Protein AF-A0A4E0QTY8-F1 (afdb_monomer_lite)

Radius of gyration: 31.75 Å; chains: 1; bounding box: 83×58×85 Å

Structure (mmCIF, N/CA/C/O backbone):
data_AF-A0A4E0QTY8-F1
#
_entry.id   AF-A0A4E0QTY8-F1
#
loop_
_atom_site.group_PDB
_atom_site.id
_atom_site.type_symbol
_atom_site.label_atom_id
_atom_site.label_alt_id
_atom_site.label_comp_id
_atom_site.label_asym_id
_atom_site.label_entity_id
_atom_site.label_seq_id
_atom_site.pdbx_PDB_ins_code
_atom_site.Cartn_x
_atom_site.Cartn_y
_atom_site.Cartn_z
_atom_site.occupancy
_atom_site.B_iso_or_equiv
_atom_site.auth_seq_id
_atom_site.auth_comp_id
_atom_site.auth_asym_id
_atom_site.auth_atom_id
_atom_site.pdbx_PDB_model_num
ATOM 1 N N . MET A 1 1 ? -21.280 -13.653 15.655 1.00 61.84 1 MET A N 1
ATOM 2 C CA . MET A 1 1 ? -20.005 -13.564 14.907 1.00 61.84 1 MET A CA 1
ATOM 3 C C . MET A 1 1 ? -19.959 -14.510 13.714 1.00 61.84 1 MET A C 1
ATOM 5 O O . MET A 1 1 ? -19.791 -14.003 12.621 1.00 61.84 1 MET A O 1
ATOM 9 N N . ILE A 1 2 ? -20.163 -15.832 13.862 1.00 71.19 2 ILE A N 1
ATOM 10 C CA . ILE A 1 2 ? -20.168 -16.768 12.707 1.00 71.19 2 ILE A CA 1
ATOM 11 C C . ILE A 1 2 ? -21.165 -16.334 11.623 1.00 71.19 2 ILE A C 1
ATOM 13 O O . ILE A 1 2 ? -20.805 -16.280 10.455 1.00 71.19 2 ILE A O 1
ATOM 17 N N . SER A 1 3 ? -22.373 -15.927 12.020 1.00 70.12 3 SER A N 1
ATOM 18 C CA . SER A 1 3 ? -23.431 -15.429 11.128 1.00 70.12 3 SER A CA 1
ATOM 19 C C . SER A 1 3 ? -23.087 -14.164 10.326 1.00 70.12 3 SER A C 1
ATOM 21 O O . SER A 1 3 ? -23.852 -13.801 9.442 1.00 70.12 3 SER A O 1
ATOM 23 N N . LEU A 1 4 ? -21.968 -13.494 10.622 1.00 67.81 4 LEU A N 1
ATOM 24 C CA . LEU A 1 4 ? -21.496 -12.301 9.908 1.00 67.81 4 LEU A CA 1
ATOM 25 C C . LEU A 1 4 ? -20.501 -12.644 8.785 1.00 67.81 4 LEU A C 1
ATOM 27 O O . LEU A 1 4 ? -20.047 -11.764 8.061 1.00 67.81 4 LEU A O 1
ATOM 31 N N . LEU A 1 5 ? -20.114 -13.916 8.645 1.00 70.25 5 LEU A N 1
ATOM 32 C CA . LEU A 1 5 ? -19.170 -14.340 7.617 1.00 70.25 5 LEU A CA 1
ATOM 33 C C . LEU A 1 5 ? -19.831 -14.368 6.226 1.00 70.25 5 LEU A C 1
ATOM 35 O O . LEU A 1 5 ? -21.034 -14.616 6.113 1.00 70.25 5 LEU A O 1
ATOM 39 N N . PRO A 1 6 ? -19.059 -14.192 5.135 1.00 72.06 6 PRO A N 1
ATOM 40 C CA . PRO A 1 6 ? -19.591 -14.297 3.781 1.00 72.06 6 PRO A CA 1
ATOM 41 C C . PRO A 1 6 ? -20.316 -15.629 3.548 1.00 72.06 6 PRO A C 1
ATOM 43 O O . PRO A 1 6 ? -19.847 -16.684 3.978 1.00 72.06 6 PRO A O 1
ATOM 46 N N . LYS A 1 7 ? -21.408 -15.611 2.769 1.00 74.19 7 LYS A N 1
ATOM 47 C CA . LYS A 1 7 ? -22.265 -16.791 2.501 1.00 74.19 7 LYS A CA 1
ATOM 48 C C . LYS A 1 7 ? -21.494 -18.049 2.073 1.00 74.19 7 LYS A C 1
ATOM 50 O O . LYS A 1 7 ? -21.915 -19.161 2.369 1.00 74.19 7 LYS A O 1
ATOM 55 N N . ARG A 1 8 ? -20.369 -17.890 1.365 1.00 74.50 8 ARG A N 1
ATOM 56 C CA . ARG A 1 8 ? -19.503 -19.008 0.945 1.00 74.50 8 ARG A CA 1
ATOM 57 C C . ARG A 1 8 ? -18.805 -19.688 2.127 1.00 74.50 8 ARG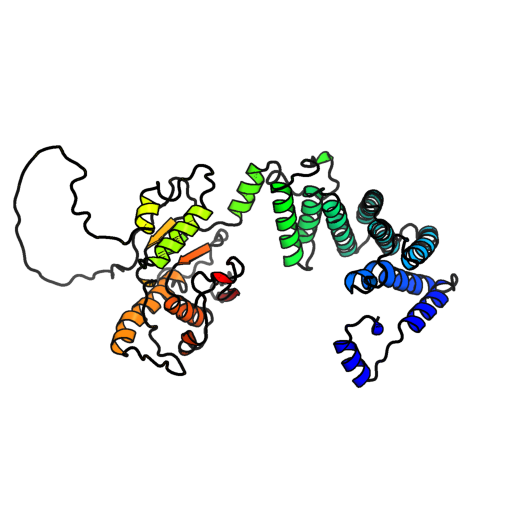 A C 1
ATOM 59 O O . ARG A 1 8 ? -18.703 -20.907 2.135 1.00 74.50 8 ARG A O 1
ATOM 66 N N . VAL A 1 9 ? -18.362 -18.908 3.110 1.00 77.00 9 VAL A N 1
ATOM 67 C CA . VAL A 1 9 ? -17.725 -19.408 4.336 1.00 77.00 9 VAL A CA 1
ATOM 68 C C . VAL A 1 9 ? -18.772 -20.041 5.250 1.00 77.00 9 VAL A C 1
ATOM 70 O O . VAL A 1 9 ? -18.542 -21.126 5.772 1.00 77.00 9 VAL A O 1
ATOM 73 N N . LEU A 1 10 ? -19.952 -19.422 5.367 1.00 74.81 10 LEU A N 1
ATOM 74 C CA . LEU A 1 10 ? -21.077 -19.977 6.126 1.00 74.81 10 LEU A CA 1
ATOM 75 C C . LEU A 1 10 ? -21.480 -21.371 5.640 1.00 74.81 10 LEU A C 1
ATOM 77 O O . LEU A 1 10 ? -21.551 -22.282 6.451 1.00 74.81 10 LEU A O 1
ATOM 81 N N . LYS A 1 11 ? -21.636 -21.576 4.325 1.00 77.44 11 LYS A N 1
ATOM 82 C CA . LYS A 1 11 ? -21.960 -22.901 3.763 1.00 77.44 11 LYS A CA 1
ATOM 83 C C . LYS A 1 11 ? -20.937 -23.983 4.120 1.00 77.44 11 LYS A C 1
ATOM 85 O O . LYS A 1 11 ? -21.305 -25.138 4.310 1.00 77.44 11 LYS A O 1
ATOM 90 N N . LEU A 1 12 ? -19.655 -23.622 4.190 1.00 79.81 12 LEU A N 1
ATOM 91 C CA . LEU A 1 12 ? -18.590 -24.548 4.575 1.00 79.81 12 LEU A CA 1
ATOM 92 C C . LEU A 1 12 ? -18.649 -24.872 6.075 1.00 79.81 12 LEU A C 1
ATOM 94 O O . LEU A 1 12 ? -18.467 -26.020 6.461 1.00 79.81 12 LEU A O 1
ATOM 98 N N . LEU A 1 13 ? -18.942 -23.878 6.913 1.00 80.19 13 LEU A N 1
ATOM 99 C CA . LEU A 1 13 ? -19.101 -24.061 8.356 1.00 80.19 13 LEU A CA 1
ATOM 100 C C . LEU A 1 13 ? -20.363 -24.862 8.704 1.00 80.19 13 LEU A C 1
ATOM 102 O O . LEU A 1 13 ? -20.290 -25.760 9.540 1.00 80.19 13 LEU A O 1
ATOM 106 N N . GLU A 1 14 ? -21.473 -24.615 8.008 1.00 84.81 14 GLU A N 1
ATOM 107 C CA . GLU A 1 14 ? -22.722 -25.379 8.130 1.00 84.81 14 GLU A CA 1
ATOM 108 C C . GLU A 1 14 ? -22.514 -26.851 7.771 1.00 84.81 14 GLU A C 1
ATOM 110 O O . GLU A 1 14 ? -23.008 -27.727 8.478 1.00 84.81 14 GLU A O 1
ATOM 115 N N . PHE A 1 15 ? -21.714 -27.137 6.737 1.00 82.69 15 PHE A N 1
ATOM 116 C CA . PHE A 1 15 ? -21.336 -28.506 6.377 1.00 82.69 15 PHE A CA 1
ATOM 117 C C . PHE A 1 15 ? -20.568 -29.230 7.500 1.00 82.69 15 PHE A C 1
ATOM 119 O O . PHE A 1 15 ? -20.757 -30.427 7.695 1.00 82.69 15 PHE A O 1
ATOM 126 N N . VAL A 1 16 ? -19.743 -28.511 8.269 1.00 83.88 16 VAL A N 1
ATOM 127 C CA . VAL A 1 16 ? -18.990 -29.049 9.423 1.00 83.88 16 VAL A CA 1
ATOM 128 C C . VAL A 1 16 ? -19.818 -28.988 10.726 1.00 83.88 16 VAL A C 1
ATOM 130 O O . VAL A 1 16 ? -19.339 -29.362 11.794 1.00 83.88 16 VAL A O 1
ATOM 133 N N . GLY A 1 17 ? -21.088 -28.570 10.651 1.00 79.31 17 GLY A N 1
ATOM 134 C CA . GLY A 1 17 ? -22.043 -28.585 11.764 1.00 79.31 17 GLY A CA 1
ATOM 135 C C . GLY A 1 17 ? -22.180 -27.268 12.536 1.00 79.31 17 GLY A C 1
ATOM 136 O O . GLY A 1 17 ? -22.895 -27.224 13.536 1.00 79.31 17 GLY A O 1
ATOM 137 N N . PHE A 1 18 ? -21.541 -26.183 12.092 1.00 78.25 18 PHE A N 1
ATOM 138 C CA . PHE A 1 18 ? -21.703 -24.855 12.686 1.00 78.25 18 PHE A CA 1
ATOM 139 C C . PHE A 1 18 ? -22.788 -24.064 11.953 1.00 78.25 18 PHE A C 1
ATOM 141 O O . PHE A 1 18 ? -22.609 -23.676 10.804 1.00 78.25 18 PHE A O 1
ATOM 148 N N . SER A 1 19 ? -23.890 -23.758 12.635 1.00 74.12 19 SER A N 1
ATOM 149 C CA . SER A 1 19 ? -24.905 -22.809 12.157 1.00 74.12 19 SER A CA 1
ATOM 150 C C . SER A 1 19 ? -24.914 -21.555 13.032 1.00 74.12 19 SER A C 1
ATOM 152 O O . SER A 1 19 ? -24.479 -21.582 14.186 1.00 74.12 19 SER A O 1
ATOM 154 N N . GLY A 1 20 ? -25.361 -20.427 12.480 1.00 74.75 20 GLY A N 1
ATOM 155 C CA . GLY A 1 20 ? -25.408 -19.160 13.205 1.00 74.75 20 GLY A CA 1
ATOM 156 C C . GLY A 1 20 ? -26.726 -18.431 12.992 1.00 74.75 20 GLY A C 1
ATOM 157 O O . GLY A 1 20 ? -27.017 -18.011 11.878 1.00 74.75 20 GLY A O 1
ATOM 158 N N . ASP A 1 21 ? -27.471 -18.204 14.073 1.00 81.25 21 ASP A N 1
ATOM 159 C CA . ASP A 1 21 ? -28.625 -17.304 14.090 1.00 81.25 21 ASP A CA 1
ATOM 160 C C . ASP A 1 21 ? -28.198 -15.940 14.653 1.00 81.25 21 ASP A C 1
ATOM 162 O O . ASP A 1 21 ? -27.873 -15.793 15.836 1.00 81.25 21 ASP A O 1
ATOM 166 N N . ARG A 1 22 ? -28.158 -14.929 13.778 1.00 81.81 22 ARG A N 1
ATOM 167 C CA . ARG A 1 22 ? -27.772 -13.565 14.157 1.00 81.81 22 ARG A CA 1
ATOM 168 C C . ARG A 1 22 ? -28.790 -12.927 15.097 1.00 81.81 22 ARG A C 1
ATOM 170 O O . ARG A 1 22 ? -28.376 -12.293 16.063 1.00 81.81 22 ARG A O 1
ATOM 177 N N . GLN A 1 23 ? -30.082 -13.065 14.813 1.00 83.88 23 GLN A N 1
ATOM 178 C CA . GLN A 1 23 ? -31.128 -12.378 15.565 1.00 83.88 23 GLN A CA 1
ATOM 179 C C . GLN A 1 23 ? -31.211 -12.938 16.983 1.00 83.88 23 GLN A C 1
ATOM 181 O O . GLN A 1 23 ? -31.205 -12.171 17.947 1.00 83.88 23 GLN A O 1
ATOM 186 N N . PHE A 1 24 ? -31.174 -14.266 17.112 1.00 87.75 24 PHE A N 1
ATOM 187 C CA . PHE A 1 24 ? -31.098 -14.924 18.410 1.00 87.75 24 PHE A CA 1
ATOM 188 C C . PHE A 1 24 ? -29.825 -14.528 19.170 1.00 87.75 24 PHE A C 1
ATOM 190 O O . PHE A 1 24 ? -29.896 -14.157 20.340 1.00 87.75 24 PHE A O 1
ATOM 197 N N . GLY A 1 25 ? -28.661 -14.533 18.505 1.00 88.00 25 GLY A N 1
ATOM 198 C CA . GLY A 1 25 ? -27.392 -14.136 19.119 1.00 88.00 25 GLY A CA 1
ATOM 199 C C . GLY A 1 25 ? -27.406 -12.704 19.667 1.00 88.00 25 GLY A C 1
ATOM 200 O O . GLY A 1 25 ? -27.012 -12.486 20.812 1.00 88.00 25 GLY A O 1
ATOM 201 N N . LEU A 1 26 ? -27.909 -11.740 18.888 1.00 88.94 26 LEU A N 1
ATOM 202 C CA . LEU A 1 26 ? -28.057 -10.349 19.332 1.00 88.94 26 LEU A CA 1
ATOM 203 C C . LEU A 1 26 ? -29.048 -10.231 20.496 1.00 88.94 26 LEU A C 1
ATOM 205 O O . LEU A 1 26 ? -28.767 -9.535 21.467 1.00 88.94 26 LEU A O 1
ATOM 209 N N . GLN A 1 27 ? -30.169 -10.957 20.459 1.00 92.12 27 GLN A N 1
ATOM 210 C CA . GLN A 1 27 ? -31.135 -10.963 21.559 1.00 92.12 27 GLN A CA 1
ATOM 211 C C . GLN A 1 27 ? -30.523 -11.495 22.865 1.00 92.12 27 GLN A C 1
ATOM 213 O O . GLN A 1 27 ? -30.725 -10.897 23.921 1.00 92.12 27 GLN A O 1
ATOM 218 N N . GLN A 1 28 ? -29.742 -12.578 22.808 1.00 93.94 28 GLN A N 1
ATOM 219 C CA . GLN A 1 28 ? -29.049 -13.113 23.986 1.00 93.94 28 GLN A CA 1
ATOM 220 C C . GLN A 1 28 ? -28.021 -12.124 24.545 1.00 93.94 28 GLN A C 1
ATOM 222 O O . GLN A 1 28 ? -27.919 -11.967 25.762 1.00 93.94 28 GLN A O 1
ATOM 227 N N . LEU A 1 29 ? -27.295 -11.414 23.674 1.00 93.38 29 LEU A N 1
ATOM 228 C CA . LEU A 1 29 ? -26.375 -10.362 24.102 1.00 93.38 29 LEU A CA 1
ATOM 229 C C . LEU A 1 29 ? -27.115 -9.203 24.783 1.00 93.38 29 LEU A C 1
ATOM 231 O O . LEU A 1 29 ? -26.673 -8.758 25.836 1.00 93.38 29 LEU A O 1
ATOM 235 N N . ARG A 1 30 ? -28.262 -8.759 24.253 1.00 94.19 30 ARG A N 1
ATOM 236 C CA . ARG A 1 30 ? -29.086 -7.704 24.875 1.00 94.19 30 ARG A CA 1
ATOM 237 C C . ARG A 1 30 ? -29.591 -8.102 26.256 1.00 94.19 30 ARG A C 1
ATOM 239 O O . ARG A 1 30 ? -29.458 -7.334 27.206 1.00 94.19 30 ARG A O 1
ATOM 246 N N . ILE A 1 31 ? -30.105 -9.326 26.389 1.00 94.38 31 ILE A N 1
ATOM 247 C CA . ILE A 1 31 ? -30.529 -9.882 27.681 1.00 94.38 31 ILE A CA 1
ATOM 248 C C . ILE A 1 31 ? -29.348 -9.894 28.661 1.00 94.38 31 ILE A C 1
ATOM 250 O O . ILE A 1 31 ? -29.484 -9.431 29.791 1.00 94.38 31 ILE A O 1
ATOM 254 N N . GLY A 1 32 ? -28.179 -10.367 28.220 1.00 94.81 32 GLY A N 1
ATOM 255 C CA . GLY A 1 32 ? -26.966 -10.389 29.036 1.00 94.81 32 GLY A CA 1
ATOM 256 C C . GLY A 1 32 ? -26.489 -8.994 29.451 1.00 94.81 32 GLY A C 1
ATOM 257 O O . GLY A 1 32 ? -26.151 -8.795 30.614 1.00 94.81 32 GLY A O 1
ATOM 258 N N . ALA A 1 33 ? -26.517 -8.018 28.540 1.00 93.88 33 ALA A N 1
ATOM 259 C CA . ALA A 1 33 ? -26.156 -6.626 28.813 1.00 93.88 33 ALA A CA 1
ATOM 260 C C . ALA A 1 33 ? -27.133 -5.949 29.794 1.00 93.88 33 ALA A C 1
ATOM 262 O O . ALA A 1 33 ? -26.717 -5.121 30.605 1.00 93.88 33 ALA A O 1
ATOM 263 N N . GLY A 1 34 ? -28.414 -6.335 29.768 1.00 92.50 34 GLY A N 1
ATOM 264 C CA . GLY A 1 34 ? -29.440 -5.863 30.702 1.00 92.50 34 GLY A CA 1
ATOM 265 C C . GLY A 1 34 ? -29.296 -6.403 32.130 1.00 92.50 34 GLY A C 1
ATOM 266 O O . GLY A 1 34 ? -29.802 -5.791 33.071 1.00 92.50 34 GLY A O 1
ATOM 267 N N . MET A 1 35 ? -28.570 -7.509 32.332 1.00 93.38 35 MET A N 1
ATOM 268 C CA . MET A 1 35 ? -28.292 -8.083 33.655 1.00 93.38 35 MET A CA 1
ATOM 269 C C . MET A 1 35 ? -27.177 -7.312 34.378 1.00 93.38 35 MET A C 1
ATOM 271 O O . MET A 1 35 ? -26.134 -7.879 34.678 1.00 93.38 35 MET A O 1
ATOM 275 N N . ARG A 1 36 ? -27.391 -6.022 34.660 1.00 85.31 36 ARG A N 1
ATOM 276 C CA . ARG A 1 36 ? -26.382 -5.055 35.149 1.00 85.31 36 ARG A CA 1
ATOM 277 C C . ARG A 1 36 ? -25.533 -5.519 36.344 1.00 85.31 36 ARG A C 1
ATOM 279 O O . ARG A 1 36 ? -24.359 -5.183 36.410 1.00 85.31 36 ARG A O 1
ATOM 286 N N . GLU A 1 37 ? -26.092 -6.342 37.228 1.00 88.12 37 GLU A N 1
ATOM 287 C CA . GLU A 1 37 ? -25.401 -6.928 38.394 1.00 88.12 37 GLU A CA 1
ATOM 288 C C . GLU A 1 37 ? -24.528 -8.158 38.052 1.00 88.12 37 GLU A C 1
ATOM 290 O O . GLU A 1 37 ? -23.958 -8.810 38.925 1.00 88.12 37 GLU A O 1
ATOM 295 N N . SER A 1 38 ? -24.442 -8.538 36.776 1.00 92.31 38 SER A N 1
ATOM 296 C CA . SER A 1 38 ? -23.699 -9.704 36.306 1.00 92.31 38 SER A CA 1
ATOM 297 C C . SER A 1 38 ? -22.339 -9.322 35.735 1.00 92.31 38 SER A C 1
ATOM 299 O O . SER A 1 38 ? -22.223 -8.408 34.923 1.00 92.31 38 SER A O 1
ATOM 301 N N . LEU A 1 39 ? -21.324 -10.147 36.010 1.00 89.69 39 LEU A N 1
ATOM 302 C CA . LEU A 1 39 ? -20.016 -10.073 35.344 1.00 89.69 39 LEU A CA 1
ATOM 303 C C . LEU A 1 39 ? -20.102 -10.230 33.814 1.00 89.69 39 LEU A C 1
ATOM 305 O O . LEU A 1 39 ? -19.188 -9.825 33.100 1.00 89.69 39 LEU A O 1
ATOM 309 N N . ARG A 1 40 ? -21.190 -10.819 33.292 1.00 92.69 40 ARG A N 1
ATOM 310 C CA . ARG A 1 40 ? -21.405 -10.969 31.844 1.00 92.69 40 ARG A CA 1
ATOM 311 C C . ARG A 1 40 ? -21.880 -9.684 31.177 1.00 92.69 40 ARG A C 1
ATOM 313 O O . ARG A 1 40 ? -21.616 -9.506 29.992 1.00 92.69 40 ARG A O 1
ATOM 320 N N . ALA A 1 41 ? -22.546 -8.798 31.914 1.00 94.81 41 ALA A N 1
ATOM 321 C CA . ALA A 1 41 ? -23.152 -7.597 31.357 1.00 94.81 41 ALA A CA 1
ATOM 322 C C . ALA A 1 41 ? -22.167 -6.689 30.604 1.00 94.81 41 ALA A C 1
ATOM 324 O O . ALA A 1 41 ? -22.463 -6.367 29.450 1.00 94.81 41 ALA A O 1
ATOM 325 N N . PRO A 1 42 ? -20.981 -6.339 31.150 1.00 93.69 42 PRO A N 1
ATOM 326 C CA . PRO A 1 42 ? -20.032 -5.514 30.407 1.00 93.69 42 PRO A CA 1
ATOM 327 C C . PRO A 1 42 ? -19.496 -6.222 29.156 1.00 93.69 42 PRO A C 1
ATOM 329 O O . PRO A 1 42 ? -19.334 -5.580 28.125 1.00 93.69 42 PRO A O 1
ATOM 332 N N . LEU A 1 43 ? -19.282 -7.543 29.188 1.00 93.94 43 LEU A N 1
ATOM 333 C CA . LEU A 1 43 ? -18.813 -8.294 28.014 1.00 93.94 43 LEU A CA 1
ATOM 334 C C . LEU A 1 43 ? -19.879 -8.355 26.915 1.00 93.94 43 LEU A C 1
ATOM 336 O O . LEU A 1 43 ? -19.568 -8.164 25.741 1.00 93.94 43 LEU A O 1
ATOM 340 N N . CYS A 1 44 ? -21.139 -8.585 27.287 1.00 94.94 44 CYS A N 1
ATOM 341 C CA . CYS A 1 44 ? -22.257 -8.556 26.351 1.00 94.94 44 CYS A CA 1
ATOM 342 C C . CYS A 1 44 ? -22.431 -7.167 25.725 1.00 94.94 44 CYS A C 1
ATOM 344 O O . CYS A 1 44 ? -22.603 -7.072 24.512 1.00 94.94 44 CYS A O 1
ATOM 346 N N . ALA A 1 45 ? -22.317 -6.103 26.526 1.00 95.12 45 ALA A N 1
ATOM 347 C CA . ALA A 1 45 ? -22.370 -4.731 26.035 1.00 95.12 45 ALA A CA 1
ATOM 348 C C . ALA A 1 45 ? -21.213 -4.414 25.078 1.00 95.12 45 ALA A C 1
ATOM 350 O O . ALA A 1 45 ? -21.447 -3.863 24.009 1.00 95.12 45 ALA A O 1
ATOM 351 N N . LEU A 1 46 ? -19.981 -4.812 25.407 1.00 95.00 46 LEU A N 1
ATOM 352 C CA . LEU A 1 46 ? -18.828 -4.636 24.519 1.00 95.00 46 LEU A CA 1
ATOM 353 C C . LEU A 1 46 ? -19.016 -5.357 23.179 1.00 95.00 46 LEU A C 1
ATOM 355 O O . LEU A 1 46 ? -18.707 -4.790 22.135 1.00 95.00 46 LEU A O 1
ATOM 359 N N . LEU A 1 47 ? -19.551 -6.581 23.185 1.00 92.94 47 LEU A N 1
ATOM 360 C CA . LEU A 1 47 ? -19.821 -7.325 21.951 1.00 92.94 47 LEU A CA 1
ATOM 361 C C . LEU A 1 47 ? -20.908 -6.668 21.092 1.00 92.94 47 LEU A C 1
ATOM 363 O O . LEU A 1 47 ? -20.758 -6.644 19.871 1.00 92.94 47 LEU A O 1
ATOM 367 N N . LEU A 1 48 ? -21.969 -6.131 21.707 1.00 92.00 48 LEU A N 1
ATOM 368 C CA . LEU A 1 48 ? -22.990 -5.345 21.002 1.00 92.00 48 LEU A CA 1
ATOM 369 C C . LEU A 1 48 ? -22.375 -4.087 20.383 1.00 92.00 48 LEU A C 1
ATOM 371 O O . LEU A 1 48 ? -22.500 -3.874 19.183 1.00 92.00 48 LEU A O 1
ATOM 375 N N . LEU A 1 49 ? -21.609 -3.322 21.163 1.00 93.62 49 LEU A N 1
ATOM 376 C CA . LEU A 1 49 ? -20.954 -2.102 20.689 1.00 93.62 49 LEU A CA 1
ATOM 377 C C . LEU A 1 49 ? -19.985 -2.370 19.532 1.00 93.62 49 LEU A C 1
ATOM 379 O O . LEU A 1 49 ? -20.007 -1.656 18.537 1.00 93.62 49 LEU A O 1
ATOM 383 N N . VAL A 1 50 ? -19.154 -3.412 19.615 1.00 90.75 50 VAL A N 1
ATOM 384 C CA . VAL A 1 50 ? -18.248 -3.787 18.514 1.00 90.75 50 VAL A CA 1
ATOM 385 C C . VAL A 1 50 ? -19.033 -4.241 17.282 1.00 90.75 50 VAL A C 1
ATOM 387 O O . VAL A 1 50 ? -18.659 -3.909 16.155 1.00 90.75 50 VAL A O 1
ATOM 390 N N . HIS A 1 51 ? -20.125 -4.986 17.470 1.00 86.81 51 HIS A N 1
ATOM 391 C CA . HIS A 1 51 ? -20.996 -5.369 16.364 1.00 86.81 51 HIS A CA 1
ATOM 392 C C . HIS A 1 51 ? -21.563 -4.131 15.655 1.00 86.81 51 HIS A C 1
ATOM 394 O O . HIS A 1 51 ? -21.412 -4.015 14.439 1.00 86.81 51 HIS A O 1
ATOM 400 N N . ASP A 1 52 ? -22.152 -3.204 16.410 1.00 86.56 52 ASP A N 1
ATOM 401 C CA . ASP A 1 52 ? -22.889 -2.060 15.871 1.00 86.56 52 ASP A CA 1
ATOM 402 C C . ASP A 1 52 ? -21.974 -0.962 15.312 1.00 86.56 52 ASP A C 1
ATOM 404 O O . ASP A 1 52 ? -22.305 -0.350 14.298 1.00 86.56 52 ASP A O 1
ATOM 408 N N . LEU A 1 53 ? -20.808 -0.731 15.926 1.00 88.38 53 LEU A N 1
ATOM 409 C CA . LEU A 1 53 ? -19.909 0.381 15.583 1.00 88.38 53 LEU A CA 1
ATOM 410 C C . LEU A 1 53 ? -18.775 0.008 14.614 1.00 88.38 53 LEU A C 1
ATOM 412 O O . LEU A 1 53 ? -18.199 0.892 13.970 1.00 88.38 53 LEU A O 1
ATOM 416 N N . TYR A 1 54 ? -18.455 -1.285 14.490 1.00 86.44 54 TYR A N 1
ATOM 417 C CA . TYR A 1 54 ? -17.398 -1.785 13.603 1.00 86.44 54 TYR A CA 1
ATOM 418 C C . TYR A 1 54 ? -17.903 -2.836 12.615 1.00 86.44 54 TYR A C 1
ATOM 420 O O . TYR A 1 54 ? -17.805 -2.637 11.403 1.00 86.44 54 TYR A O 1
ATOM 428 N N . ALA A 1 55 ? -18.435 -3.960 13.105 1.00 81.44 55 ALA A N 1
ATOM 429 C CA . ALA A 1 55 ? -18.662 -5.133 12.259 1.00 81.44 55 ALA A CA 1
ATOM 430 C C . ALA A 1 55 ? -19.692 -4.883 11.143 1.00 81.44 55 ALA A C 1
ATOM 432 O O . ALA A 1 55 ? -19.464 -5.277 10.000 1.00 81.44 55 ALA A O 1
ATOM 433 N N . THR A 1 56 ? -20.795 -4.196 11.450 1.00 75.31 56 THR A N 1
ATOM 434 C CA . THR A 1 56 ? -21.834 -3.804 10.476 1.00 75.31 56 THR A CA 1
ATOM 435 C C . THR A 1 56 ? -21.277 -2.960 9.327 1.00 75.31 56 THR A C 1
ATOM 437 O O . THR A 1 56 ? -21.623 -3.188 8.167 1.00 75.31 56 THR A O 1
ATOM 440 N N . HIS A 1 57 ? -20.376 -2.029 9.641 1.00 72.19 57 HIS A N 1
ATOM 441 C CA . HIS A 1 57 ? -19.790 -1.086 8.692 1.00 72.19 57 HIS A CA 1
ATOM 442 C C . HIS A 1 57 ? -18.720 -1.746 7.817 1.00 72.19 57 HIS A C 1
ATOM 444 O O . HIS A 1 57 ? -18.688 -1.531 6.610 1.00 72.19 57 HIS A O 1
ATOM 450 N N . MET A 1 58 ? -17.872 -2.597 8.404 1.00 69.69 58 MET A N 1
ATOM 451 C CA . MET A 1 58 ? -16.816 -3.300 7.665 1.00 69.69 58 MET A CA 1
ATOM 452 C C . MET A 1 58 ? -17.362 -4.335 6.674 1.00 69.69 58 MET A C 1
ATOM 454 O O . MET A 1 58 ? -16.721 -4.618 5.664 1.00 69.69 58 MET A O 1
ATOM 458 N N . LEU A 1 59 ? -18.526 -4.922 6.962 1.00 65.19 59 LEU A N 1
ATOM 459 C CA . LEU A 1 59 ? -19.106 -6.005 6.162 1.00 65.19 59 LEU A CA 1
ATOM 460 C C . LEU A 1 59 ? -20.140 -5.525 5.132 1.00 65.19 59 LEU A C 1
ATOM 462 O O . LEU A 1 59 ? -20.672 -6.348 4.389 1.00 65.19 59 LEU A O 1
ATOM 466 N N . GLY A 1 60 ? -20.415 -4.217 5.064 1.00 59.03 60 GLY A N 1
ATOM 467 C CA . GLY A 1 60 ? -21.379 -3.642 4.118 1.00 59.03 60 GLY A CA 1
ATOM 468 C C . GLY A 1 60 ? -22.830 -4.062 4.380 1.00 59.03 60 GLY A C 1
ATOM 469 O O . GLY A 1 60 ? -23.670 -3.988 3.487 1.00 59.03 60 GLY A O 1
ATOM 470 N N . ASP A 1 61 ? -23.139 -4.503 5.600 1.00 56.72 61 ASP A N 1
ATOM 471 C CA . ASP A 1 61 ? -24.472 -4.985 5.987 1.00 56.72 61 ASP A CA 1
ATOM 472 C C . ASP A 1 61 ? -25.486 -3.835 6.168 1.00 56.72 61 ASP A C 1
ATOM 474 O O . ASP A 1 61 ? -26.677 -4.064 6.354 1.00 56.72 61 ASP A O 1
ATOM 478 N N . THR A 1 62 ? -25.023 -2.583 6.096 1.00 51.53 62 THR A N 1
ATOM 479 C CA . THR A 1 62 ? -25.834 -1.359 6.202 1.00 51.53 62 THR A CA 1
ATOM 480 C C . THR A 1 62 ? -26.505 -0.945 4.884 1.00 51.53 62 THR A C 1
ATOM 482 O O . THR A 1 62 ? -27.289 0.002 4.864 1.00 51.53 62 THR A O 1
ATOM 485 N N . VAL A 1 63 ? -26.268 -1.666 3.779 1.00 42.41 63 VAL A N 1
ATOM 486 C CA . VAL A 1 63 ? -26.797 -1.317 2.442 1.00 42.41 63 VAL A CA 1
ATOM 487 C C . VAL A 1 63 ? -28.321 -1.536 2.311 1.00 42.41 63 VAL A C 1
ATOM 489 O O . VAL A 1 63 ? -28.911 -1.155 1.304 1.00 42.41 63 VAL A O 1
ATOM 492 N N . SER A 1 64 ? -29.014 -2.070 3.325 1.00 39.91 64 SER A N 1
ATOM 493 C CA . SER A 1 64 ? -30.479 -2.230 3.287 1.00 39.91 64 SER A CA 1
ATOM 494 C C . SER A 1 64 ? -31.303 -1.101 3.924 1.00 39.91 64 SER A C 1
ATOM 496 O O . SER A 1 64 ? -32.526 -1.211 3.930 1.00 39.91 64 SER A O 1
ATOM 498 N N . SER A 1 65 ? -30.710 -0.009 4.415 1.00 37.22 65 SER A N 1
ATOM 499 C CA . SER A 1 65 ? -31.500 1.156 4.854 1.00 37.22 65 SER A CA 1
ATOM 500 C C . SER A 1 65 ? -30.756 2.472 4.642 1.00 37.22 65 SER A C 1
ATOM 502 O O . SER A 1 65 ? -30.220 3.074 5.570 1.00 37.22 65 SER A O 1
ATOM 504 N N . VAL A 1 66 ? -30.743 2.927 3.390 1.00 37.34 66 VAL A N 1
ATOM 505 C CA . VAL A 1 66 ? -30.536 4.341 3.067 1.00 37.34 66 VAL A CA 1
ATOM 506 C C . VAL A 1 66 ? -31.809 5.083 3.470 1.00 37.34 66 VAL A C 1
ATOM 508 O O . VAL A 1 66 ? -32.750 5.198 2.690 1.00 37.34 66 VAL A O 1
ATOM 511 N N . SER A 1 67 ? -31.859 5.564 4.705 1.00 33.72 67 SER A N 1
ATOM 512 C CA . SER A 1 67 ? -32.860 6.534 5.138 1.00 33.72 67 SER A CA 1
ATOM 513 C C . SER A 1 67 ? -32.268 7.398 6.243 1.00 33.72 67 SER A C 1
ATOM 515 O O . SER A 1 67 ? -31.548 6.909 7.103 1.00 33.72 67 SER A O 1
ATOM 517 N N . PHE A 1 68 ? -32.557 8.693 6.152 1.00 39.53 68 PHE A N 1
ATOM 518 C CA . PHE A 1 68 ? -32.076 9.851 6.918 1.00 39.53 68 PHE A CA 1
ATOM 519 C C . PHE A 1 68 ? -32.260 9.801 8.458 1.00 39.53 68 PHE A C 1
ATOM 521 O O . PHE A 1 68 ? -32.185 10.831 9.124 1.00 39.53 68 PHE A O 1
ATOM 528 N N . GLU A 1 69 ? -32.494 8.631 9.042 1.00 45.78 69 GLU A N 1
ATOM 529 C CA . GLU A 1 69 ? -32.689 8.422 10.475 1.00 45.78 69 GLU A CA 1
ATOM 530 C C . GLU A 1 69 ? -31.415 7.818 11.076 1.00 45.78 69 GLU A C 1
ATOM 532 O O . GLU A 1 69 ? -30.801 6.940 10.471 1.00 45.78 69 GLU A O 1
ATOM 537 N N . GLN A 1 70 ? -30.995 8.286 12.261 1.00 54.19 70 GLN A N 1
ATOM 538 C CA . GLN A 1 70 ? -29.930 7.625 13.028 1.00 54.19 70 GLN A CA 1
ATOM 539 C C . GLN A 1 70 ? -30.342 6.156 13.180 1.00 54.19 70 GLN A C 1
ATOM 541 O O . GLN A 1 70 ? -31.365 5.899 13.819 1.00 54.19 70 GLN A O 1
ATOM 546 N N . PRO A 1 71 ? -29.629 5.197 12.570 1.00 63.00 71 PRO A N 1
ATOM 547 C CA . PRO A 1 71 ? -30.142 3.844 12.513 1.00 63.00 71 PRO A CA 1
ATOM 548 C C . PRO A 1 71 ? -30.222 3.291 13.940 1.00 63.00 71 PRO A C 1
ATOM 550 O O . PRO A 1 71 ? -29.336 3.555 14.749 1.00 63.00 71 PRO A O 1
ATOM 553 N N . GLU A 1 72 ? -31.299 2.572 14.270 1.00 64.69 72 GLU A N 1
ATOM 554 C CA . GLU A 1 72 ? -31.681 2.206 15.652 1.00 64.69 72 GLU A CA 1
ATOM 555 C C . GLU A 1 72 ? -30.525 1.625 16.494 1.00 64.69 72 GLU A C 1
ATOM 557 O O . GLU A 1 72 ? -30.439 1.861 17.698 1.00 64.69 72 GLU A O 1
ATOM 562 N N . HIS A 1 73 ? -29.580 0.928 15.855 1.00 67.06 73 HIS A N 1
ATOM 563 C CA . HIS A 1 73 ? -28.381 0.383 16.499 1.00 67.06 73 HIS A CA 1
ATOM 564 C C . HIS A 1 73 ? -27.427 1.455 17.065 1.00 67.06 73 HIS A C 1
ATOM 566 O O . HIS A 1 73 ? -26.778 1.229 18.081 1.00 67.06 73 HIS A O 1
ATOM 572 N N . VAL A 1 74 ? -27.361 2.650 16.469 1.00 74.50 74 VAL A N 1
ATOM 573 C CA . VAL A 1 74 ? -26.572 3.782 16.991 1.00 74.50 74 VAL A CA 1
ATOM 574 C C . VAL A 1 74 ? -27.205 4.348 18.265 1.00 74.50 74 VAL A C 1
ATOM 576 O O . VAL A 1 74 ? -26.487 4.795 19.159 1.00 74.50 74 VAL A O 1
ATOM 579 N N . VAL A 1 75 ? -28.536 4.301 18.384 1.00 83.12 75 VAL A N 1
ATOM 580 C CA . VAL A 1 75 ? -29.249 4.728 19.600 1.00 83.12 75 VAL A CA 1
ATOM 581 C C . VAL A 1 75 ? -28.957 3.763 20.748 1.00 83.12 75 VAL A C 1
ATOM 583 O O . VAL A 1 75 ? -28.523 4.198 21.814 1.00 83.12 75 VAL A O 1
ATOM 586 N N . GLU A 1 76 ? -29.092 2.456 20.507 1.00 87.31 76 GLU A N 1
ATOM 587 C CA . GLU A 1 76 ? -28.775 1.415 21.495 1.00 87.31 76 GLU A CA 1
ATOM 588 C C . GLU A 1 76 ? -27.305 1.491 21.950 1.00 87.31 76 GLU A C 1
ATOM 590 O O . GLU A 1 76 ? -27.011 1.434 23.148 1.00 87.31 76 GLU A O 1
ATOM 595 N N . ALA A 1 77 ? -26.375 1.704 21.013 1.00 90.50 77 ALA A N 1
ATOM 596 C CA . ALA A 1 77 ? -24.962 1.885 21.331 1.00 90.50 77 ALA A CA 1
ATOM 597 C C . ALA A 1 77 ? -24.721 3.098 22.247 1.00 90.50 77 ALA A C 1
ATOM 599 O O . ALA A 1 77 ? -23.984 2.990 23.231 1.00 90.50 77 ALA A O 1
ATOM 600 N N . LYS A 1 78 ? -25.369 4.239 21.975 1.00 90.75 78 LYS A N 1
ATOM 601 C CA . LYS A 1 78 ? -25.268 5.447 22.812 1.00 90.75 78 LYS A CA 1
ATOM 602 C C . LYS A 1 78 ? -25.814 5.217 24.222 1.00 90.75 78 LYS A C 1
ATOM 604 O O . LYS A 1 78 ? -25.175 5.631 25.190 1.00 90.75 78 LYS A O 1
ATOM 609 N N . GLU A 1 79 ? -26.949 4.533 24.359 1.00 91.88 79 GLU A N 1
ATOM 610 C CA . GLU A 1 79 ? -27.515 4.177 25.667 1.00 91.88 79 GLU A CA 1
ATOM 611 C C . GLU A 1 79 ? -26.561 3.286 26.472 1.00 91.88 79 GLU A C 1
ATOM 613 O O . GLU A 1 79 ? -26.253 3.593 27.628 1.00 91.88 79 GLU A O 1
ATOM 618 N N . LEU A 1 80 ? -26.021 2.230 25.852 1.00 94.12 80 LEU A N 1
ATOM 619 C CA . LEU A 1 80 ? -25.027 1.360 26.484 1.00 94.12 80 LEU A CA 1
ATOM 620 C C . LEU A 1 80 ? -23.785 2.147 26.917 1.00 94.12 80 LEU A C 1
ATOM 622 O O . LEU A 1 80 ? -23.342 2.011 28.059 1.00 94.12 80 LEU A O 1
ATOM 626 N N . LEU A 1 81 ? -23.239 2.991 26.039 1.00 95.19 81 LEU A N 1
ATOM 627 C CA . LEU A 1 81 ? -22.061 3.804 26.339 1.00 95.19 81 LEU A CA 1
ATOM 628 C C . LEU A 1 81 ? -22.317 4.767 27.499 1.00 95.19 81 LEU A C 1
ATOM 630 O O . LEU A 1 81 ? -21.523 4.792 28.436 1.00 95.19 81 LEU A O 1
ATOM 634 N N . SER A 1 82 ? -23.442 5.488 27.492 1.00 93.44 82 SER A N 1
ATOM 635 C CA . SER A 1 82 ? -23.791 6.432 28.563 1.00 93.44 82 SER A CA 1
ATOM 636 C C . SER A 1 82 ? -23.840 5.769 29.942 1.00 93.44 82 SER A C 1
ATOM 638 O O . SER A 1 82 ? -23.353 6.332 30.921 1.00 93.44 82 SER A O 1
ATOM 640 N N . TYR A 1 83 ? -24.356 4.540 30.024 1.00 94.00 83 TYR A N 1
ATOM 641 C CA . TYR A 1 83 ? -24.391 3.781 31.268 1.00 94.00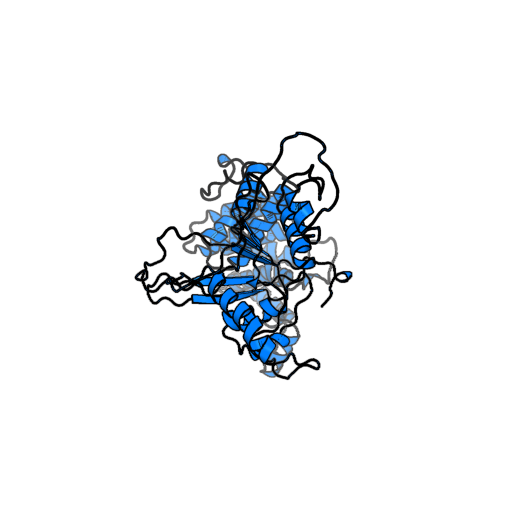 83 TYR A CA 1
ATOM 642 C C . TYR A 1 83 ? -22.995 3.295 31.682 1.00 94.00 83 TYR A C 1
ATOM 644 O O . TYR A 1 83 ? -22.559 3.523 32.813 1.00 94.00 83 TYR A O 1
ATOM 652 N N . TRP A 1 84 ? -22.262 2.647 30.772 1.00 94.56 84 TRP A N 1
ATOM 653 C CA . TRP A 1 84 ? -20.980 2.022 31.105 1.00 94.56 84 TRP A CA 1
ATOM 654 C C . TRP A 1 84 ? -19.838 3.019 31.305 1.00 94.56 84 TRP A C 1
ATOM 656 O O . TRP A 1 84 ? -18.916 2.721 32.060 1.00 94.56 84 TRP A O 1
ATOM 666 N N . GLN A 1 85 ? -19.905 4.213 30.716 1.00 93.38 85 GLN A N 1
ATOM 667 C CA . GLN A 1 85 ? -18.955 5.293 30.993 1.00 93.38 85 GLN A CA 1
ATOM 668 C C . GLN A 1 85 ? -19.104 5.861 32.408 1.00 93.38 85 GLN A C 1
ATOM 670 O O . GLN A 1 85 ? -18.111 6.286 32.989 1.00 93.38 85 GLN A O 1
ATOM 675 N N . ILE A 1 86 ? -20.307 5.836 32.995 1.00 94.06 86 ILE A N 1
ATOM 676 C CA . ILE A 1 86 ? -20.505 6.234 34.399 1.00 94.06 86 ILE A CA 1
ATOM 677 C C . ILE A 1 86 ? -19.861 5.204 35.335 1.00 94.06 86 ILE A C 1
ATOM 679 O O . ILE A 1 86 ? -19.225 5.572 36.320 1.00 94.06 86 ILE A O 1
ATOM 683 N N . ILE A 1 87 ? -20.002 3.914 35.019 1.00 94.00 87 ILE A N 1
ATOM 684 C CA . ILE A 1 87 ? -19.470 2.820 35.846 1.00 94.00 87 ILE A CA 1
ATOM 685 C C . ILE A 1 87 ? -17.956 2.668 35.681 1.00 94.00 87 ILE A C 1
ATOM 687 O O . ILE A 1 87 ? -17.238 2.473 36.662 1.00 94.00 87 ILE A O 1
ATOM 691 N N . TYR A 1 88 ? -17.459 2.778 34.450 1.00 93.31 88 TYR A N 1
ATOM 692 C CA . TYR A 1 88 ? -16.051 2.610 34.102 1.00 93.31 88 TYR A CA 1
ATOM 693 C C . TYR A 1 88 ? -15.490 3.858 33.399 1.00 93.31 88 TYR A C 1
ATOM 695 O O . TYR A 1 88 ? -15.058 3.778 32.246 1.00 93.31 88 TYR A O 1
ATOM 703 N N . PRO A 1 89 ? -15.415 5.012 34.088 1.00 90.69 89 PRO A N 1
ATOM 704 C CA . PRO A 1 89 ? -15.043 6.295 33.477 1.00 90.69 89 PRO A CA 1
ATOM 705 C C . PRO A 1 89 ? -13.608 6.345 32.941 1.00 90.69 89 PRO A C 1
ATOM 707 O O . PRO A 1 89 ? -13.277 7.204 32.130 1.00 90.69 89 PRO A O 1
ATOM 710 N N . LYS A 1 90 ? -12.749 5.421 33.385 1.00 89.00 90 LYS A N 1
ATOM 711 C CA . LYS A 1 90 ? -11.354 5.286 32.940 1.00 89.00 90 LYS A CA 1
ATOM 712 C C . LYS A 1 90 ? -11.130 4.086 32.012 1.00 89.00 90 LYS A C 1
ATOM 714 O O . LYS A 1 90 ? -9.990 3.695 31.789 1.00 89.00 90 LYS A O 1
ATOM 719 N N . SER A 1 91 ? -12.196 3.454 31.517 1.00 93.25 91 SER A N 1
ATOM 720 C CA . SER A 1 91 ? -12.059 2.320 30.602 1.00 93.25 91 SER A CA 1
ATOM 721 C C . SER A 1 91 ? -11.586 2.788 29.232 1.00 93.25 91 SER A C 1
ATOM 723 O O . SER A 1 91 ? -12.302 3.497 28.526 1.00 93.25 91 SER A O 1
ATOM 725 N N . ALA A 1 92 ? -10.403 2.317 28.845 1.00 94.50 92 ALA A N 1
ATOM 726 C CA . ALA A 1 92 ? -9.829 2.517 27.521 1.00 94.50 92 ALA A CA 1
ATOM 727 C C . ALA A 1 92 ? -10.788 2.051 26.409 1.00 94.50 92 ALA A C 1
ATOM 729 O O . ALA A 1 92 ? -11.094 2.786 25.477 1.00 94.50 92 ALA A O 1
ATOM 730 N N . ILE A 1 93 ? -11.357 0.851 26.551 1.00 94.25 93 ILE A N 1
ATOM 731 C CA . ILE A 1 93 ? -12.226 0.260 25.524 1.00 94.25 93 ILE A CA 1
ATOM 732 C C . ILE A 1 93 ? -13.541 1.041 25.390 1.00 94.25 93 ILE A C 1
ATOM 734 O O . ILE A 1 93 ? -13.964 1.327 24.273 1.00 94.25 93 ILE A O 1
ATOM 738 N N . PHE A 1 94 ? -14.183 1.429 26.500 1.00 95.38 94 PHE A N 1
ATOM 739 C CA . PHE A 1 94 ? -15.412 2.232 26.422 1.00 95.38 94 PHE A CA 1
ATOM 740 C C . PHE A 1 94 ? -15.144 3.658 25.924 1.00 95.38 94 PHE A C 1
ATOM 742 O O . PHE A 1 94 ? -16.015 4.236 25.280 1.00 95.38 94 PHE A O 1
ATOM 749 N N . MET A 1 95 ? -13.955 4.221 26.171 1.00 95.25 95 MET A N 1
ATOM 750 C CA . MET A 1 95 ? -13.570 5.521 25.615 1.00 95.25 95 MET A CA 1
ATOM 751 C C . MET A 1 95 ? -13.354 5.450 24.098 1.00 95.25 95 MET A C 1
ATOM 753 O O . MET A 1 95 ? -13.905 6.277 23.376 1.00 95.25 95 MET A O 1
ATOM 757 N N . LEU A 1 96 ? -12.652 4.423 23.607 1.00 96.06 96 LEU A N 1
ATOM 758 C CA . LEU A 1 96 ? -12.499 4.165 22.172 1.00 96.06 96 LEU A CA 1
ATOM 759 C C . LEU A 1 96 ? -13.858 3.985 21.480 1.00 96.06 96 LEU A C 1
ATOM 761 O O . LEU A 1 96 ? -14.133 4.621 20.465 1.00 96.06 96 LEU A O 1
ATOM 765 N N . LEU A 1 97 ? -14.731 3.142 22.041 1.00 96.00 97 LEU A N 1
ATOM 766 C CA . LEU A 1 97 ? -16.059 2.888 21.474 1.00 96.00 97 LEU A CA 1
ATOM 767 C C . LEU A 1 97 ? -16.951 4.137 21.499 1.00 96.00 97 LEU A C 1
ATOM 769 O O . LEU A 1 97 ? -17.773 4.310 20.604 1.00 96.00 97 LEU A O 1
ATOM 773 N N . ALA A 1 98 ? -16.773 5.030 22.473 1.00 95.00 98 ALA A N 1
ATOM 774 C CA . ALA A 1 98 ? -17.473 6.308 22.491 1.00 95.00 98 ALA A CA 1
ATOM 775 C C . ALA A 1 98 ? -17.040 7.231 21.350 1.00 95.00 98 ALA A C 1
ATOM 777 O O . ALA A 1 98 ? -17.905 7.718 20.626 1.00 95.00 98 ALA A O 1
ATOM 778 N N . GLY A 1 99 ? -15.730 7.384 21.127 1.00 95.25 99 GLY A N 1
ATOM 779 C CA . GLY A 1 99 ? -15.223 8.149 19.984 1.00 95.25 99 GLY A CA 1
ATOM 780 C C . GLY A 1 99 ? -15.708 7.558 18.659 1.00 95.25 99 GLY A C 1
ATOM 781 O O . GLY A 1 99 ? -16.161 8.278 17.771 1.00 95.25 99 GLY A O 1
ATOM 782 N N . ARG A 1 100 ? -15.738 6.222 18.551 1.00 94.44 100 ARG A N 1
ATOM 783 C CA . ARG A 1 100 ? -16.270 5.541 17.364 1.00 94.44 100 ARG A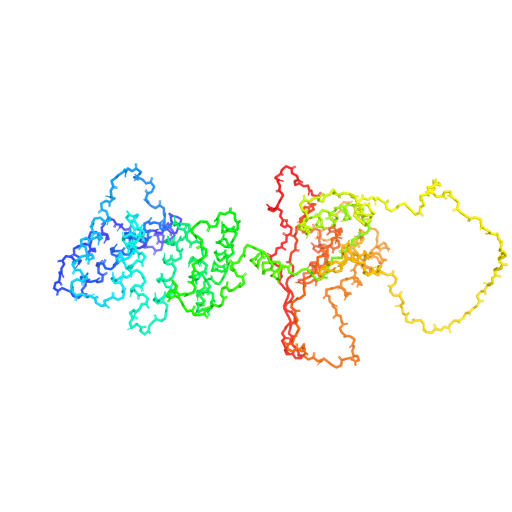 CA 1
ATOM 784 C C . ARG A 1 100 ? -17.764 5.803 17.165 1.00 94.44 100 ARG A C 1
ATOM 786 O O . ARG A 1 100 ? -18.195 6.006 16.033 1.00 94.44 100 ARG A O 1
ATOM 793 N N . SER A 1 101 ? -18.553 5.817 18.239 1.00 92.88 101 SER A N 1
ATOM 794 C CA . SER A 1 101 ? -19.979 6.154 18.166 1.00 92.88 101 SER A CA 1
ATOM 795 C C . SER A 1 101 ? -20.217 7.585 17.685 1.00 92.88 101 SER A C 1
ATOM 797 O O . SER A 1 101 ? -21.213 7.821 17.002 1.00 92.88 101 SER A O 1
ATOM 799 N N . GLU A 1 102 ? -19.345 8.527 18.042 1.00 92.62 102 GLU A N 1
ATOM 800 C CA . GLU A 1 102 ? -19.406 9.922 17.588 1.00 92.62 102 GLU A CA 1
ATOM 801 C C . GLU A 1 102 ? -19.036 10.023 16.104 1.00 92.62 102 GLU A C 1
ATOM 803 O O . GLU A 1 102 ? -19.797 10.596 15.324 1.00 92.62 102 GLU A O 1
ATOM 808 N N . ALA A 1 103 ? -17.966 9.337 15.686 1.00 91.62 103 ALA A N 1
ATOM 809 C CA . ALA A 1 103 ? -17.541 9.279 14.288 1.00 91.62 103 ALA A CA 1
ATOM 810 C C . ALA A 1 103 ? -18.619 8.670 13.373 1.00 91.62 103 ALA A C 1
ATOM 812 O O . ALA A 1 103 ? -18.935 9.231 12.327 1.00 91.62 103 ALA A O 1
ATOM 813 N N . VAL A 1 104 ? -19.233 7.551 13.782 1.00 88.31 104 VAL A N 1
ATOM 814 C CA . VAL A 1 104 ? -20.340 6.909 13.043 1.00 88.31 104 VAL A CA 1
ATOM 815 C C . VAL A 1 104 ? -21.582 7.804 12.991 1.00 88.31 104 VAL A C 1
ATOM 817 O O . VAL A 1 104 ? -22.306 7.794 11.999 1.00 88.31 104 VAL A O 1
ATOM 820 N N . ALA A 1 105 ? -21.826 8.608 14.029 1.00 86.44 105 ALA A N 1
ATOM 821 C CA . ALA A 1 105 ? -22.917 9.580 14.040 1.00 86.44 105 ALA A CA 1
ATOM 822 C C . ALA A 1 105 ? -22.642 10.827 13.174 1.00 86.44 105 ALA A C 1
ATOM 824 O O . ALA A 1 105 ? -23.547 11.649 13.027 1.00 86.44 105 ALA A O 1
ATOM 825 N N . GLY A 1 106 ? -21.435 10.959 12.610 1.00 87.75 106 GLY A N 1
ATOM 826 C CA . GLY A 1 106 ? -21.007 12.088 11.784 1.00 87.75 106 GLY A CA 1
ATOM 827 C C . GLY A 1 106 ? -20.472 13.291 12.567 1.00 87.75 106 GLY A C 1
ATOM 828 O O . GLY A 1 106 ? -20.155 14.306 11.955 1.00 87.75 106 GLY A O 1
ATOM 829 N N . ASP A 1 107 ? -20.353 13.195 13.894 1.00 91.38 107 ASP A N 1
ATOM 830 C CA . ASP A 1 107 ? -19.803 14.255 14.748 1.00 91.38 107 ASP A CA 1
ATOM 831 C C . ASP A 1 107 ? -18.284 14.069 14.881 1.00 91.38 107 ASP A C 1
ATOM 833 O O . ASP A 1 107 ? -17.774 13.477 15.838 1.00 91.38 107 ASP A O 1
ATOM 837 N N . LEU A 1 108 ? -17.563 14.494 13.839 1.00 93.50 108 LEU A N 1
ATOM 838 C CA . LEU A 1 108 ? -16.121 14.275 13.722 1.00 93.50 108 LEU A CA 1
ATOM 839 C C . LEU A 1 108 ? -15.326 15.101 14.740 1.00 93.50 108 LEU A C 1
ATOM 841 O O . LEU A 1 108 ? -14.323 14.608 15.247 1.00 93.50 108 LEU A O 1
ATOM 845 N N . GLU A 1 109 ? -15.754 16.325 15.059 1.00 94.00 109 GLU A N 1
ATOM 846 C CA . GLU A 1 109 ? -15.130 17.169 16.085 1.00 94.00 109 GLU A CA 1
ATOM 847 C C . GLU A 1 109 ? -15.082 16.452 17.430 1.00 94.00 109 GLU A C 1
ATOM 849 O O . GLU A 1 109 ? -14.023 16.339 18.053 1.00 94.00 109 GLU A O 1
ATOM 854 N N . LYS A 1 110 ? -16.236 15.941 17.863 1.00 95.00 110 LYS A N 1
ATOM 855 C CA . LYS A 1 110 ? -16.355 15.290 19.159 1.00 95.00 110 LYS A CA 1
ATOM 856 C C . LYS A 1 110 ? -15.624 13.953 19.186 1.00 95.00 110 LYS A C 1
ATOM 858 O O . LYS A 1 110 ? -14.936 13.649 20.160 1.00 95.00 110 LYS A O 1
ATOM 863 N N . ALA A 1 111 ? -15.678 13.209 18.079 1.00 96.12 111 ALA A N 1
ATOM 864 C CA . ALA A 1 111 ? -14.893 11.993 17.916 1.00 96.12 111 ALA A CA 1
ATOM 865 C C . ALA A 1 111 ? -13.389 12.264 18.073 1.00 96.12 111 ALA A C 1
ATOM 867 O O . ALA A 1 111 ? -12.720 11.547 18.817 1.00 96.12 111 ALA A O 1
ATOM 868 N N . ILE A 1 112 ? -12.866 13.316 17.428 1.00 95.69 112 ILE A N 1
ATOM 869 C CA . ILE A 1 112 ? -11.460 13.731 17.547 1.00 95.69 112 ILE A CA 1
ATOM 870 C C . ILE A 1 112 ? -11.122 14.069 18.999 1.00 95.69 112 ILE A C 1
ATOM 872 O O . ILE A 1 112 ? -10.160 13.517 19.526 1.00 95.69 112 ILE A O 1
ATOM 876 N N . GLU A 1 113 ? -11.922 14.901 19.674 1.00 95.50 113 GLU A N 1
ATOM 877 C CA . GLU A 1 113 ? -11.705 15.241 21.089 1.00 95.50 113 GLU A CA 1
ATOM 878 C C . GLU A 1 113 ? -11.650 13.979 21.969 1.00 95.50 113 GLU A C 1
ATOM 880 O O . GLU A 1 113 ? -10.761 13.815 22.814 1.00 95.50 113 GLU A O 1
ATOM 885 N N . THR A 1 114 ? -12.584 13.050 21.749 1.00 95.50 114 THR A N 1
ATOM 886 C CA . THR A 1 114 ? -12.650 11.794 22.493 1.00 95.50 114 THR A CA 1
ATOM 887 C C . THR A 1 114 ? -11.443 10.902 22.213 1.00 95.50 114 THR A C 1
ATOM 889 O O . THR A 1 114 ? -10.876 10.360 23.164 1.00 95.50 114 THR A O 1
ATOM 892 N N . PHE A 1 115 ? -11.016 10.753 20.956 1.00 96.31 115 PHE A N 1
ATOM 893 C CA . PHE A 1 115 ? -9.856 9.932 20.611 1.00 96.31 115 PHE A CA 1
ATOM 894 C C . PHE A 1 115 ? -8.529 10.561 21.048 1.00 96.31 115 PHE A C 1
ATOM 896 O O . PHE A 1 115 ? -7.658 9.836 21.520 1.00 96.31 115 PHE A O 1
ATOM 903 N N . GLU A 1 116 ? -8.365 11.884 20.975 1.00 93.56 116 GLU A N 1
ATOM 904 C CA . GLU A 1 116 ? -7.183 12.563 21.519 1.00 93.56 116 GLU A CA 1
ATOM 905 C C . GLU A 1 116 ? -7.054 12.276 23.020 1.00 93.56 116 GLU A C 1
ATOM 907 O O . GLU A 1 116 ? -6.038 11.748 23.470 1.00 93.56 116 GLU A O 1
ATOM 912 N N . ARG A 1 117 ? -8.128 12.480 23.790 1.00 92.81 117 ARG A N 1
ATOM 913 C CA . ARG A 1 117 ? -8.163 12.126 25.217 1.00 92.81 117 ARG A CA 1
ATOM 914 C C . ARG A 1 117 ? -7.932 10.630 25.456 1.00 92.81 117 ARG A C 1
ATOM 916 O O . ARG A 1 117 ? -7.312 10.248 26.448 1.00 92.81 117 ARG A O 1
ATOM 923 N N . ALA A 1 118 ? -8.406 9.772 24.553 1.00 93.00 118 ALA A N 1
ATOM 924 C CA . ALA A 1 118 ? -8.169 8.335 24.614 1.00 93.00 118 ALA A CA 1
ATOM 925 C C . ALA A 1 118 ? -6.673 8.002 24.506 1.00 93.00 118 ALA A C 1
ATOM 927 O O . ALA A 1 118 ? -6.203 7.146 25.254 1.00 93.00 118 ALA A O 1
ATOM 928 N N . THR A 1 119 ? -5.911 8.693 23.651 1.00 91.81 119 THR A N 1
ATOM 929 C CA . THR A 1 119 ? -4.460 8.458 23.486 1.00 91.81 119 THR A CA 1
ATOM 930 C C . THR A 1 119 ? -3.627 8.810 24.726 1.00 91.81 119 THR A C 1
ATOM 932 O O . THR A 1 119 ? -2.548 8.236 24.916 1.00 91.81 119 THR A O 1
ATOM 935 N N . GLU A 1 120 ? -4.147 9.696 25.581 1.00 90.88 120 GLU A N 1
ATOM 936 C CA . GLU A 1 120 ? -3.520 10.177 26.820 1.00 90.88 120 GLU A CA 1
ATOM 937 C C . GLU A 1 120 ? -3.758 9.248 28.024 1.00 90.88 120 GLU A C 1
ATOM 939 O O . GLU A 1 120 ? -3.141 9.421 29.078 1.00 90.88 120 GLU A O 1
ATOM 944 N N . LEU A 1 121 ? -4.637 8.245 27.900 1.00 91.06 121 LEU A N 1
ATOM 945 C CA . LEU A 1 121 ? -4.884 7.310 28.995 1.00 91.06 121 LEU A CA 1
ATOM 946 C C . LEU A 1 121 ? -3.614 6.500 29.332 1.00 91.06 121 LEU A C 1
ATOM 948 O O . LEU A 1 121 ? -2.959 5.974 28.426 1.00 91.06 121 LEU A O 1
ATOM 952 N N . PRO A 1 122 ? -3.286 6.321 30.628 1.00 90.06 122 PRO A N 1
ATOM 953 C CA . PRO A 1 122 ? -2.148 5.516 31.061 1.00 90.06 122 PRO A CA 1
ATOM 954 C C . PRO A 1 122 ? -2.487 4.023 30.946 1.00 90.06 122 PRO A C 1
ATOM 956 O O . PRO A 1 122 ? -2.869 3.377 31.921 1.00 90.06 122 PRO A O 1
ATOM 959 N N . VAL A 1 123 ? -2.414 3.492 29.725 1.00 90.94 123 VAL A N 1
ATOM 960 C CA . VAL A 1 123 ? -2.686 2.086 29.409 1.00 90.94 123 VAL A CA 1
ATOM 961 C C . VAL A 1 123 ? -1.372 1.386 29.067 1.00 90.94 123 VAL A C 1
ATOM 963 O O . VAL A 1 123 ? -0.695 1.782 28.120 1.00 90.94 123 VAL A O 1
ATOM 966 N N . ASP A 1 124 ? -1.060 0.288 29.760 1.00 89.88 124 ASP A N 1
ATOM 967 C CA . ASP A 1 124 ? 0.127 -0.558 29.519 1.00 89.88 124 ASP A CA 1
ATOM 968 C C . ASP A 1 124 ? 0.000 -1.432 28.248 1.00 89.88 124 ASP A C 1
ATOM 970 O O . ASP A 1 124 ? 0.504 -2.552 28.171 1.00 89.88 124 ASP A O 1
ATOM 974 N N . TRP A 1 125 ? -0.719 -0.943 27.236 1.00 89.56 125 TRP A N 1
ATOM 975 C CA . TRP A 1 125 ? -0.980 -1.633 25.977 1.00 89.56 125 TRP A CA 1
ATOM 976 C C . TRP A 1 125 ? -0.782 -0.659 24.807 1.00 89.56 125 TRP A C 1
ATOM 978 O O . TRP A 1 125 ? -1.716 0.054 24.439 1.00 89.56 125 TRP A O 1
ATOM 988 N N . PRO A 1 126 ? 0.420 -0.600 24.203 1.00 88.06 126 PRO A N 1
ATOM 989 C CA . PRO A 1 126 ? 0.735 0.379 23.157 1.00 88.06 126 PRO A CA 1
ATOM 990 C C . PRO A 1 126 ? -0.222 0.339 21.959 1.00 88.06 126 PRO A C 1
ATOM 992 O O . PRO A 1 126 ? -0.583 1.376 21.406 1.00 88.06 126 PRO A O 1
ATOM 995 N N . GLN A 1 127 ? -0.701 -0.854 21.596 1.00 92.19 127 GLN A N 1
ATOM 996 C CA . GLN A 1 127 ? -1.591 -1.047 20.452 1.00 92.19 127 GLN A CA 1
ATOM 997 C C . GLN A 1 127 ? -2.955 -0.374 20.651 1.00 92.19 127 GLN A C 1
ATOM 999 O O . GLN A 1 127 ? -3.598 -0.020 19.669 1.00 92.19 127 GLN A O 1
ATOM 1004 N N . TYR A 1 128 ? -3.385 -0.128 21.892 1.00 93.94 128 TYR A N 1
ATOM 1005 C CA . TYR A 1 128 ? -4.575 0.683 22.150 1.00 93.94 128 TYR A CA 1
ATOM 1006 C C . TYR A 1 128 ? -4.436 2.090 21.558 1.00 93.94 128 TYR A C 1
ATOM 1008 O O . TYR A 1 128 ? -5.339 2.575 20.872 1.00 93.94 128 TYR A O 1
ATOM 1016 N N . ARG A 1 129 ? -3.276 2.723 21.771 1.00 92.31 129 ARG A N 1
ATOM 1017 C CA . ARG A 1 129 ? -2.987 4.046 21.215 1.00 92.31 129 ARG A CA 1
ATOM 1018 C C . ARG A 1 129 ? -2.929 3.997 19.690 1.00 92.31 129 ARG A C 1
ATOM 1020 O O . ARG A 1 129 ? -3.447 4.897 19.043 1.00 92.31 129 ARG A O 1
ATOM 1027 N N . HIS A 1 130 ? -2.389 2.920 19.115 1.00 93.31 130 HIS A N 1
ATOM 1028 C CA . HIS A 1 130 ? -2.382 2.714 17.660 1.00 93.31 130 HIS A CA 1
ATOM 1029 C C . HIS A 1 130 ? -3.799 2.636 17.081 1.00 93.31 130 HIS A C 1
ATOM 1031 O O . HIS A 1 130 ? -4.065 3.249 16.053 1.00 93.31 130 HIS A O 1
ATOM 1037 N N . ILE A 1 131 ? -4.736 1.962 17.753 1.00 94.69 131 ILE A N 1
ATOM 1038 C CA . ILE A 1 131 ? -6.141 1.938 17.313 1.00 94.69 131 ILE A CA 1
ATOM 1039 C C . ILE A 1 131 ? -6.753 3.347 17.374 1.00 94.69 131 ILE A C 1
ATOM 1041 O O . ILE A 1 131 ? -7.451 3.751 16.449 1.00 94.69 131 ILE A O 1
ATOM 1045 N N . CYS A 1 132 ? -6.450 4.131 18.413 1.00 95.38 132 CYS A N 1
ATOM 1046 C CA . CYS A 1 132 ? -6.917 5.518 18.502 1.00 95.38 132 CYS A CA 1
ATOM 1047 C C . CYS A 1 132 ? -6.335 6.392 17.376 1.00 95.38 132 CYS A C 1
ATOM 1049 O O . CYS A 1 132 ? -7.072 7.155 16.759 1.00 95.38 132 CYS A O 1
ATOM 1051 N N . TYR A 1 133 ? -5.042 6.251 17.060 1.00 94.81 133 TYR A N 1
ATOM 1052 C CA . TYR A 1 133 ? -4.420 6.955 15.934 1.00 94.81 133 TYR A CA 1
ATOM 1053 C C . TYR A 1 133 ? -5.001 6.539 14.586 1.00 94.81 133 TYR A C 1
ATOM 1055 O O . TYR A 1 133 ? -5.166 7.385 13.713 1.00 94.81 133 TYR A O 1
ATOM 1063 N N . TRP A 1 134 ? -5.363 5.267 14.418 1.00 95.56 134 TRP A N 1
ATOM 1064 C CA . TRP A 1 134 ? -6.072 4.810 13.227 1.00 95.56 134 TRP A CA 1
ATOM 1065 C C . TRP A 1 134 ? -7.424 5.515 13.061 1.00 95.56 134 TRP A C 1
ATOM 1067 O O . TRP A 1 134 ? -7.732 5.987 11.971 1.00 95.56 134 TRP A O 1
ATOM 1077 N N . GLU A 1 135 ? -8.221 5.635 14.125 1.00 96.56 135 GLU A N 1
ATOM 1078 C CA . GLU A 1 135 ? -9.505 6.348 14.054 1.00 96.56 135 GLU A CA 1
ATOM 1079 C C . GLU A 1 135 ? -9.326 7.860 13.845 1.00 96.56 135 GLU A C 1
ATOM 1081 O O . GLU A 1 135 ? -10.024 8.450 13.016 1.00 96.56 135 GLU A O 1
ATOM 1086 N N . LEU A 1 136 ? -8.362 8.485 14.533 1.00 96.19 136 LEU A N 1
ATOM 1087 C CA . LEU A 1 136 ? -8.018 9.902 14.351 1.00 96.19 136 LEU A CA 1
ATOM 1088 C C . LEU A 1 136 ? -7.605 10.204 12.912 1.00 96.19 136 LEU A C 1
ATOM 1090 O O . LEU A 1 136 ? -8.091 11.170 12.331 1.00 96.19 136 LEU A O 1
ATOM 1094 N N . MET A 1 137 ? -6.764 9.350 12.320 1.00 96.00 137 MET A N 1
ATOM 1095 C CA . MET A 1 137 ? -6.317 9.467 10.933 1.00 96.00 137 MET A CA 1
ATOM 1096 C C . MET A 1 137 ? -7.502 9.636 9.978 1.00 96.00 137 MET A C 1
ATOM 1098 O O . MET A 1 137 ? -7.507 10.550 9.155 1.00 96.00 137 MET A O 1
ATOM 1102 N N . TRP A 1 138 ? -8.528 8.792 10.117 1.00 95.69 138 TRP A N 1
ATOM 1103 C CA . TRP A 1 138 ? -9.728 8.864 9.286 1.00 95.69 138 TRP A CA 1
ATOM 1104 C C . TRP A 1 138 ? -10.605 10.070 9.611 1.00 95.69 138 TRP A C 1
ATOM 1106 O O . TRP A 1 138 ? -11.120 10.693 8.686 1.00 95.69 138 TRP A O 1
ATOM 1116 N N . CYS A 1 139 ? -10.753 10.437 10.887 1.00 95.50 139 CYS A N 1
ATOM 1117 C CA . CYS A 1 139 ? -11.512 11.630 11.261 1.00 95.50 139 CYS A CA 1
ATOM 1118 C C . CYS A 1 139 ? -10.886 12.901 10.668 1.00 95.50 139 CYS A C 1
ATOM 1120 O O . CYS A 1 139 ? -11.602 13.711 10.088 1.00 95.50 139 CYS A O 1
ATOM 1122 N N . TYR A 1 140 ? -9.560 13.054 10.742 1.00 94.25 140 TYR A N 1
ATOM 1123 C CA . TYR A 1 140 ? -8.860 14.179 10.119 1.00 94.25 140 TYR A CA 1
ATOM 1124 C C . TYR A 1 140 ? -8.948 14.138 8.592 1.00 94.25 140 TYR A C 1
ATOM 1126 O O . TYR A 1 140 ? -9.242 15.161 7.978 1.00 94.25 140 TYR A O 1
ATOM 1134 N N . ALA A 1 141 ? -8.763 12.969 7.970 1.00 93.88 141 ALA A N 1
ATOM 1135 C CA . ALA A 1 141 ? -8.868 12.829 6.518 1.00 93.88 141 ALA A CA 1
ATOM 1136 C C . ALA A 1 141 ? -10.270 13.198 5.999 1.00 93.88 141 ALA A C 1
ATOM 1138 O O . ALA A 1 141 ? -10.393 13.918 5.014 1.00 93.88 141 ALA A O 1
ATOM 1139 N N . LEU A 1 142 ? -11.337 12.778 6.689 1.00 92.81 142 LEU A N 1
ATOM 1140 C CA . LEU A 1 142 ? -12.718 13.135 6.335 1.00 92.81 142 LEU A CA 1
ATOM 1141 C C . LEU A 1 142 ? -13.007 14.639 6.465 1.00 92.81 142 LEU A C 1
ATOM 1143 O O . LEU A 1 142 ? -13.922 15.140 5.817 1.00 92.81 142 LEU A O 1
ATOM 1147 N N . ARG A 1 143 ? -12.228 15.359 7.278 1.00 91.75 143 ARG A N 1
ATOM 1148 C CA . ARG A 1 143 ? -12.288 16.822 7.425 1.00 91.75 143 ARG A CA 1
ATOM 1149 C C . ARG A 1 143 ? -11.335 17.574 6.494 1.00 91.75 143 ARG A C 1
ATOM 1151 O O . ARG A 1 143 ? -11.233 18.790 6.615 1.00 91.75 143 ARG A O 1
ATOM 1158 N N . ALA A 1 144 ? -10.614 16.873 5.619 1.00 91.38 144 ALA A N 1
ATOM 1159 C CA . ALA A 1 144 ? -9.523 17.434 4.823 1.00 91.38 144 ALA A CA 1
ATOM 1160 C C . ALA A 1 144 ? -8.395 18.079 5.664 1.00 91.38 144 ALA A C 1
ATOM 1162 O O . ALA A 1 144 ? -7.686 18.977 5.213 1.00 91.38 144 ALA A O 1
ATOM 1163 N N . GLU A 1 145 ? -8.189 17.607 6.898 1.00 90.19 145 GLU A N 1
ATOM 1164 C CA . GLU A 1 145 ? -7.052 17.981 7.750 1.00 90.19 145 GLU A CA 1
ATOM 1165 C C . GLU A 1 145 ? -5.854 17.058 7.452 1.00 90.19 145 GLU A C 1
ATOM 1167 O O . GLU A 1 145 ? -5.369 16.311 8.308 1.00 90.19 145 GLU A O 1
ATOM 1172 N N . TRP A 1 146 ? -5.392 17.079 6.197 1.00 89.50 146 TRP A N 1
ATOM 1173 C CA . TRP A 1 146 ? -4.484 16.075 5.627 1.00 89.50 146 TRP A CA 1
ATOM 1174 C C . TRP A 1 146 ? -3.196 15.882 6.420 1.00 89.50 146 TRP A C 1
ATOM 1176 O O . TRP A 1 146 ? -2.799 14.751 6.685 1.00 89.50 146 TRP A O 1
ATOM 1186 N N . MET A 1 147 ? -2.566 16.966 6.873 1.00 86.25 147 MET A N 1
ATOM 1187 C CA . MET A 1 147 ? -1.296 16.876 7.596 1.00 86.25 147 MET A CA 1
ATOM 1188 C C . MET A 1 147 ? -1.432 16.240 8.984 1.00 86.25 147 MET A C 1
ATOM 1190 O O . MET A 1 147 ? -0.516 15.548 9.430 1.00 86.25 147 MET A O 1
ATOM 1194 N N . LYS A 1 148 ? -2.587 16.377 9.646 1.00 88.31 148 LYS A N 1
ATOM 1195 C CA . LYS A 1 148 ? -2.864 15.643 10.892 1.00 88.31 148 LYS A CA 1
ATOM 1196 C C . LYS A 1 148 ? -3.126 14.159 10.621 1.00 88.31 148 LYS A C 1
ATOM 1198 O O . LYS A 1 148 ? -2.714 13.302 11.403 1.00 88.31 148 LYS A O 1
ATOM 1203 N N . ALA A 1 149 ? -3.743 13.831 9.484 1.00 92.06 149 ALA A N 1
ATOM 1204 C CA . ALA A 1 149 ? -3.870 12.444 9.040 1.00 92.06 149 ALA A CA 1
ATOM 1205 C C . ALA A 1 149 ? -2.495 11.825 8.710 1.00 92.06 149 ALA A C 1
ATOM 1207 O O . ALA A 1 149 ? -2.210 10.708 9.144 1.00 92.06 149 ALA A O 1
ATOM 1208 N N . VAL A 1 150 ? -1.607 12.569 8.035 1.00 89.06 150 VAL A N 1
ATOM 1209 C CA . VAL A 1 150 ? -0.203 12.186 7.782 1.00 89.06 150 VAL A CA 1
ATOM 1210 C C . VAL A 1 150 ? 0.542 11.928 9.093 1.00 89.06 150 VAL A C 1
ATOM 1212 O O . VAL A 1 150 ? 1.239 10.924 9.197 1.00 89.06 150 VAL A O 1
ATOM 1215 N N . GLN A 1 151 ? 0.360 12.771 10.113 1.00 87.06 151 GLN A N 1
ATOM 1216 C CA . GLN A 1 151 ? 0.949 12.575 11.446 1.00 87.06 151 GLN A CA 1
ATOM 1217 C C . GLN A 1 151 ? 0.513 11.262 12.099 1.00 87.06 151 GLN A C 1
ATOM 1219 O O . GLN A 1 151 ? 1.345 10.515 12.623 1.00 87.06 151 GLN A O 1
ATOM 1224 N N . CYS A 1 152 ? -0.784 10.956 12.041 1.00 91.88 152 CYS A N 1
ATOM 1225 C CA . CYS A 1 152 ? -1.308 9.694 12.551 1.00 91.88 152 CYS A CA 1
ATOM 1226 C C . CYS A 1 152 ? -0.721 8.503 11.778 1.00 91.88 152 CYS A C 1
ATOM 1228 O O . CYS A 1 152 ? -0.246 7.547 12.391 1.00 91.88 152 CYS A O 1
ATOM 1230 N N . ALA A 1 153 ? -0.699 8.578 10.442 1.00 92.19 153 ALA A N 1
ATOM 1231 C CA . ALA A 1 153 ? -0.138 7.534 9.588 1.00 92.19 153 ALA A CA 1
ATOM 1232 C C . ALA A 1 153 ? 1.355 7.306 9.868 1.00 92.19 153 ALA A C 1
ATOM 1234 O O . ALA A 1 153 ? 1.778 6.163 10.005 1.00 92.19 153 ALA A O 1
ATOM 1235 N N . GLU A 1 154 ? 2.140 8.372 10.018 1.00 87.81 154 GLU A N 1
ATOM 1236 C CA . GLU A 1 154 ? 3.571 8.295 10.317 1.00 87.81 154 GLU A CA 1
ATOM 1237 C C . GLU A 1 154 ? 3.838 7.677 11.688 1.00 87.81 154 GLU A C 1
ATOM 1239 O O . GLU A 1 154 ? 4.680 6.792 11.823 1.00 87.81 154 GLU A O 1
ATOM 1244 N N . THR A 1 155 ? 3.060 8.067 12.698 1.00 88.50 155 THR A N 1
ATOM 1245 C CA . THR A 1 155 ? 3.159 7.468 14.034 1.00 88.50 155 THR A CA 1
ATOM 1246 C C . THR A 1 155 ? 2.893 5.960 13.970 1.00 88.50 155 THR A C 1
ATOM 1248 O O . THR A 1 155 ? 3.615 5.166 14.573 1.00 88.50 155 THR A O 1
ATOM 1251 N N . LEU A 1 156 ? 1.904 5.539 13.175 1.00 91.44 156 LEU A N 1
ATOM 1252 C CA . LEU A 1 156 ? 1.619 4.124 12.937 1.00 91.44 156 LEU A CA 1
ATOM 1253 C C . LEU A 1 156 ? 2.746 3.418 12.167 1.00 91.44 156 LEU A C 1
ATOM 1255 O O . LEU A 1 156 ? 3.079 2.288 12.517 1.00 91.44 156 LEU A O 1
ATOM 1259 N N . VAL A 1 157 ? 3.365 4.061 11.170 1.00 86.69 157 VAL A N 1
ATOM 1260 C CA . VAL A 1 157 ? 4.543 3.521 10.462 1.00 86.69 157 VAL A CA 1
ATOM 1261 C C . VAL A 1 157 ? 5.704 3.289 11.430 1.00 86.69 157 VAL A C 1
ATOM 1263 O O . VAL A 1 157 ? 6.323 2.227 11.386 1.00 86.69 157 VAL A O 1
ATOM 1266 N N . CYS A 1 158 ? 5.989 4.253 12.303 1.00 84.50 158 CYS A N 1
ATOM 1267 C CA . CYS A 1 158 ? 7.132 4.199 13.211 1.00 84.50 158 CYS A CA 1
ATOM 1268 C C . CYS A 1 158 ? 6.935 3.208 14.365 1.00 84.50 158 CYS A C 1
ATOM 1270 O O . CYS A 1 158 ? 7.877 2.522 14.757 1.00 84.50 158 CYS A O 1
ATOM 1272 N N . GLU A 1 159 ? 5.726 3.122 14.924 1.00 87.94 159 GLU A N 1
ATOM 1273 C CA . GLU A 1 159 ? 5.493 2.377 16.165 1.00 87.94 159 GLU A CA 1
ATOM 1274 C C . GLU A 1 159 ? 4.793 1.022 15.973 1.00 87.94 159 GLU A C 1
ATOM 1276 O O . GLU A 1 159 ? 4.921 0.135 16.822 1.00 87.94 159 GLU A O 1
ATOM 1281 N N . SER A 1 160 ? 4.007 0.843 14.906 1.00 88.00 160 SER A N 1
ATOM 1282 C CA . SER A 1 160 ? 3.116 -0.312 14.761 1.00 88.00 160 SER A CA 1
ATOM 1283 C C . SER A 1 160 ? 3.674 -1.375 13.814 1.00 88.00 160 SER A C 1
ATOM 1285 O O . SER A 1 160 ? 3.971 -1.117 12.653 1.00 88.00 160 SER A O 1
ATOM 1287 N N . GLN A 1 161 ? 3.715 -2.629 14.271 1.00 84.56 161 GLN A N 1
ATOM 1288 C CA . GLN A 1 161 ? 4.098 -3.796 13.452 1.00 84.56 161 GLN A CA 1
ATOM 1289 C C . GLN A 1 161 ? 2.937 -4.370 12.619 1.00 84.56 161 GLN A C 1
ATOM 1291 O O . GLN A 1 161 ? 3.032 -5.471 12.082 1.00 84.56 161 GLN A O 1
ATOM 1296 N N . TRP A 1 162 ? 1.804 -3.666 12.564 1.00 85.88 162 TRP A N 1
ATOM 1297 C CA . TRP A 1 162 ? 0.646 -4.061 11.758 1.00 85.88 162 TRP A CA 1
ATOM 1298 C C . TRP A 1 162 ? 0.905 -3.735 10.274 1.00 85.88 162 TRP A C 1
ATOM 1300 O O . TRP A 1 162 ? 2.036 -3.830 9.806 1.00 85.88 162 TRP A O 1
ATOM 1310 N N . SER A 1 163 ? -0.122 -3.401 9.488 1.00 84.00 163 SER A N 1
ATOM 1311 C CA . SER A 1 163 ? 0.011 -3.235 8.036 1.00 84.00 163 SER A CA 1
ATOM 1312 C C . SER A 1 163 ? 0.849 -2.005 7.648 1.00 84.00 163 SER A C 1
ATOM 1314 O O . SER A 1 163 ? 0.314 -0.959 7.283 1.00 84.00 163 SER A O 1
ATOM 1316 N N . GLN A 1 164 ? 2.176 -2.159 7.659 1.00 80.50 164 GLN A N 1
ATOM 1317 C CA . GLN A 1 164 ? 3.154 -1.175 7.182 1.00 80.50 164 GLN A CA 1
ATOM 1318 C C . GLN A 1 164 ? 2.820 -0.680 5.773 1.00 80.50 164 GLN A C 1
ATOM 1320 O O . GLN A 1 164 ? 2.898 0.514 5.493 1.00 80.50 164 GLN A O 1
ATOM 1325 N N . ALA A 1 165 ? 2.369 -1.592 4.907 1.00 76.62 165 ALA A N 1
ATOM 1326 C CA . ALA A 1 165 ? 1.900 -1.259 3.570 1.00 76.62 165 ALA A CA 1
ATOM 1327 C C . ALA A 1 165 ? 0.710 -0.288 3.604 1.00 76.62 165 ALA A C 1
ATOM 1329 O O . ALA A 1 165 ? 0.722 0.714 2.894 1.00 76.62 165 ALA A O 1
ATOM 1330 N N . SER A 1 166 ? -0.293 -0.544 4.450 1.00 85.56 166 SER A N 1
ATOM 1331 C CA . SER A 1 166 ? -1.458 0.338 4.571 1.00 85.56 166 SER A CA 1
ATOM 1332 C C . SER A 1 166 ? -1.076 1.706 5.126 1.00 85.56 166 SER A C 1
ATOM 1334 O O . SER A 1 166 ? -1.503 2.707 4.568 1.00 85.56 166 SER A O 1
ATOM 1336 N N . TYR A 1 167 ? -0.259 1.775 6.178 1.00 89.25 167 TYR A N 1
ATOM 1337 C CA . TYR A 1 167 ? 0.108 3.058 6.787 1.00 89.25 167 TYR A CA 1
ATOM 1338 C C . TYR A 1 167 ? 0.926 3.933 5.835 1.00 89.25 167 TYR A C 1
ATOM 1340 O O . TYR A 1 167 ? 0.613 5.108 5.661 1.00 89.25 167 TYR A O 1
ATOM 1348 N N . ARG A 1 168 ? 1.912 3.348 5.144 1.00 84.94 168 ARG A N 1
ATOM 1349 C CA . ARG A 1 168 ? 2.720 4.060 4.142 1.00 84.94 168 ARG A CA 1
ATOM 1350 C C . ARG A 1 168 ? 1.888 4.489 2.936 1.00 84.94 168 ARG A C 1
ATOM 1352 O O . ARG A 1 168 ? 2.042 5.614 2.473 1.00 84.94 168 ARG A O 1
ATOM 1359 N N . TYR A 1 169 ? 0.981 3.631 2.465 1.00 86.06 169 TYR A N 1
ATOM 1360 C CA . TYR A 1 169 ? 0.052 3.981 1.390 1.00 86.06 169 TYR A CA 1
ATOM 1361 C C . TYR A 1 169 ? -0.850 5.152 1.785 1.00 86.06 169 TYR A C 1
ATOM 1363 O O . TYR A 1 169 ? -0.967 6.107 1.027 1.00 86.06 169 TYR A O 1
ATOM 1371 N N . MET A 1 170 ? -1.454 5.108 2.976 1.00 93.25 170 MET A N 1
ATOM 1372 C CA . MET A 1 170 ? -2.324 6.185 3.456 1.00 93.25 170 MET A CA 1
ATOM 1373 C C . MET A 1 170 ? -1.543 7.485 3.646 1.00 93.25 170 MET A C 1
ATOM 1375 O O . MET A 1 170 ? -1.999 8.524 3.186 1.00 93.25 170 MET A O 1
ATOM 1379 N N . LYS A 1 171 ? -0.333 7.429 4.223 1.00 89.44 171 LYS A N 1
ATOM 1380 C CA . LYS A 1 171 ? 0.574 8.585 4.299 1.00 89.44 171 LYS A CA 1
ATOM 1381 C C . LYS A 1 171 ? 0.787 9.209 2.917 1.00 89.44 171 LYS A C 1
ATOM 1383 O O . LYS A 1 171 ? 0.587 10.409 2.763 1.00 89.44 171 LYS A O 1
ATOM 1388 N N . ALA A 1 172 ? 1.155 8.402 1.920 1.00 85.44 172 ALA A N 1
ATOM 1389 C CA . ALA A 1 172 ? 1.366 8.876 0.555 1.00 85.44 172 ALA A CA 1
ATOM 1390 C C . ALA A 1 172 ? 0.083 9.461 -0.060 1.00 85.44 172 ALA A C 1
ATOM 1392 O O . ALA A 1 172 ? 0.123 10.540 -0.641 1.00 85.44 172 ALA A O 1
ATOM 1393 N N . ALA A 1 173 ? -1.060 8.795 0.117 1.00 89.81 173 ALA A N 1
ATOM 1394 C CA . ALA A 1 173 ? -2.348 9.267 -0.382 1.00 89.81 173 ALA A CA 1
ATOM 1395 C C . ALA A 1 173 ? -2.752 10.617 0.233 1.00 89.81 173 ALA A C 1
ATOM 1397 O O . ALA A 1 173 ? -3.211 11.498 -0.487 1.00 89.81 173 ALA A O 1
ATOM 1398 N N . PHE A 1 174 ? -2.544 10.813 1.537 1.00 90.75 174 PHE A N 1
ATOM 1399 C CA . PHE A 1 174 ? -2.831 12.088 2.196 1.00 90.75 174 PHE A CA 1
ATOM 1400 C C . PHE A 1 174 ? -1.860 13.196 1.779 1.00 90.75 174 PHE A C 1
ATOM 1402 O O . PHE A 1 174 ? -2.292 14.333 1.628 1.00 90.75 174 PHE A O 1
ATOM 1409 N N . LEU A 1 175 ? -0.578 12.880 1.555 1.00 86.12 175 LEU A N 1
ATOM 1410 C CA . LEU A 1 175 ? 0.386 13.841 1.007 1.00 86.12 175 LEU A CA 1
ATOM 1411 C C . LEU A 1 175 ? -0.011 14.284 -0.407 1.00 86.12 175 LEU A C 1
ATOM 1413 O O . LEU A 1 175 ? -0.009 15.477 -0.683 1.00 86.12 175 LEU A O 1
ATOM 1417 N N . LEU A 1 176 ? -0.406 13.348 -1.277 1.00 85.44 176 LEU A N 1
ATOM 1418 C CA . LEU A 1 176 ? -0.915 13.673 -2.615 1.00 85.44 176 LEU A CA 1
ATOM 1419 C C . LEU A 1 176 ? -2.175 14.537 -2.539 1.00 85.44 176 LEU A C 1
ATOM 1421 O O . LEU A 1 176 ? -2.253 15.572 -3.190 1.00 85.44 176 LEU A O 1
ATOM 1425 N N . GLN A 1 177 ? -3.128 14.162 -1.685 1.00 88.06 177 GLN A N 1
ATOM 1426 C CA . GLN A 1 177 ? -4.355 14.930 -1.517 1.00 88.06 177 GLN A CA 1
ATOM 1427 C C . GLN A 1 177 ? -4.086 16.348 -0.999 1.00 88.06 177 GLN A C 1
ATOM 1429 O O . GLN A 1 177 ? -4.755 17.277 -1.435 1.00 88.06 177 GLN A O 1
ATOM 1434 N N . TRP A 1 178 ? -3.095 16.525 -0.121 1.00 86.19 178 TRP A N 1
ATOM 1435 C CA . TRP A 1 178 ? -2.652 17.839 0.344 1.00 86.19 178 TRP A CA 1
ATOM 1436 C C . TRP A 1 178 ? -1.956 18.664 -0.751 1.00 86.19 178 TRP A C 1
ATOM 1438 O O . TRP A 1 178 ? -2.111 19.882 -0.789 1.00 86.19 178 TRP A O 1
ATOM 1448 N N . LEU A 1 179 ? -1.204 18.025 -1.656 1.00 82.31 179 LEU A N 1
ATOM 1449 C CA . LEU A 1 179 ? -0.595 18.703 -2.808 1.00 82.31 179 LEU A CA 1
ATOM 1450 C C . LEU A 1 179 ? -1.641 19.225 -3.804 1.00 82.31 179 LEU A C 1
ATOM 1452 O O . LEU A 1 179 ? -1.405 20.268 -4.422 1.00 82.31 179 LEU A O 1
ATOM 1456 N N . ASP A 1 180 ? -2.754 18.500 -3.952 1.00 82.06 180 ASP A N 1
ATOM 1457 C CA . ASP A 1 180 ? -3.875 18.850 -4.831 1.00 82.06 180 ASP A CA 1
ATOM 1458 C C . ASP A 1 180 ? -4.822 19.872 -4.184 1.00 82.06 180 ASP A C 1
ATOM 1460 O O . ASP A 1 180 ? -5.195 20.870 -4.802 1.00 82.06 180 ASP A O 1
ATOM 1464 N N . ASP A 1 181 ? -5.202 19.629 -2.930 1.00 81.31 181 ASP A N 1
ATOM 1465 C CA . ASP A 1 181 ? -6.032 20.500 -2.104 1.00 81.31 181 ASP A CA 1
ATOM 1466 C C . ASP A 1 181 ? -5.419 20.589 -0.700 1.00 81.31 181 ASP A C 1
ATOM 1468 O O . ASP A 1 181 ? -5.632 19.694 0.127 1.00 81.31 181 ASP A O 1
ATOM 1472 N N . PRO A 1 182 ? -4.682 21.668 -0.384 1.00 69.62 182 PRO A N 1
ATOM 1473 C CA . PRO A 1 182 ? -4.015 21.798 0.905 1.00 69.62 182 PRO A CA 1
ATOM 1474 C C . PRO A 1 182 ? -4.987 21.853 2.093 1.00 69.62 182 PRO A C 1
ATOM 1476 O O . PRO A 1 182 ? -4.533 21.734 3.233 1.00 69.62 182 PRO A O 1
ATOM 1479 N N . GLY A 1 183 ? -6.299 21.990 1.858 1.00 68.44 183 GLY A N 1
ATOM 1480 C CA . GLY A 1 183 ? -7.326 21.956 2.892 1.00 68.44 183 GLY A CA 1
ATOM 1481 C C . GLY A 1 183 ? -7.159 23.080 3.917 1.00 68.44 183 GLY A C 1
ATOM 1482 O O . GLY A 1 183 ? -6.952 24.247 3.572 1.00 68.44 183 GLY A O 1
ATOM 1483 N N . VAL A 1 184 ? -7.250 22.727 5.205 1.00 61.78 184 VAL A N 1
ATOM 1484 C CA . VAL A 1 184 ? -6.852 23.612 6.312 1.00 61.78 184 VAL A CA 1
ATOM 1485 C C . VAL A 1 184 ? -5.320 23.605 6.362 1.00 61.78 184 VAL A C 1
ATOM 1487 O O . VAL A 1 184 ? -4.735 22.536 6.511 1.00 61.78 184 VAL A O 1
ATOM 1490 N N . GLY A 1 185 ? -4.680 24.771 6.192 1.00 60.56 185 GLY A N 1
ATOM 1491 C CA . GLY A 1 185 ? -3.223 24.909 6.021 1.00 60.56 185 GLY A CA 1
ATOM 1492 C C . GLY A 1 185 ? -2.356 24.154 7.044 1.00 60.56 185 GLY A C 1
ATOM 1493 O O . GLY A 1 185 ? -2.833 23.726 8.093 1.00 60.56 185 GLY A O 1
ATOM 1494 N N . THR A 1 186 ? -1.062 23.997 6.741 1.00 59.69 186 THR A N 1
ATOM 1495 C CA . THR A 1 186 ? -0.100 23.214 7.538 1.00 59.69 186 THR A CA 1
ATOM 1496 C C . THR A 1 186 ? -0.173 23.563 9.034 1.00 59.69 186 THR A C 1
ATOM 1498 O O . THR A 1 186 ? 0.146 24.695 9.412 1.00 59.69 186 THR A O 1
ATOM 1501 N N . PRO A 1 187 ? -0.584 22.617 9.906 1.00 59.03 187 PRO A N 1
ATOM 1502 C CA . PRO A 1 187 ? -0.630 22.849 11.343 1.00 59.03 187 PRO A CA 1
ATOM 1503 C C . PRO A 1 187 ? 0.768 23.169 11.855 1.00 59.03 187 PRO A C 1
ATOM 1505 O O . PRO A 1 187 ? 1.735 22.484 11.505 1.00 59.03 187 PRO A O 1
ATOM 1508 N N . LYS A 1 188 ? 0.894 24.183 12.713 1.00 62.44 188 LYS A N 1
ATOM 1509 C CA . LYS A 1 188 ? 2.191 24.453 13.342 1.00 62.44 188 LYS A CA 1
ATOM 1510 C C . LYS A 1 188 ? 2.541 23.308 14.298 1.00 62.44 188 LYS A C 1
ATOM 1512 O O . LYS A 1 188 ? 1.640 22.782 14.948 1.00 62.44 188 LYS A O 1
ATOM 1517 N N . PRO A 1 189 ? 3.830 22.986 14.507 1.00 55.12 189 PRO A N 1
ATOM 1518 C CA . PRO A 1 189 ? 4.239 21.990 15.504 1.00 55.12 189 PRO A CA 1
ATOM 1519 C C . PRO A 1 189 ? 3.699 22.270 16.920 1.00 55.12 189 PRO A C 1
ATOM 1521 O O . PRO A 1 189 ? 3.456 21.355 17.697 1.00 55.12 189 PRO A O 1
ATOM 1524 N N . SER A 1 190 ? 3.462 23.543 17.258 1.00 56.88 190 SER A N 1
ATOM 1525 C CA . SER A 1 190 ? 2.848 23.962 18.526 1.00 56.88 190 SER A CA 1
ATOM 1526 C C . SER A 1 190 ? 1.352 23.644 18.645 1.00 56.88 190 SER A C 1
ATOM 1528 O O . SER A 1 190 ? 0.801 23.709 19.738 1.00 56.88 190 SER A O 1
ATOM 1530 N N . GLU A 1 191 ? 0.684 23.364 17.528 1.00 59.34 191 GLU A N 1
ATOM 1531 C CA . GLU A 1 191 ? -0.757 23.092 17.426 1.00 59.34 191 GLU A CA 1
ATOM 1532 C C . GLU A 1 191 ? -1.048 21.585 17.331 1.00 59.34 191 GLU A C 1
ATOM 1534 O O . GLU A 1 191 ? -2.205 21.173 17.248 1.00 59.34 191 GLU A O 1
ATOM 1539 N N . THR A 1 192 ? -0.006 20.751 17.352 1.00 56.47 192 THR A N 1
ATOM 1540 C CA . THR A 1 192 ? -0.095 19.301 17.168 1.00 56.47 192 THR A CA 1
ATOM 1541 C C . THR A 1 192 ? 0.280 18.585 18.460 1.00 56.47 192 THR A C 1
ATOM 1543 O O . THR A 1 192 ? 1.346 18.828 19.017 1.00 56.47 192 THR A O 1
ATOM 1546 N N . LYS A 1 193 ? -0.585 17.684 18.940 1.00 60.84 193 LYS A N 1
ATOM 1547 C CA . LYS A 1 193 ? -0.356 16.887 20.163 1.00 60.84 193 LYS A CA 1
ATOM 1548 C C . LYS A 1 193 ? 0.426 15.583 19.920 1.00 60.84 193 LYS A C 1
ATOM 1550 O O . LYS A 1 193 ? 0.610 14.795 20.843 1.00 60.84 193 LYS A O 1
ATOM 1555 N N . PHE A 1 194 ? 0.839 15.329 18.681 1.00 60.56 194 PHE A N 1
ATOM 1556 C CA . PHE A 1 194 ? 1.473 14.081 18.252 1.00 60.56 194 PHE A CA 1
ATOM 1557 C C . PHE A 1 194 ? 2.982 14.073 18.560 1.00 60.56 194 PHE A C 1
ATOM 1559 O O . PHE A 1 194 ? 3.575 15.143 18.712 1.00 60.56 194 PHE A O 1
ATOM 1566 N N . PRO A 1 195 ? 3.623 12.892 18.684 1.00 56.03 195 PRO A N 1
ATOM 1567 C CA . PRO A 1 195 ? 5.059 12.798 18.949 1.00 56.03 195 PRO A CA 1
ATOM 1568 C C . PRO A 1 195 ? 5.897 13.580 17.924 1.00 56.03 195 PRO A C 1
ATOM 1570 O O . PRO A 1 195 ? 5.527 13.675 16.754 1.00 56.03 195 PRO A O 1
ATOM 1573 N N . ASN A 1 196 ? 7.037 14.116 18.386 1.00 55.25 196 ASN A N 1
ATOM 1574 C CA . ASN A 1 196 ? 7.979 14.968 17.644 1.00 55.25 196 ASN A CA 1
ATOM 1575 C C . ASN A 1 196 ? 8.585 14.252 16.423 1.00 55.25 196 ASN A C 1
ATOM 1577 O O . ASN A 1 196 ? 9.746 13.847 16.444 1.00 55.25 196 ASN A O 1
ATOM 1581 N N . THR A 1 197 ? 7.813 14.094 15.356 1.00 59.44 197 THR A N 1
ATOM 1582 C CA . THR A 1 197 ? 8.363 13.814 14.032 1.00 59.44 197 THR A CA 1
ATOM 1583 C C . THR A 1 197 ? 8.628 15.149 13.352 1.00 59.44 197 THR A C 1
ATOM 1585 O O . THR A 1 197 ? 7.819 16.071 13.456 1.00 59.44 197 THR A O 1
ATOM 1588 N N . ASP A 1 198 ? 9.781 15.286 12.703 1.00 66.94 198 ASP A N 1
ATOM 1589 C CA . ASP A 1 198 ? 10.093 16.498 11.957 1.00 66.94 198 ASP A CA 1
ATOM 1590 C C . ASP A 1 198 ? 9.248 16.552 10.674 1.00 66.94 198 ASP A C 1
ATOM 1592 O O . ASP A 1 198 ? 9.439 15.770 9.741 1.00 66.94 198 ASP A O 1
ATOM 1596 N N . PHE A 1 199 ? 8.289 17.478 10.638 1.00 68.12 199 PHE A N 1
ATOM 1597 C CA . PHE A 1 199 ? 7.452 17.742 9.465 1.00 68.12 199 PHE A CA 1
ATOM 1598 C C . PHE A 1 199 ? 8.010 18.876 8.595 1.00 68.12 199 PHE A C 1
ATOM 1600 O O . PHE A 1 199 ? 7.323 19.320 7.679 1.00 68.12 199 PHE A O 1
ATOM 1607 N N . SER A 1 200 ? 9.244 19.342 8.831 1.00 69.38 200 SER A N 1
ATOM 1608 C CA . SER A 1 200 ? 9.879 20.408 8.041 1.00 69.38 200 SER A CA 1
ATOM 1609 C C . SER A 1 200 ? 9.947 20.084 6.544 1.00 69.38 200 SER A C 1
ATOM 1611 O O . SER A 1 200 ? 9.779 20.972 5.706 1.00 69.38 200 SER A O 1
ATOM 1613 N N . GLN A 1 201 ? 10.113 18.803 6.205 1.00 70.31 201 GLN A N 1
ATOM 1614 C CA . GLN A 1 201 ? 10.083 18.282 4.834 1.00 70.31 201 GLN A CA 1
ATOM 1615 C C . GLN A 1 201 ? 8.707 18.400 4.156 1.00 70.31 201 GLN A C 1
ATOM 1617 O O . GLN A 1 201 ? 8.619 18.290 2.940 1.00 70.31 201 GLN A O 1
ATOM 1622 N N . TYR A 1 202 ? 7.648 18.657 4.926 1.00 73.94 202 TYR A N 1
ATOM 1623 C CA . TYR A 1 202 ? 6.279 18.818 4.441 1.00 73.94 202 TYR A CA 1
ATOM 1624 C C . TYR A 1 202 ? 5.715 20.227 4.694 1.00 73.94 202 TYR A C 1
ATOM 1626 O O . TYR A 1 202 ? 4.510 20.448 4.625 1.00 73.94 202 TYR A O 1
ATOM 1634 N N . GLU A 1 203 ? 6.575 21.190 5.043 1.00 70.75 203 GLU A N 1
ATOM 1635 C CA . GLU A 1 203 ? 6.161 22.550 5.409 1.00 70.75 203 GLU A CA 1
ATOM 1636 C C . GLU A 1 203 ? 5.597 23.329 4.214 1.00 70.75 203 GLU A C 1
ATOM 1638 O O . GLU A 1 203 ? 4.621 24.070 4.355 1.00 70.75 203 GLU A O 1
ATOM 1643 N N . THR A 1 204 ? 6.208 23.153 3.040 1.00 75.94 204 THR A N 1
ATOM 1644 C CA . THR A 1 204 ? 5.773 23.781 1.790 1.00 75.94 204 THR A CA 1
ATOM 1645 C C . THR A 1 204 ? 5.519 22.732 0.720 1.00 75.94 204 THR A C 1
ATOM 1647 O O . THR A 1 204 ? 6.009 21.597 0.794 1.00 75.94 204 THR A O 1
ATOM 1650 N N . ARG A 1 205 ? 4.732 23.117 -0.287 1.00 74.75 205 ARG A N 1
ATOM 1651 C CA . ARG A 1 205 ? 4.425 22.265 -1.437 1.00 74.75 205 ARG A CA 1
ATOM 1652 C C . ARG A 1 205 ? 5.711 21.821 -2.133 1.00 74.75 205 ARG A C 1
ATOM 1654 O O . ARG A 1 205 ? 5.868 20.648 -2.447 1.00 74.75 205 ARG A O 1
ATOM 1661 N N . GLU A 1 206 ? 6.654 22.743 -2.291 1.00 80.19 206 GLU A N 1
ATOM 1662 C CA . GLU A 1 206 ? 7.943 22.524 -2.949 1.00 80.19 206 GLU A CA 1
ATOM 1663 C C . GLU A 1 206 ? 8.803 21.531 -2.168 1.00 80.19 206 GLU A C 1
ATOM 1665 O O . GLU A 1 206 ? 9.292 20.574 -2.755 1.00 80.19 206 GLU A O 1
ATOM 1670 N N . LYS A 1 207 ? 8.925 21.694 -0.842 1.00 80.38 207 LYS A N 1
ATOM 1671 C CA . LYS A 1 207 ? 9.676 20.750 0.006 1.00 80.38 207 LYS A CA 1
ATOM 1672 C C . LYS A 1 207 ? 9.057 19.353 0.006 1.00 80.38 207 LYS A C 1
ATOM 1674 O O . LYS A 1 207 ? 9.778 18.361 0.027 1.00 80.38 207 LYS A O 1
ATOM 1679 N N . THR A 1 208 ? 7.728 19.279 -0.039 1.00 74.69 208 THR A N 1
ATOM 1680 C CA . THR A 1 208 ? 7.001 18.005 -0.094 1.00 74.69 208 THR A CA 1
ATOM 1681 C C . THR A 1 208 ? 7.263 17.283 -1.407 1.00 74.69 208 THR A C 1
ATOM 1683 O O . THR A 1 208 ? 7.553 16.091 -1.389 1.00 74.69 208 THR A O 1
ATOM 1686 N N . ILE A 1 209 ? 7.202 18.003 -2.532 1.00 75.81 209 ILE A N 1
ATOM 1687 C CA . ILE A 1 209 ? 7.557 17.465 -3.850 1.00 75.81 209 ILE A CA 1
ATOM 1688 C C . ILE A 1 209 ? 9.022 17.032 -3.852 1.00 75.81 209 ILE A C 1
ATOM 1690 O O . ILE A 1 209 ? 9.302 15.891 -4.185 1.00 75.81 209 ILE A O 1
ATOM 1694 N N . GLU A 1 210 ? 9.938 17.870 -3.361 1.00 76.06 210 GLU A N 1
ATOM 1695 C CA . GLU A 1 210 ? 11.361 17.533 -3.252 1.00 76.06 210 GLU A CA 1
ATOM 1696 C C . GLU A 1 210 ? 11.588 16.263 -2.413 1.00 76.06 210 GLU A C 1
ATOM 1698 O O . GLU A 1 210 ? 12.411 15.415 -2.753 1.00 76.06 210 GLU A O 1
ATOM 1703 N N . HIS A 1 211 ? 10.856 16.099 -1.310 1.00 73.19 211 HIS A N 1
ATOM 1704 C CA . HIS A 1 211 ? 10.923 14.895 -0.489 1.00 73.19 211 HIS A CA 1
ATOM 1705 C C . HIS A 1 211 ? 10.353 13.665 -1.209 1.00 73.19 211 HIS A C 1
ATOM 1707 O O . HIS A 1 211 ? 10.949 12.595 -1.123 1.00 73.19 211 HIS A O 1
ATOM 1713 N N . ILE A 1 212 ? 9.226 13.791 -1.917 1.00 69.69 212 ILE A N 1
ATOM 1714 C CA . ILE A 1 212 ? 8.649 12.696 -2.715 1.00 69.69 212 ILE A CA 1
ATOM 1715 C C . ILE A 1 212 ? 9.604 12.297 -3.847 1.00 69.69 212 ILE A C 1
ATOM 1717 O O . ILE A 1 212 ? 9.842 11.106 -4.040 1.00 69.69 212 ILE A O 1
ATOM 1721 N N . ASP A 1 213 ? 10.213 13.266 -4.526 1.00 67.12 213 ASP A N 1
ATOM 1722 C CA . ASP A 1 213 ? 11.196 13.036 -5.586 1.00 67.12 213 ASP A CA 1
ATOM 1723 C C . ASP A 1 213 ? 12.444 12.323 -5.037 1.00 67.12 213 ASP A C 1
ATOM 1725 O O . ASP A 1 213 ? 12.946 11.384 -5.655 1.00 67.12 213 ASP A O 1
ATOM 1729 N N . LYS A 1 214 ? 12.889 12.659 -3.815 1.00 66.00 214 LYS A N 1
ATOM 1730 C CA . LYS A 1 214 ? 13.948 11.918 -3.096 1.00 66.00 214 LYS A CA 1
ATOM 1731 C C . LYS A 1 214 ? 13.567 10.480 -2.732 1.00 66.00 214 LYS A C 1
ATOM 1733 O O . LYS A 1 214 ? 14.456 9.677 -2.470 1.00 66.00 214 LYS A O 1
ATOM 1738 N N . LEU A 1 215 ? 12.281 10.137 -2.676 1.00 62.31 215 LEU A N 1
ATOM 1739 C CA . LEU A 1 215 ? 11.830 8.755 -2.466 1.00 62.31 215 LEU A CA 1
ATOM 1740 C C . LEU A 1 215 ? 11.719 7.969 -3.782 1.00 62.31 215 LEU A C 1
ATOM 1742 O O . LEU A 1 215 ? 11.632 6.742 -3.752 1.00 62.31 215 LEU A O 1
ATOM 1746 N N . LEU A 1 216 ? 11.721 8.659 -4.924 1.00 63.44 216 LEU A N 1
ATOM 1747 C CA . LEU A 1 216 ? 11.624 8.097 -6.271 1.00 63.44 216 LEU A CA 1
ATOM 1748 C C . LEU A 1 216 ? 12.935 8.310 -7.039 1.00 63.44 216 LEU A C 1
ATOM 1750 O O . LEU A 1 216 ? 12.933 8.697 -8.207 1.00 63.44 216 LEU A O 1
ATOM 1754 N N . ILE A 1 217 ? 14.068 8.053 -6.382 1.00 72.56 217 ILE A N 1
ATOM 1755 C CA . ILE A 1 217 ? 15.377 8.166 -7.025 1.00 72.56 217 ILE A CA 1
ATOM 1756 C C . ILE A 1 217 ? 15.499 7.051 -8.057 1.00 72.56 217 ILE A C 1
ATOM 1758 O O . ILE A 1 217 ? 15.457 5.867 -7.730 1.00 72.56 217 ILE A O 1
ATOM 1762 N N . ILE A 1 218 ? 15.640 7.452 -9.314 1.00 81.88 218 ILE A N 1
ATOM 1763 C CA . ILE A 1 218 ? 16.169 6.615 -10.383 1.00 81.88 218 ILE A CA 1
ATOM 1764 C C . ILE A 1 218 ? 17.647 6.966 -10.466 1.00 81.88 218 ILE A C 1
ATOM 1766 O O . ILE A 1 218 ? 17.967 8.134 -10.617 1.00 81.88 218 ILE A O 1
ATOM 1770 N N . ASP A 1 219 ? 18.544 5.991 -10.392 1.00 84.81 219 ASP A N 1
ATOM 1771 C CA . ASP A 1 219 ? 19.980 6.249 -10.547 1.00 84.81 219 ASP A CA 1
ATOM 1772 C C . ASP A 1 219 ? 20.380 6.169 -12.017 1.00 84.81 219 ASP A C 1
ATOM 1774 O O . ASP A 1 219 ? 21.194 6.949 -12.517 1.00 84.81 219 ASP A O 1
ATOM 1778 N N . ARG A 1 220 ? 19.803 5.193 -12.734 1.00 88.62 220 ARG A N 1
ATOM 1779 C CA . ARG A 1 220 ? 20.167 4.899 -14.122 1.00 88.62 220 ARG A CA 1
ATOM 1780 C C . ARG A 1 220 ? 18.981 4.494 -14.979 1.00 88.62 220 ARG A C 1
ATOM 1782 O O . ARG A 1 220 ? 18.159 3.665 -14.590 1.00 88.62 220 ARG A O 1
ATOM 1789 N N . ILE A 1 221 ? 18.970 4.993 -16.210 1.00 90.69 221 ILE A N 1
ATOM 1790 C CA . ILE A 1 221 ? 18.082 4.539 -17.280 1.00 90.69 221 ILE A CA 1
ATOM 1791 C C . ILE A 1 221 ? 18.932 3.903 -18.379 1.00 90.69 221 ILE A C 1
ATOM 1793 O O . ILE A 1 221 ? 19.739 4.566 -19.025 1.00 90.69 221 ILE A O 1
ATOM 1797 N N . ILE A 1 222 ? 18.737 2.610 -18.621 1.00 92.12 222 ILE A N 1
ATOM 1798 C CA . ILE A 1 222 ? 19.474 1.849 -19.631 1.00 92.12 222 ILE A CA 1
ATOM 1799 C C . ILE A 1 222 ? 18.495 1.422 -20.713 1.00 92.12 222 ILE A C 1
ATOM 1801 O O . ILE A 1 222 ? 17.560 0.667 -20.441 1.00 92.12 222 ILE A O 1
ATOM 1805 N N . HIS A 1 223 ? 18.698 1.876 -21.947 1.00 92.00 223 HIS A N 1
ATOM 1806 C CA . HIS A 1 223 ? 17.764 1.601 -23.034 1.00 92.00 223 HIS A CA 1
ATOM 1807 C C . HIS A 1 223 ? 18.412 0.918 -24.240 1.00 92.00 223 HIS A C 1
ATOM 1809 O O . HIS A 1 223 ? 19.609 1.019 -24.497 1.00 92.00 223 HIS A O 1
ATOM 1815 N N . SER A 1 224 ? 17.599 0.186 -24.995 1.00 90.62 224 SER A N 1
ATOM 1816 C CA . SER A 1 224 ? 17.980 -0.374 -26.287 1.00 90.62 224 SER A CA 1
ATOM 1817 C C . SER A 1 224 ? 18.012 0.707 -27.372 1.00 90.62 224 SER A C 1
ATOM 1819 O O . SER A 1 224 ? 17.330 1.729 -27.281 1.00 90.62 224 SER A O 1
ATOM 1821 N N . ASN A 1 225 ? 18.739 0.439 -28.454 1.00 84.25 225 ASN A N 1
ATOM 1822 C CA . ASN A 1 225 ? 18.739 1.255 -29.667 1.00 84.25 225 ASN A CA 1
ATOM 1823 C C . ASN A 1 225 ? 17.480 1.075 -30.544 1.00 84.25 225 ASN A C 1
ATOM 1825 O O . ASN A 1 225 ? 17.346 1.732 -31.576 1.00 84.25 225 ASN A O 1
ATOM 1829 N N . LEU A 1 226 ? 16.553 0.188 -30.161 1.00 84.06 226 LEU A N 1
ATOM 1830 C CA . LEU A 1 226 ? 15.276 0.008 -30.852 1.00 84.06 226 LEU A CA 1
ATOM 1831 C C . LEU A 1 226 ? 14.463 1.307 -30.841 1.00 84.06 226 LEU A C 1
ATOM 1833 O O . LEU A 1 226 ? 14.280 1.911 -29.788 1.00 84.06 226 LEU A O 1
ATOM 1837 N N . ILE A 1 227 ? 13.881 1.672 -31.988 1.00 81.31 227 ILE A N 1
ATOM 1838 C CA . ILE A 1 227 ? 13.067 2.895 -32.141 1.00 81.31 227 ILE A CA 1
ATOM 1839 C C . ILE A 1 227 ? 11.999 2.991 -31.044 1.00 81.31 227 ILE A C 1
ATOM 1841 O O . ILE A 1 227 ? 11.900 4.009 -30.369 1.00 81.31 227 ILE A O 1
ATOM 1845 N N . ARG A 1 228 ? 11.247 1.906 -30.808 1.00 82.25 228 ARG A N 1
ATOM 1846 C CA . ARG A 1 228 ? 10.218 1.878 -29.757 1.00 82.25 228 ARG A CA 1
ATOM 1847 C C . ARG A 1 228 ? 10.802 2.048 -28.356 1.00 82.25 228 ARG A C 1
ATOM 1849 O O . ARG A 1 228 ? 10.206 2.741 -27.548 1.00 82.25 228 ARG A O 1
ATOM 1856 N N . ALA A 1 229 ? 11.958 1.442 -28.075 1.00 85.00 229 ALA A N 1
ATOM 1857 C CA . ALA A 1 229 ? 12.607 1.589 -26.775 1.00 85.00 229 ALA A CA 1
ATOM 1858 C C . ALA A 1 229 ? 13.028 3.042 -26.543 1.00 85.00 229 ALA A C 1
ATOM 1860 O O . ALA A 1 229 ? 12.744 3.587 -25.486 1.00 85.00 229 ALA A O 1
ATOM 1861 N N . ARG A 1 230 ? 13.603 3.702 -27.552 1.00 83.94 230 ARG A N 1
ATOM 1862 C CA . ARG A 1 230 ? 13.976 5.113 -27.441 1.00 83.94 230 ARG A CA 1
ATOM 1863 C C . ARG A 1 230 ? 12.772 6.047 -27.317 1.00 83.94 230 ARG A C 1
ATOM 1865 O O . ARG A 1 230 ? 12.830 6.995 -26.546 1.00 83.94 230 ARG A O 1
ATOM 1872 N N . GLN A 1 231 ? 11.671 5.761 -28.015 1.00 82.12 231 GLN A N 1
ATOM 1873 C CA . GLN A 1 231 ? 10.406 6.486 -27.843 1.00 82.12 231 GLN A CA 1
ATOM 1874 C C . GLN A 1 231 ? 9.856 6.337 -26.419 1.00 82.12 231 GLN A C 1
ATOM 1876 O O . GLN A 1 231 ? 9.463 7.329 -25.812 1.00 82.12 231 GLN A O 1
ATOM 1881 N N . THR A 1 232 ? 9.873 5.121 -25.861 1.00 84.75 232 THR A N 1
ATOM 1882 C CA . THR A 1 232 ? 9.497 4.891 -24.459 1.00 84.75 232 THR A CA 1
ATOM 1883 C C . THR A 1 232 ? 10.432 5.630 -23.504 1.00 84.75 232 THR A C 1
ATOM 1885 O O . THR A 1 232 ? 9.957 6.263 -22.570 1.00 84.75 232 THR A O 1
ATOM 1888 N N . THR A 1 233 ? 11.744 5.602 -23.745 1.00 86.88 233 THR A N 1
ATOM 1889 C CA . THR A 1 233 ? 12.716 6.352 -22.941 1.00 86.88 233 THR A CA 1
ATOM 1890 C C . THR A 1 233 ? 12.454 7.852 -23.005 1.00 86.88 233 THR A C 1
ATOM 1892 O O . THR A 1 233 ? 12.420 8.483 -21.960 1.00 86.88 233 THR A O 1
ATOM 1895 N N . ALA A 1 234 ? 12.200 8.423 -24.184 1.00 80.94 234 ALA A N 1
ATOM 1896 C CA . ALA A 1 234 ? 11.856 9.836 -24.310 1.00 80.94 234 ALA A CA 1
ATOM 1897 C C . ALA A 1 234 ? 10.596 10.181 -23.500 1.00 80.94 234 ALA A C 1
ATOM 1899 O O . ALA A 1 234 ? 10.623 11.126 -22.721 1.00 80.94 234 ALA A O 1
ATOM 1900 N N . ALA A 1 235 ? 9.532 9.376 -23.606 1.00 78.50 235 ALA A N 1
ATOM 1901 C CA . ALA A 1 235 ? 8.307 9.577 -22.831 1.00 78.50 235 ALA A CA 1
ATOM 1902 C C . ALA A 1 235 ? 8.541 9.509 -21.310 1.00 78.50 235 ALA A C 1
ATOM 1904 O O . ALA A 1 235 ? 7.961 10.298 -20.569 1.00 78.50 235 ALA A O 1
ATOM 1905 N N . LEU A 1 236 ? 9.405 8.599 -20.845 1.00 81.06 236 LEU A N 1
ATOM 1906 C CA . LEU A 1 236 ? 9.812 8.538 -19.438 1.00 81.06 236 LEU A CA 1
ATOM 1907 C C . LEU A 1 236 ? 10.566 9.801 -19.016 1.00 81.06 236 LEU A C 1
ATOM 1909 O O . LEU A 1 236 ? 10.264 10.351 -17.967 1.00 81.06 236 LEU A O 1
ATOM 1913 N N . LEU A 1 237 ? 11.517 10.268 -19.829 1.00 81.38 237 LEU A N 1
ATOM 1914 C CA . LEU A 1 237 ? 12.296 11.473 -19.538 1.00 81.38 237 LEU A CA 1
ATOM 1915 C C . LEU A 1 237 ? 11.412 12.722 -19.449 1.00 81.38 237 LEU A C 1
ATOM 1917 O O . LEU A 1 237 ? 11.604 13.514 -18.539 1.00 81.38 237 LEU A O 1
ATOM 1921 N N . ILE A 1 238 ? 10.412 12.841 -20.326 1.00 74.50 238 ILE A N 1
ATOM 1922 C CA . ILE A 1 238 ? 9.392 13.900 -20.274 1.00 74.50 238 ILE A CA 1
ATOM 1923 C C . ILE A 1 238 ? 8.574 13.809 -18.984 1.00 74.50 238 ILE A C 1
ATOM 1925 O O . ILE A 1 238 ? 8.329 14.809 -18.331 1.00 74.50 238 ILE A O 1
ATOM 1929 N N . GLY A 1 239 ? 8.152 12.606 -18.585 1.00 72.00 239 GLY A N 1
ATOM 1930 C CA . GLY A 1 239 ? 7.431 12.431 -17.321 1.00 72.00 239 GLY A CA 1
ATOM 1931 C C . GLY A 1 239 ? 8.277 12.755 -16.083 1.00 72.00 239 GLY A C 1
ATOM 1932 O O . GLY A 1 239 ? 7.716 13.035 -15.030 1.00 72.00 239 GLY A O 1
ATOM 1933 N N . LEU A 1 240 ? 9.606 12.697 -16.208 1.00 72.69 240 LEU A N 1
ATOM 1934 C CA . LEU A 1 240 ? 10.561 13.060 -15.161 1.00 72.69 240 LEU A CA 1
ATOM 1935 C C . LEU A 1 240 ? 10.974 14.539 -15.213 1.00 72.69 240 LEU A C 1
ATOM 1937 O O . LEU A 1 240 ? 11.608 15.003 -14.265 1.00 72.69 240 LEU A O 1
ATOM 1941 N N . SER A 1 241 ? 10.667 15.281 -16.286 1.00 68.25 241 SER A N 1
ATOM 1942 C CA . SER A 1 241 ? 10.913 16.720 -16.310 1.00 68.25 241 SER A CA 1
ATOM 1943 C C . SER A 1 241 ? 9.800 17.437 -15.543 1.00 68.25 241 SER A C 1
ATOM 1945 O O . SER A 1 241 ? 8.620 17.361 -15.870 1.00 68.25 241 SER A O 1
ATOM 1947 N N . ASN A 1 242 ? 10.184 18.153 -14.486 1.00 56.56 242 ASN A N 1
ATOM 1948 C CA . ASN A 1 242 ? 9.289 19.016 -13.710 1.00 56.56 242 ASN A CA 1
ATOM 1949 C C . ASN A 1 242 ? 9.065 20.384 -14.399 1.00 56.56 242 ASN A C 1
ATOM 1951 O O . ASN A 1 242 ? 8.704 21.351 -13.728 1.00 56.56 242 ASN A O 1
ATOM 1955 N N . ASP A 1 243 ? 9.326 20.495 -15.707 1.00 58.47 243 ASP A N 1
ATOM 1956 C CA . ASP A 1 243 ? 9.277 21.759 -16.446 1.00 58.47 243 ASP A CA 1
ATOM 1957 C C . ASP A 1 243 ? 7.884 21.966 -17.083 1.00 58.47 243 ASP A C 1
ATOM 1959 O O . ASP A 1 243 ? 7.494 21.225 -17.988 1.00 58.47 243 ASP A O 1
ATOM 1963 N N . PRO A 1 244 ? 7.090 22.945 -16.610 1.00 50.56 244 PRO A N 1
ATOM 1964 C CA . PRO A 1 244 ? 5.765 23.225 -17.157 1.00 50.56 244 PRO A CA 1
ATOM 1965 C C . PRO A 1 244 ? 5.796 23.891 -18.544 1.00 50.56 244 PRO A C 1
ATOM 1967 O O . PRO A 1 244 ? 4.755 23.916 -19.204 1.00 50.56 244 PRO A O 1
ATOM 1970 N N . ASP A 1 245 ? 6.946 24.414 -18.986 1.00 54.47 245 ASP A N 1
ATOM 1971 C CA . ASP A 1 245 ? 7.122 25.088 -20.280 1.00 54.47 245 ASP A CA 1
ATOM 1972 C C . ASP A 1 245 ? 7.711 24.154 -21.364 1.00 54.47 245 ASP A C 1
ATOM 1974 O O . ASP A 1 245 ? 7.970 24.587 -22.492 1.00 54.47 245 ASP A O 1
ATOM 1978 N N . ASP A 1 246 ? 7.911 22.867 -21.048 1.00 53.72 246 ASP A N 1
ATOM 1979 C CA . ASP A 1 246 ? 8.692 21.932 -21.863 1.00 53.72 246 ASP A CA 1
ATOM 1980 C C . ASP A 1 246 ? 8.003 21.605 -23.202 1.00 53.72 246 ASP A C 1
ATOM 1982 O O . ASP A 1 246 ? 6.993 20.893 -23.302 1.00 53.72 246 ASP A O 1
ATOM 1986 N N . ILE A 1 247 ? 8.579 22.124 -24.284 1.00 52.56 247 ILE A N 1
ATOM 1987 C CA . ILE A 1 247 ? 8.199 21.776 -25.648 1.00 52.56 247 ILE A CA 1
ATOM 1988 C C . ILE A 1 247 ? 8.819 20.402 -25.906 1.00 52.56 247 ILE A C 1
ATOM 1990 O O . ILE A 1 247 ? 9.999 20.308 -26.225 1.00 52.56 247 ILE A O 1
ATOM 1994 N N . LEU A 1 248 ? 8.001 19.355 -25.749 1.00 50.56 248 LEU A N 1
ATOM 1995 C CA . LEU A 1 248 ? 8.212 17.895 -25.873 1.00 50.56 248 LEU A CA 1
ATOM 1996 C C . LEU A 1 248 ? 9.389 17.369 -26.740 1.00 50.56 248 LEU A C 1
ATOM 1998 O O . LEU A 1 248 ? 9.818 16.228 -26.567 1.00 50.56 248 LEU A O 1
ATOM 2002 N N . PHE A 1 249 ? 9.892 18.149 -27.699 1.00 54.34 249 PHE A N 1
ATOM 2003 C CA . PHE A 1 249 ? 10.911 17.767 -28.677 1.00 54.34 249 PHE A CA 1
ATOM 2004 C C . PHE A 1 249 ? 12.056 18.780 -28.877 1.00 54.34 249 PHE A C 1
ATOM 2006 O O . PHE A 1 249 ? 12.913 18.527 -29.724 1.00 54.34 249 PHE A O 1
ATOM 2013 N N . ASP A 1 250 ? 12.121 19.883 -28.128 1.00 54.16 250 ASP A N 1
ATOM 2014 C CA . ASP A 1 250 ? 13.100 20.953 -28.389 1.00 54.16 250 ASP A CA 1
ATOM 2015 C C . ASP A 1 250 ? 14.480 20.696 -27.763 1.00 54.16 250 ASP A C 1
ATOM 2017 O O . ASP A 1 250 ? 15.471 21.315 -28.158 1.00 54.16 250 ASP A O 1
ATOM 2021 N N . VAL A 1 251 ? 14.594 19.721 -26.854 1.00 57.84 251 VAL A N 1
ATOM 2022 C CA . VAL A 1 251 ? 15.892 19.262 -26.342 1.00 57.84 251 VAL A CA 1
ATOM 2023 C C . VAL A 1 251 ? 16.551 18.346 -27.386 1.00 57.84 251 VAL A C 1
ATOM 2025 O O . VAL A 1 251 ? 16.019 17.263 -27.663 1.00 57.84 251 VAL A O 1
ATOM 2028 N N . PRO A 1 252 ? 17.741 18.688 -27.929 1.00 61.12 252 PRO A N 1
ATOM 2029 C CA . PRO A 1 252 ? 18.405 17.895 -28.970 1.00 61.12 252 PRO A CA 1
ATOM 2030 C C . PRO A 1 252 ? 18.589 16.419 -28.595 1.00 61.12 252 PRO A C 1
ATOM 2032 O O . PRO A 1 252 ? 18.479 15.535 -29.442 1.00 61.12 252 PRO A O 1
ATOM 2035 N N . THR A 1 253 ? 18.817 16.130 -27.312 1.00 59.78 253 THR A N 1
ATOM 2036 C CA . THR A 1 253 ? 18.949 14.766 -26.783 1.00 59.78 253 THR A CA 1
ATOM 2037 C C . THR A 1 253 ? 17.641 13.968 -26.890 1.00 59.78 253 THR A C 1
ATOM 2039 O O . THR A 1 253 ? 17.670 12.809 -27.302 1.00 59.78 253 THR A O 1
ATOM 2042 N N . LEU A 1 254 ? 16.484 14.577 -26.602 1.00 61.22 254 LEU A N 1
ATOM 2043 C CA . LEU A 1 254 ? 15.166 13.934 -26.726 1.00 61.22 254 LEU A CA 1
ATOM 2044 C C . LEU A 1 254 ? 14.747 13.766 -28.192 1.00 61.22 254 LEU A C 1
ATOM 2046 O O . LEU A 1 254 ? 14.218 12.717 -28.578 1.00 61.22 254 LEU A O 1
ATOM 2050 N N . ALA A 1 255 ? 15.046 14.757 -29.035 1.00 61.50 255 ALA A N 1
ATOM 2051 C CA . ALA A 1 255 ? 14.869 14.656 -30.482 1.00 61.50 255 ALA A CA 1
ATOM 2052 C C . ALA A 1 255 ? 15.698 13.495 -31.071 1.00 61.50 255 ALA A C 1
ATOM 2054 O O . ALA A 1 255 ? 15.198 12.709 -31.874 1.00 61.50 255 ALA A O 1
ATOM 2055 N N . ASN A 1 256 ? 16.940 13.317 -30.610 1.00 63.56 256 ASN A N 1
ATOM 2056 C CA . ASN A 1 256 ? 17.822 12.231 -31.049 1.00 63.56 256 ASN A CA 1
ATOM 2057 C C . ASN A 1 256 ? 17.376 10.839 -30.571 1.00 63.56 256 ASN A C 1
ATOM 2059 O O . ASN A 1 256 ? 17.638 9.847 -31.254 1.00 63.56 256 ASN A O 1
ATOM 2063 N N . LEU A 1 257 ? 16.702 10.747 -29.421 1.00 64.44 257 LEU A N 1
ATOM 2064 C CA . LEU A 1 257 ? 16.091 9.499 -28.956 1.00 64.44 257 LEU A CA 1
ATOM 2065 C C . LEU A 1 257 ? 14.819 9.173 -29.748 1.00 64.44 257 LEU A C 1
ATOM 2067 O O . LEU A 1 257 ? 14.626 8.039 -30.183 1.00 64.44 257 LEU A O 1
ATOM 2071 N N . SER A 1 258 ? 13.956 10.159 -29.978 1.00 56.84 258 SER A N 1
ATOM 2072 C CA . SER A 1 258 ? 12.693 9.960 -30.701 1.00 56.84 258 SER A CA 1
ATOM 2073 C C . SER A 1 258 ? 12.878 9.721 -32.207 1.00 56.84 258 SER A C 1
ATOM 2075 O O . SER A 1 258 ? 12.047 9.047 -32.826 1.00 56.84 258 SER A O 1
ATOM 2077 N N . ALA A 1 259 ? 13.981 10.196 -32.793 1.00 54.12 259 ALA A N 1
ATOM 2078 C CA . ALA A 1 259 ? 14.344 9.936 -34.179 1.00 54.12 259 ALA A CA 1
ATOM 2079 C C . ALA A 1 259 ? 15.165 8.633 -34.338 1.00 54.12 259 ALA A C 1
ATOM 2081 O O . ALA A 1 259 ? 16.057 8.332 -33.539 1.00 54.12 259 ALA A O 1
ATOM 2082 N N . PRO A 1 260 ? 14.933 7.835 -35.400 1.00 49.94 260 PRO A N 1
ATOM 2083 C CA . PRO A 1 260 ? 15.843 6.748 -35.745 1.00 49.94 260 PRO A CA 1
ATOM 2084 C C . PRO A 1 260 ? 17.230 7.331 -36.038 1.00 49.94 260 PRO A C 1
ATOM 2086 O O . PRO A 1 260 ? 17.347 8.252 -36.846 1.00 49.94 260 PRO A O 1
ATOM 2089 N N . TYR A 1 261 ? 18.277 6.783 -35.409 1.00 42.75 261 TYR A N 1
ATOM 2090 C CA . TYR A 1 261 ? 19.658 7.177 -35.697 1.00 42.75 261 TYR A CA 1
ATOM 2091 C C . TYR A 1 261 ? 19.928 6.966 -37.191 1.00 42.75 261 TYR A C 1
ATOM 2093 O O . TYR A 1 261 ? 20.050 5.833 -37.658 1.00 42.75 261 TYR A O 1
ATOM 2101 N N . ARG A 1 262 ? 19.985 8.055 -37.959 1.00 40.56 262 ARG A N 1
ATOM 2102 C CA . ARG A 1 262 ? 20.569 8.052 -39.297 1.00 40.56 262 ARG A CA 1
ATOM 2103 C C . ARG A 1 262 ? 22.026 8.438 -39.118 1.00 40.56 262 ARG A C 1
ATOM 2105 O O . ARG A 1 262 ? 22.306 9.561 -38.719 1.00 40.56 262 ARG A O 1
ATOM 2112 N N . ALA A 1 263 ? 22.932 7.514 -39.425 1.00 39.59 263 ALA A N 1
ATOM 2113 C CA . ALA A 1 263 ? 24.372 7.747 -39.340 1.00 39.59 263 ALA A CA 1
ATOM 2114 C C . ALA A 1 263 ? 24.868 8.881 -40.263 1.00 39.59 263 ALA A C 1
ATOM 2116 O O . ALA A 1 263 ? 26.011 9.294 -40.135 1.00 39.59 263 ALA A O 1
ATOM 2117 N N . GLU A 1 264 ? 24.035 9.429 -41.154 1.00 37.19 264 GLU A N 1
ATOM 2118 C CA . GLU A 1 264 ? 24.392 10.583 -41.976 1.00 37.19 264 GLU A CA 1
ATOM 2119 C C . GLU A 1 264 ? 23.173 11.492 -42.199 1.00 37.19 264 GLU A C 1
ATOM 2121 O O . GLU A 1 264 ? 22.250 11.169 -42.952 1.00 37.19 264 GLU A O 1
ATOM 2126 N N . LEU A 1 265 ? 23.175 12.671 -41.577 1.00 37.47 265 LEU A N 1
ATOM 2127 C CA . LEU A 1 265 ? 22.468 13.832 -42.114 1.00 37.47 265 LEU A CA 1
ATOM 2128 C C . LEU A 1 265 ? 23.308 14.364 -43.285 1.00 37.47 265 LEU A C 1
ATOM 2130 O O . LEU A 1 265 ? 24.099 15.290 -43.125 1.00 37.47 265 LEU A O 1
ATOM 2134 N N . GLN A 1 266 ? 23.175 13.768 -44.474 1.00 39.31 266 GLN A N 1
ATOM 2135 C CA . GLN A 1 266 ? 23.652 14.422 -45.695 1.00 39.31 266 GLN A CA 1
ATOM 2136 C C . GLN A 1 266 ? 22.733 15.610 -45.996 1.00 39.31 266 GLN A C 1
ATOM 2138 O O . GLN A 1 266 ? 21.692 15.479 -46.637 1.00 39.31 266 GLN A O 1
ATOM 2143 N N . GLY A 1 267 ? 23.109 16.777 -45.483 1.00 34.88 267 GLY A N 1
ATOM 2144 C CA . GLY A 1 267 ? 22.448 18.047 -45.749 1.00 34.88 267 GLY A CA 1
ATOM 2145 C C . GLY A 1 267 ? 23.189 19.178 -45.049 1.00 34.88 267 GLY A C 1
ATOM 2146 O O . GLY A 1 267 ? 23.188 19.253 -43.826 1.00 34.88 267 GLY A O 1
ATOM 2147 N N . ASN A 1 268 ? 23.846 20.036 -45.830 1.00 35.53 268 ASN A N 1
ATOM 2148 C CA . ASN A 1 268 ? 24.569 21.217 -45.358 1.00 35.53 268 ASN A CA 1
ATOM 2149 C C . ASN A 1 268 ? 23.644 22.158 -44.565 1.00 35.53 268 ASN A C 1
ATOM 2151 O O . ASN A 1 268 ? 22.929 22.956 -45.167 1.00 35.53 268 ASN A O 1
ATOM 2155 N N . TYR A 1 269 ? 23.713 22.119 -43.233 1.00 37.75 269 TYR A N 1
ATOM 2156 C CA . TYR A 1 269 ? 23.123 23.145 -42.357 1.00 37.75 269 TYR A CA 1
ATOM 2157 C C . TYR A 1 269 ? 24.168 24.007 -41.640 1.00 37.75 269 TYR A C 1
ATOM 2159 O O . TYR A 1 269 ? 23.854 24.715 -40.688 1.00 37.75 269 TYR A O 1
ATOM 2167 N N . SER A 1 270 ? 25.404 24.029 -42.136 1.00 32.47 270 SER A N 1
ATOM 2168 C CA . SER A 1 270 ? 26.396 25.024 -41.731 1.00 32.47 270 SER A CA 1
ATOM 2169 C C . SER A 1 270 ? 27.323 25.370 -42.896 1.00 32.47 270 SER A C 1
ATOM 2171 O O . SER A 1 270 ? 28.305 24.692 -43.185 1.00 32.47 270 SER A O 1
ATOM 2173 N N . ILE A 1 271 ? 26.999 26.457 -43.598 1.00 29.83 271 ILE A N 1
ATOM 2174 C CA . ILE A 1 271 ? 27.962 27.145 -44.459 1.00 29.83 271 ILE A CA 1
ATOM 2175 C C . ILE A 1 271 ? 28.875 27.998 -43.573 1.00 29.83 271 ILE A C 1
ATOM 2177 O O . ILE A 1 271 ? 28.392 28.854 -42.836 1.00 29.83 271 ILE A O 1
ATOM 2181 N N . GLY A 1 272 ? 30.185 27.801 -43.758 1.00 28.44 272 GLY A N 1
ATOM 2182 C CA . GLY A 1 272 ? 31.241 28.796 -43.559 1.00 28.44 272 GLY A CA 1
ATOM 2183 C C . GLY A 1 272 ? 32.127 28.578 -42.334 1.00 28.44 272 GLY A C 1
ATOM 2184 O O . GLY A 1 272 ? 31.724 28.934 -41.238 1.00 28.44 272 GLY A O 1
ATOM 2185 N N . VAL A 1 273 ? 33.344 28.049 -42.522 1.00 30.11 273 VAL A N 1
ATOM 2186 C CA . VAL A 1 273 ? 34.613 28.816 -42.555 1.00 30.11 273 VAL A CA 1
ATOM 2187 C C . VAL A 1 273 ? 35.723 27.906 -43.119 1.00 30.11 273 VAL A C 1
ATOM 2189 O O . VAL A 1 273 ? 35.887 26.761 -42.709 1.00 30.11 273 VAL A O 1
ATOM 2192 N N . ASP A 1 274 ? 36.468 28.438 -44.086 1.00 30.73 274 ASP A N 1
ATOM 2193 C CA . ASP A 1 274 ? 37.600 27.841 -44.805 1.00 30.73 274 ASP A CA 1
ATOM 2194 C C . ASP A 1 274 ? 38.759 27.322 -43.923 1.00 30.73 274 ASP A C 1
ATOM 2196 O O . ASP A 1 274 ? 39.225 28.042 -43.040 1.00 30.73 274 ASP A O 1
ATOM 2200 N N . ARG A 1 275 ? 39.352 26.163 -44.277 1.00 28.28 275 ARG A N 1
ATOM 2201 C CA . ARG A 1 275 ? 40.748 26.023 -44.789 1.00 28.28 275 ARG A CA 1
ATOM 2202 C C . ARG A 1 275 ? 41.195 24.549 -44.994 1.00 28.28 275 ARG A C 1
ATOM 2204 O O . ARG A 1 275 ? 40.593 23.654 -44.412 1.00 28.28 275 ARG A O 1
ATOM 2211 N N . PRO A 1 276 ? 42.219 24.281 -45.843 1.00 31.64 276 PRO A N 1
ATOM 2212 C CA . PRO A 1 276 ? 42.354 23.017 -46.583 1.00 31.64 276 PRO A CA 1
ATOM 2213 C C . PRO A 1 276 ? 43.494 22.061 -46.150 1.00 31.64 276 PRO A C 1
ATOM 2215 O O . PRO A 1 276 ? 44.497 22.499 -45.597 1.00 31.64 276 PRO A O 1
ATOM 2218 N N . ALA A 1 277 ? 43.338 20.796 -46.590 1.00 31.89 277 ALA A N 1
ATOM 2219 C CA . ALA A 1 277 ? 44.313 19.726 -46.912 1.00 31.89 277 ALA A CA 1
ATOM 2220 C C . ALA A 1 277 ? 45.247 19.203 -45.787 1.00 31.89 277 ALA A C 1
ATOM 2222 O O . ALA A 1 277 ? 45.956 19.960 -45.140 1.00 31.89 277 ALA A O 1
ATOM 2223 N N . THR A 1 278 ? 45.389 17.885 -45.569 1.00 26.27 278 THR A N 1
ATOM 2224 C CA . THR A 1 278 ? 46.308 17.034 -46.361 1.00 26.27 278 THR A CA 1
ATOM 2225 C C . THR A 1 278 ? 46.299 15.546 -45.920 1.00 26.27 278 THR A C 1
ATOM 2227 O O . THR A 1 278 ? 46.243 15.240 -44.736 1.00 26.27 278 THR A O 1
ATOM 2230 N N . SER A 1 279 ? 46.409 14.660 -46.926 1.00 27.16 279 SER A N 1
ATOM 2231 C CA . SER A 1 279 ? 47.099 13.344 -47.014 1.00 27.16 279 SER A CA 1
ATOM 2232 C C . SER A 1 279 ? 46.837 12.170 -46.041 1.00 27.16 279 SER A C 1
ATOM 2234 O O . SER A 1 279 ? 47.191 12.216 -44.869 1.00 27.16 279 SER A O 1
ATOM 2236 N N . TYR A 1 280 ? 46.402 11.039 -46.625 1.00 29.67 280 TYR A N 1
ATOM 2237 C CA . TYR A 1 280 ? 46.502 9.652 -46.113 1.00 29.67 280 TYR A CA 1
ATOM 2238 C C . TYR A 1 280 ? 47.970 9.159 -46.017 1.00 29.67 280 TYR A C 1
ATOM 2240 O O . TYR A 1 280 ? 48.822 9.696 -46.731 1.00 29.67 280 TYR A O 1
ATOM 2248 N N . PRO A 1 281 ? 48.281 8.098 -45.233 1.00 29.69 281 PRO A N 1
ATOM 2249 C CA . PRO A 1 281 ? 48.390 6.771 -45.868 1.00 29.69 281 PRO A CA 1
ATOM 2250 C C . PRO A 1 281 ? 47.959 5.560 -45.004 1.00 29.69 281 PRO A C 1
ATOM 2252 O O . PRO A 1 281 ? 47.960 5.582 -43.778 1.00 29.69 281 PRO A O 1
ATOM 2255 N N . SER A 1 282 ? 47.632 4.469 -45.701 1.00 35.06 282 SER A N 1
ATOM 2256 C CA . SER A 1 282 ? 47.366 3.110 -45.208 1.00 35.06 282 SER A CA 1
ATOM 2257 C C . SER A 1 282 ? 48.614 2.394 -44.672 1.00 35.06 282 SER A C 1
ATOM 2259 O O . SER A 1 282 ? 49.653 2.458 -45.330 1.00 35.06 282 SER A O 1
ATOM 2261 N N . VAL A 1 283 ? 48.491 1.600 -43.596 1.00 27.78 283 VAL A N 1
ATOM 2262 C CA . VAL A 1 283 ? 49.486 0.577 -43.198 1.00 27.78 283 VAL A CA 1
ATOM 2263 C C . VAL A 1 283 ? 48.789 -0.668 -42.611 1.00 27.78 283 VAL A C 1
ATOM 2265 O O . VAL A 1 283 ? 47.837 -0.550 -41.844 1.00 27.78 283 VAL A O 1
ATOM 2268 N N . SER A 1 284 ? 49.261 -1.848 -43.025 1.00 27.70 284 SER A N 1
ATOM 2269 C CA . SER A 1 284 ? 48.813 -3.219 -42.698 1.00 27.70 284 SER A CA 1
ATOM 2270 C C . SER A 1 284 ? 49.310 -3.730 -41.314 1.00 27.70 284 SER A C 1
ATOM 2272 O O . SER A 1 284 ? 50.180 -3.090 -40.727 1.00 27.70 284 SER A O 1
ATOM 2274 N N . PRO A 1 285 ? 48.807 -4.877 -40.789 1.00 37.66 285 PRO A N 1
ATOM 2275 C CA . PRO A 1 285 ? 48.935 -5.305 -39.378 1.00 37.66 285 PRO A CA 1
ATOM 2276 C C . PRO A 1 285 ? 50.267 -6.031 -39.084 1.00 37.66 285 PRO A C 1
ATOM 2278 O O . PRO A 1 285 ? 50.862 -6.555 -40.032 1.00 37.66 285 PRO A O 1
ATOM 2281 N N . PRO A 1 286 ? 50.751 -6.103 -37.816 1.00 34.81 286 PRO A N 1
ATOM 2282 C CA . PRO A 1 286 ? 50.547 -7.351 -37.048 1.00 34.81 286 PRO A CA 1
ATOM 2283 C C . PRO A 1 286 ? 50.599 -7.295 -35.488 1.00 34.81 286 PRO A C 1
ATOM 2285 O O . PRO A 1 286 ? 51.134 -6.379 -34.876 1.00 34.81 286 PRO A O 1
ATOM 2288 N N . GLU A 1 287 ? 50.101 -8.403 -34.916 1.00 26.78 287 GLU A N 1
ATOM 2289 C CA . GLU A 1 287 ? 50.571 -9.176 -33.741 1.00 26.78 287 GLU A CA 1
ATOM 2290 C C . GLU A 1 287 ? 50.302 -8.773 -32.270 1.00 26.78 287 GLU A C 1
ATOM 2292 O O . GLU A 1 287 ? 50.901 -7.880 -31.686 1.00 26.78 287 GLU A O 1
ATOM 2297 N N . SER A 1 288 ? 49.457 -9.623 -31.662 1.00 41.94 288 SER A N 1
ATOM 2298 C CA . SER A 1 288 ? 49.443 -10.140 -30.284 1.00 41.94 288 SER A CA 1
ATOM 2299 C C . SER A 1 288 ? 49.913 -9.230 -29.146 1.00 41.94 288 SER A C 1
ATOM 2301 O O . SER A 1 288 ? 51.060 -9.291 -28.698 1.00 41.94 288 SER A O 1
ATOM 2303 N N . THR A 1 289 ? 48.942 -8.579 -28.516 1.00 25.73 289 THR A N 1
ATOM 2304 C CA . THR A 1 289 ? 49.064 -8.105 -27.137 1.00 25.73 289 THR A CA 1
ATOM 2305 C C . THR A 1 289 ? 47.767 -8.412 -26.406 1.00 25.73 289 THR A C 1
ATOM 2307 O O . THR A 1 289 ? 46.690 -8.359 -26.989 1.00 25.73 289 THR A O 1
ATOM 2310 N N . LYS A 1 290 ? 47.883 -8.798 -25.133 1.00 40.38 290 LYS A N 1
ATOM 2311 C CA . LYS A 1 290 ? 46.775 -9.058 -24.207 1.00 40.38 290 LYS A CA 1
ATOM 2312 C C . LYS A 1 290 ? 45.822 -7.855 -24.162 1.00 40.38 290 LYS A C 1
ATOM 2314 O O . LYS A 1 290 ? 46.027 -6.942 -23.369 1.00 40.38 290 LYS A O 1
ATOM 2319 N N . GLU A 1 291 ? 44.792 -7.857 -24.994 1.00 27.00 291 GLU A N 1
ATOM 2320 C CA . GLU A 1 291 ? 43.689 -6.914 -24.880 1.00 27.00 291 GLU A CA 1
ATOM 2321 C C . GLU A 1 291 ? 42.764 -7.403 -23.766 1.00 27.00 291 GLU A C 1
ATOM 2323 O O . GLU A 1 291 ? 42.141 -8.464 -23.859 1.00 27.00 291 GLU A O 1
ATOM 2328 N N . MET A 1 292 ? 42.679 -6.615 -22.689 1.00 29.98 292 MET A N 1
ATOM 2329 C CA . MET A 1 292 ? 41.444 -6.532 -21.914 1.00 29.98 292 MET A CA 1
ATOM 2330 C C . MET A 1 292 ? 40.307 -6.440 -22.925 1.00 29.98 292 MET A C 1
ATOM 2332 O O . MET A 1 292 ? 40.324 -5.541 -23.764 1.00 29.98 292 MET A O 1
ATOM 2336 N N . ILE A 1 293 ? 39.367 -7.385 -22.876 1.00 33.59 293 ILE A N 1
ATOM 2337 C CA . ILE A 1 293 ? 38.169 -7.353 -23.710 1.00 33.59 293 ILE A CA 1
ATOM 2338 C C . ILE A 1 293 ? 37.496 -6.011 -23.437 1.00 33.59 293 ILE A C 1
ATOM 2340 O O . ILE A 1 293 ? 36.844 -5.825 -22.410 1.00 33.59 293 ILE A O 1
ATOM 2344 N N . ASN A 1 294 ? 37.700 -5.062 -24.342 1.00 35.50 294 ASN A N 1
ATOM 2345 C CA . ASN A 1 294 ? 36.985 -3.809 -24.357 1.00 35.50 294 ASN A CA 1
ATOM 2346 C C . ASN A 1 294 ? 35.554 -4.202 -24.735 1.00 35.50 294 ASN A C 1
ATOM 2348 O O . ASN A 1 294 ? 35.269 -4.501 -25.897 1.00 35.50 294 ASN A O 1
ATOM 2352 N N . LEU A 1 295 ? 34.695 -4.374 -23.725 1.00 41.56 295 LEU A N 1
ATOM 2353 C CA . LEU A 1 295 ? 33.289 -4.750 -23.861 1.00 41.56 295 LEU A CA 1
ATOM 2354 C C . LEU A 1 295 ? 32.564 -3.628 -24.618 1.00 41.56 295 LEU A C 1
ATOM 2356 O O . LEU A 1 295 ? 31.899 -2.790 -24.019 1.00 41.56 295 LEU A O 1
ATOM 2360 N N . CYS A 1 296 ? 32.700 -3.607 -25.946 1.00 43.62 296 CYS A N 1
ATOM 2361 C CA . CYS A 1 296 ? 32.037 -2.694 -26.877 1.00 43.62 296 CYS A CA 1
ATOM 2362 C C . CYS A 1 296 ? 30.527 -3.022 -26.941 1.00 43.62 296 CYS A C 1
ATOM 2364 O O . CYS A 1 296 ? 30.006 -3.570 -27.921 1.00 43.62 296 CYS A O 1
ATOM 2366 N N . GLY A 1 297 ? 29.847 -2.794 -25.813 1.00 55.22 297 GLY A N 1
ATOM 2367 C CA . GLY A 1 297 ? 28.474 -3.207 -25.527 1.00 55.22 297 GLY A CA 1
ATOM 2368 C C . GLY A 1 297 ? 27.590 -2.125 -24.903 1.00 55.22 297 GLY A C 1
ATOM 2369 O O . GLY A 1 297 ? 26.365 -2.210 -25.017 1.00 55.22 297 GLY A O 1
ATOM 2370 N N . MET A 1 298 ? 28.190 -1.107 -24.290 1.00 62.09 298 MET A N 1
ATOM 2371 C CA . MET A 1 298 ? 27.491 0.032 -23.697 1.00 62.09 298 MET A CA 1
ATOM 2372 C C . MET A 1 298 ? 28.074 1.321 -24.263 1.00 62.09 298 MET A C 1
ATOM 2374 O O . MET A 1 298 ? 29.294 1.437 -24.368 1.00 62.09 298 MET A O 1
ATOM 2378 N N . ALA A 1 299 ? 27.205 2.253 -24.646 1.00 70.12 299 ALA A N 1
ATOM 2379 C CA . ALA A 1 299 ? 27.619 3.630 -24.869 1.00 70.12 299 ALA A CA 1
ATOM 2380 C C . ALA A 1 299 ? 27.942 4.293 -23.520 1.00 70.12 299 ALA A C 1
ATOM 2382 O O . ALA A 1 299 ? 27.432 3.856 -22.482 1.00 70.12 299 ALA A O 1
ATOM 2383 N N . ASP A 1 300 ? 28.770 5.339 -23.542 1.00 72.62 300 ASP A N 1
ATOM 2384 C CA . ASP A 1 300 ? 29.066 6.123 -22.343 1.00 72.62 300 ASP A CA 1
ATOM 2385 C C . ASP A 1 300 ? 27.776 6.759 -21.791 1.00 72.62 300 ASP A C 1
ATOM 2387 O O . ASP A 1 300 ? 26.953 7.246 -22.580 1.00 72.62 300 ASP A O 1
ATOM 2391 N N . PRO A 1 301 ? 27.567 6.748 -20.461 1.00 80.19 301 PRO A N 1
ATOM 2392 C CA . PRO A 1 301 ? 26.419 7.407 -19.860 1.00 80.19 301 PRO A CA 1
ATOM 2393 C C . PRO A 1 301 ? 26.373 8.896 -20.213 1.00 80.19 301 PRO A C 1
ATOM 2395 O O . PRO A 1 301 ? 27.392 9.587 -20.220 1.00 80.19 301 PRO A O 1
ATOM 2398 N N . TYR A 1 302 ? 25.174 9.393 -20.492 1.00 79.94 302 TYR A N 1
ATOM 2399 C CA . TYR A 1 302 ? 24.886 10.788 -20.779 1.00 79.94 302 TYR A CA 1
ATOM 2400 C C . TYR A 1 302 ? 23.809 11.313 -19.830 1.00 79.94 302 TYR A C 1
ATOM 2402 O O . TYR A 1 302 ? 22.903 10.586 -19.418 1.00 79.94 302 TYR A O 1
ATOM 2410 N N . LYS A 1 303 ? 23.888 12.606 -19.512 1.00 79.56 303 LYS A N 1
ATOM 2411 C CA . LYS A 1 303 ? 22.890 13.296 -18.694 1.00 79.56 303 LYS A CA 1
ATOM 2412 C C . LYS A 1 303 ? 21.917 14.039 -19.602 1.00 79.56 303 LYS A C 1
ATOM 2414 O O . LYS A 1 303 ? 22.345 14.973 -20.283 1.00 79.56 303 LYS A O 1
ATOM 2419 N N . PRO A 1 304 ? 20.643 13.613 -19.688 1.00 74.69 304 PRO A N 1
ATOM 2420 C CA . PRO A 1 304 ? 19.685 14.245 -20.589 1.00 74.69 304 PRO A CA 1
ATOM 2421 C C . PRO A 1 304 ? 19.402 15.701 -20.205 1.00 74.69 304 PRO A C 1
ATOM 2423 O O . PRO A 1 304 ? 19.166 16.509 -21.101 1.00 74.69 304 PRO A O 1
ATOM 2426 N N . TYR A 1 305 ? 19.514 16.036 -18.915 1.00 76.56 305 TYR A N 1
ATOM 2427 C CA . TYR A 1 305 ? 19.410 17.396 -18.391 1.00 76.56 305 TYR A CA 1
ATOM 2428 C C . TYR A 1 305 ? 20.636 17.710 -17.515 1.00 76.56 305 TYR A C 1
ATOM 2430 O O . TYR A 1 305 ? 21.124 16.805 -16.837 1.00 76.56 305 TYR A O 1
ATOM 2438 N N . PRO A 1 306 ? 21.147 18.957 -17.496 1.00 72.88 306 PRO A N 1
ATOM 2439 C CA . PRO A 1 306 ? 22.336 19.316 -16.713 1.00 72.88 306 PRO A CA 1
ATOM 2440 C C . PRO A 1 306 ? 22.231 18.968 -15.222 1.00 72.88 306 PRO A C 1
ATOM 2442 O O . PRO A 1 306 ? 23.213 18.525 -14.628 1.00 72.88 306 PRO A O 1
ATOM 2445 N N . ASP A 1 307 ? 21.029 19.103 -14.661 1.00 73.69 307 ASP A N 1
ATOM 2446 C CA . ASP A 1 307 ? 20.750 18.906 -13.237 1.00 73.69 307 ASP A CA 1
ATOM 2447 C C . ASP A 1 307 ? 20.062 17.562 -12.934 1.00 73.69 307 ASP A C 1
ATOM 2449 O O . ASP A 1 307 ? 19.595 17.350 -11.815 1.00 73.69 307 ASP A O 1
ATOM 2453 N N . SER A 1 308 ? 19.975 16.634 -13.903 1.00 72.88 308 SER A N 1
ATOM 2454 C CA . SER A 1 308 ? 19.323 15.344 -13.647 1.00 72.88 308 SER A CA 1
ATOM 2455 C C . SER A 1 308 ? 20.099 14.535 -12.596 1.00 72.88 308 SER A C 1
ATOM 2457 O O . SER A 1 308 ? 21.322 14.379 -12.721 1.00 72.88 308 SER A O 1
ATOM 2459 N N . PRO A 1 309 ? 19.412 13.952 -11.592 1.00 74.56 309 PRO A N 1
ATOM 2460 C CA . PRO A 1 309 ? 20.057 13.128 -10.569 1.00 74.56 309 PRO A CA 1
ATOM 2461 C C . PRO A 1 309 ? 20.468 11.743 -11.094 1.00 74.56 309 PRO A C 1
ATOM 2463 O O . PRO A 1 309 ? 21.092 10.979 -10.368 1.00 74.56 309 PRO A O 1
ATOM 2466 N N . PHE A 1 310 ? 20.135 11.431 -12.349 1.00 81.62 310 PHE A N 1
ATOM 2467 C CA . PHE A 1 310 ? 20.320 10.128 -12.972 1.00 81.62 310 PHE A CA 1
ATOM 2468 C C . PHE A 1 310 ? 21.138 10.205 -14.258 1.00 81.62 310 PHE A C 1
ATOM 2470 O O . PHE A 1 310 ? 21.152 11.232 -14.948 1.00 81.62 310 PHE A O 1
ATOM 2477 N N . ASP A 1 311 ? 21.741 9.072 -14.611 1.00 85.75 311 ASP A N 1
ATOM 2478 C CA . ASP A 1 311 ? 22.426 8.874 -15.885 1.00 85.75 311 ASP A CA 1
ATOM 2479 C C . ASP A 1 311 ? 21.563 8.061 -16.861 1.00 85.75 311 ASP A C 1
ATOM 2481 O O . ASP A 1 311 ? 20.820 7.152 -16.479 1.00 85.75 311 ASP A O 1
ATOM 2485 N N . CYS A 1 312 ? 21.679 8.351 -18.154 1.00 86.56 312 CYS A N 1
ATOM 2486 C CA . CYS A 1 312 ? 21.023 7.598 -19.216 1.00 86.56 312 CYS A CA 1
ATOM 2487 C C . CYS A 1 312 ? 22.067 6.967 -20.144 1.00 86.56 312 CYS A C 1
ATOM 2489 O O . CYS A 1 312 ? 23.094 7.572 -20.425 1.00 86.56 312 CYS A O 1
ATOM 2491 N N . GLN A 1 313 ? 21.849 5.741 -20.614 1.00 88.88 313 GLN A N 1
ATOM 2492 C CA . GLN A 1 313 ? 22.805 5.058 -21.489 1.00 88.88 313 GLN A CA 1
ATOM 2493 C C . GLN A 1 313 ? 22.124 4.124 -22.488 1.00 88.88 313 GLN A C 1
ATOM 2495 O O . GLN A 1 313 ? 21.180 3.397 -22.161 1.00 88.88 313 GLN A O 1
ATOM 2500 N N . GLU A 1 314 ? 22.678 4.069 -23.699 1.00 87.81 314 GLU A N 1
ATOM 2501 C CA . GLU A 1 314 ? 22.305 3.064 -24.689 1.00 87.81 314 GLU A CA 1
ATOM 2502 C C . GLU A 1 314 ? 23.095 1.765 -24.454 1.00 87.81 314 GLU A C 1
ATOM 2504 O O . GLU A 1 314 ? 24.311 1.772 -24.244 1.00 87.81 314 GLU A O 1
ATOM 2509 N N . SER A 1 315 ? 22.408 0.624 -24.508 1.00 89.06 315 SER A N 1
ATOM 2510 C CA . SER A 1 315 ? 23.008 -0.698 -24.330 1.00 89.06 315 SER A CA 1
ATOM 2511 C C . SER A 1 315 ? 22.564 -1.663 -25.419 1.00 89.06 315 SER A C 1
ATOM 2513 O O . SER A 1 315 ? 21.379 -1.986 -25.572 1.00 89.06 315 SER A O 1
ATOM 2515 N N . ARG A 1 316 ? 23.541 -2.224 -26.140 1.00 87.50 316 ARG A N 1
ATOM 2516 C CA . ARG A 1 316 ? 23.269 -3.253 -27.153 1.00 87.50 316 ARG A CA 1
ATOM 2517 C C . ARG A 1 316 ? 22.809 -4.570 -26.527 1.00 87.50 316 ARG A C 1
ATOM 2519 O O . ARG A 1 316 ? 22.244 -5.420 -27.213 1.00 87.50 316 ARG A O 1
ATOM 2526 N N . TYR A 1 317 ? 23.037 -4.772 -25.231 1.00 90.00 317 TYR A N 1
ATOM 2527 C CA . TYR A 1 317 ? 22.572 -5.964 -24.520 1.00 90.00 317 TYR A CA 1
ATOM 2528 C C . TYR A 1 317 ? 21.044 -6.040 -24.431 1.00 90.00 317 TYR A C 1
ATOM 2530 O O . TYR A 1 317 ? 20.493 -7.131 -24.325 1.00 90.00 317 TYR A O 1
ATOM 2538 N N . LEU A 1 318 ? 20.360 -4.901 -24.568 1.00 89.69 318 LEU A N 1
ATOM 2539 C CA . LEU A 1 318 ? 18.900 -4.811 -24.582 1.00 89.69 318 LEU A CA 1
ATOM 2540 C C . LEU A 1 318 ? 18.288 -4.904 -25.990 1.00 89.69 318 LEU A C 1
ATOM 2542 O O . LEU A 1 318 ? 17.063 -4.855 -26.127 1.00 89.69 318 LEU A O 1
ATOM 2546 N N . ALA A 1 319 ? 19.115 -5.014 -27.038 1.00 86.56 319 ALA A N 1
ATOM 2547 C CA . ALA A 1 319 ? 18.646 -5.191 -28.410 1.00 86.56 319 ALA A CA 1
ATOM 2548 C C . ALA A 1 319 ? 17.859 -6.498 -28.576 1.00 86.56 319 ALA A C 1
ATOM 2550 O O . ALA A 1 319 ? 18.155 -7.508 -27.924 1.00 86.56 319 ALA A O 1
ATOM 2551 N N . GLU A 1 320 ? 16.870 -6.472 -29.470 1.00 85.56 320 GLU A N 1
ATOM 2552 C CA . GLU A 1 320 ? 16.050 -7.636 -29.795 1.00 85.56 320 GLU A CA 1
ATOM 2553 C C . GLU A 1 320 ? 16.918 -8.822 -30.233 1.00 85.56 320 GLU A C 1
ATOM 2555 O O . GLU A 1 320 ? 17.912 -8.668 -30.937 1.00 85.56 320 GLU A O 1
ATOM 2560 N N . GLY A 1 321 ? 16.556 -10.016 -29.774 1.00 85.25 321 GLY A N 1
ATOM 2561 C CA . GLY A 1 321 ? 17.241 -11.251 -30.121 1.00 85.25 321 GLY A CA 1
ATOM 2562 C C . GLY A 1 321 ? 16.592 -12.458 -29.445 1.00 85.25 321 GLY A C 1
ATOM 2563 O O . GLY A 1 321 ? 15.814 -12.295 -28.493 1.00 85.25 321 GLY A O 1
ATOM 2564 N N . PRO A 1 322 ? 16.860 -13.675 -29.943 1.00 87.38 322 PRO A N 1
ATOM 2565 C CA . PRO A 1 322 ? 16.432 -14.894 -29.280 1.00 87.38 322 PRO A CA 1
ATOM 2566 C C . PRO A 1 322 ? 17.293 -15.161 -28.029 1.00 87.38 322 PRO A C 1
ATOM 2568 O O . PRO A 1 322 ? 18.511 -14.979 -28.068 1.00 87.38 322 PRO A O 1
ATOM 2571 N N . PRO A 1 323 ? 16.696 -15.644 -26.927 1.00 88.44 323 PRO A N 1
ATOM 2572 C CA . PRO A 1 323 ? 17.446 -16.192 -25.799 1.00 88.44 323 PRO A CA 1
ATOM 2573 C C . PRO A 1 323 ? 18.356 -17.364 -26.208 1.00 88.44 323 PRO A C 1
ATOM 2575 O O . PRO A 1 323 ? 18.087 -18.022 -27.218 1.00 88.44 323 PRO A O 1
ATOM 2578 N N . PRO A 1 324 ? 19.393 -17.683 -25.407 1.00 86.44 324 PRO A N 1
ATOM 2579 C CA . PRO A 1 324 ? 20.314 -18.787 -25.700 1.00 86.44 324 PRO A CA 1
ATOM 2580 C C . PRO A 1 324 ? 19.637 -20.161 -25.672 1.00 86.44 324 PRO A C 1
ATOM 2582 O O . PRO A 1 324 ? 20.185 -21.125 -26.195 1.00 86.44 324 PRO A O 1
ATOM 2585 N N . VAL A 1 325 ? 18.441 -20.251 -25.087 1.00 87.81 325 VAL A N 1
ATOM 2586 C CA . VAL A 1 325 ? 17.655 -21.481 -25.006 1.00 87.81 325 VAL A CA 1
ATOM 2587 C C . VAL A 1 325 ? 16.385 -21.392 -25.845 1.00 87.81 325 VAL A C 1
ATOM 2589 O O . VAL A 1 325 ? 15.686 -20.371 -25.884 1.00 87.81 325 VAL A O 1
ATOM 2592 N N . ALA A 1 326 ? 16.060 -22.494 -26.516 1.00 86.56 326 ALA A N 1
ATOM 2593 C CA . ALA A 1 326 ? 14.786 -22.632 -27.200 1.00 86.56 326 ALA A CA 1
ATOM 2594 C C . ALA A 1 326 ? 13.631 -22.692 -26.177 1.00 86.56 326 ALA A C 1
ATOM 2596 O O . ALA A 1 326 ? 13.781 -23.277 -25.103 1.00 86.56 326 ALA A O 1
ATOM 2597 N N . PRO A 1 327 ? 12.474 -22.088 -26.486 1.00 86.19 327 PRO A N 1
ATOM 2598 C CA . PRO A 1 327 ? 11.307 -22.152 -25.617 1.00 86.19 327 PRO A CA 1
ATOM 2599 C C . PRO A 1 327 ? 10.720 -23.570 -25.575 1.00 86.19 327 PRO A C 1
ATOM 2601 O O . PRO A 1 327 ? 10.741 -24.281 -26.582 1.00 86.19 327 PRO A O 1
ATOM 2604 N N . GLN A 1 328 ? 10.138 -23.960 -24.437 1.00 83.50 328 GLN A N 1
ATOM 2605 C CA . GLN A 1 328 ? 9.384 -25.213 -24.307 1.00 83.50 328 GLN A CA 1
ATOM 2606 C C . GLN A 1 328 ? 7.927 -24.972 -23.858 1.00 83.50 328 GLN A C 1
ATOM 2608 O O . GLN A 1 328 ? 7.702 -24.490 -22.741 1.00 83.50 328 GLN A O 1
ATOM 2613 N N . PRO A 1 329 ? 6.905 -25.374 -24.648 1.00 79.25 329 PRO A N 1
ATOM 2614 C CA . PRO A 1 329 ? 7.008 -26.039 -25.953 1.00 79.25 329 PRO A CA 1
ATOM 2615 C C . PRO A 1 329 ? 7.555 -25.103 -27.050 1.00 79.25 329 PRO A C 1
ATOM 2617 O O . PRO A 1 329 ? 7.454 -23.881 -26.911 1.00 79.25 329 PRO A O 1
ATOM 2620 N N . PRO A 1 330 ? 8.133 -25.657 -28.131 1.00 75.50 330 PRO A N 1
ATOM 2621 C CA . PRO A 1 330 ? 8.651 -24.858 -29.237 1.00 75.50 330 PRO A CA 1
ATOM 2622 C C . PRO A 1 330 ? 7.528 -24.074 -29.932 1.00 75.50 330 PRO A C 1
ATOM 2624 O O . PRO A 1 330 ? 6.415 -24.570 -30.106 1.00 75.50 330 PRO A O 1
ATOM 2627 N N . GLY A 1 331 ? 7.827 -22.833 -30.325 1.00 71.69 331 GLY A N 1
ATOM 2628 C CA . GLY A 1 331 ? 6.916 -21.977 -31.090 1.00 71.69 331 GLY A CA 1
ATOM 2629 C C . GLY A 1 331 ? 6.916 -22.286 -32.593 1.00 71.69 331 GLY A C 1
ATOM 2630 O O . GLY A 1 331 ? 7.781 -23.002 -33.090 1.00 71.69 331 GLY A O 1
ATOM 2631 N N . ALA A 1 332 ? 5.962 -21.701 -33.328 1.00 62.19 332 ALA A N 1
ATOM 2632 C CA . ALA A 1 332 ? 5.781 -21.929 -34.769 1.00 62.19 332 ALA A CA 1
ATOM 2633 C C . ALA A 1 332 ? 6.962 -21.445 -35.637 1.00 62.19 332 ALA A C 1
ATOM 2635 O O . ALA A 1 332 ? 7.216 -22.003 -36.700 1.00 62.19 332 ALA A O 1
ATOM 2636 N N . SER A 1 333 ? 7.700 -20.430 -35.179 1.00 64.38 333 SER A N 1
ATOM 2637 C CA . SER A 1 333 ? 8.919 -19.926 -35.816 1.00 64.38 333 SER A CA 1
ATOM 2638 C C . SER A 1 333 ? 10.131 -20.275 -34.951 1.00 64.38 333 SER A C 1
ATOM 2640 O O . SER A 1 333 ? 10.439 -19.569 -33.986 1.00 64.38 333 SER A O 1
ATOM 2642 N N . SER A 1 334 ? 10.822 -21.371 -35.265 1.00 61.16 334 SER A N 1
ATOM 2643 C CA . SER A 1 334 ? 12.071 -21.695 -34.574 1.00 61.16 334 SER A CA 1
ATOM 2644 C C . SER A 1 334 ? 13.228 -20.930 -35.206 1.00 61.16 334 SER A C 1
ATOM 264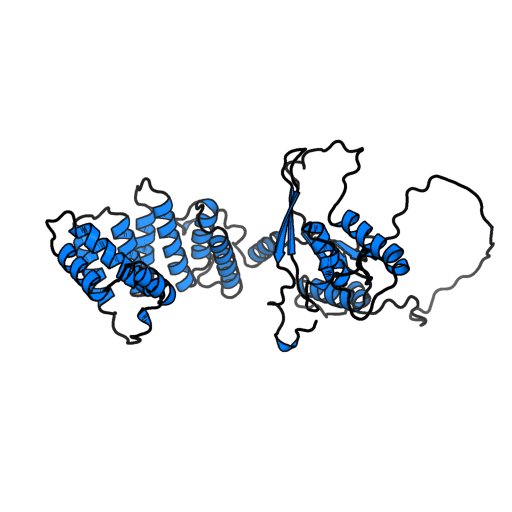6 O O . SER A 1 334 ? 13.618 -21.201 -36.338 1.00 61.16 334 SER A O 1
ATOM 2648 N N . THR A 1 335 ? 13.800 -19.986 -34.460 1.00 76.62 335 THR A N 1
ATOM 2649 C CA . THR A 1 335 ? 15.122 -19.424 -34.765 1.00 76.62 335 THR A CA 1
ATOM 2650 C C . THR A 1 335 ? 16.165 -20.549 -34.820 1.00 76.62 335 THR A C 1
ATOM 2652 O O . THR A 1 335 ? 16.005 -21.554 -34.124 1.00 76.62 335 THR A O 1
ATOM 2655 N N . SER A 1 336 ? 17.210 -20.419 -35.640 1.00 79.56 336 SER A N 1
ATOM 2656 C CA . SER A 1 336 ? 18.279 -21.425 -35.696 1.00 79.56 336 SER A CA 1
ATOM 2657 C C . SER A 1 336 ? 19.146 -21.388 -34.435 1.00 79.56 336 SER A C 1
ATOM 2659 O O . SER A 1 336 ? 19.274 -20.353 -33.775 1.00 79.56 336 SER A O 1
ATOM 2661 N N . ASP A 1 337 ? 19.760 -22.522 -34.105 1.00 81.44 337 ASP A N 1
ATOM 2662 C CA . ASP A 1 337 ? 20.643 -22.625 -32.939 1.00 81.44 337 ASP A CA 1
ATOM 2663 C C . ASP A 1 337 ? 21.929 -21.809 -33.107 1.00 81.44 337 ASP A C 1
ATOM 2665 O O . ASP A 1 337 ? 22.447 -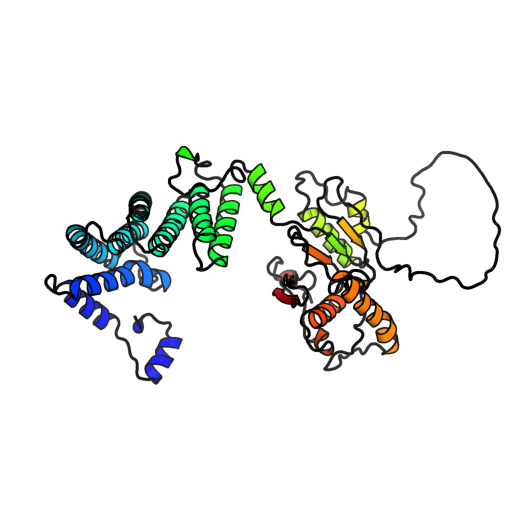21.279 -32.129 1.00 81.44 337 ASP A O 1
ATOM 2669 N N . GLU A 1 338 ? 22.389 -21.601 -34.343 1.00 82.50 338 GLU A N 1
ATOM 2670 C CA . GLU A 1 338 ? 23.517 -20.713 -34.654 1.00 82.50 338 GLU A CA 1
ATOM 2671 C C . GLU A 1 338 ? 23.247 -19.268 -34.213 1.00 82.50 338 GLU A C 1
ATOM 2673 O O . GLU A 1 338 ? 24.089 -18.642 -33.569 1.00 82.50 338 GLU A O 1
ATOM 2678 N N . VAL A 1 339 ? 22.044 -18.748 -34.488 1.00 82.56 339 VAL A N 1
ATOM 2679 C CA . VAL A 1 339 ? 21.661 -17.395 -34.063 1.00 82.56 339 VAL A CA 1
ATOM 2680 C C . VAL A 1 339 ? 21.526 -17.332 -32.540 1.00 82.56 339 VAL A C 1
ATOM 2682 O O . VAL A 1 339 ? 21.956 -16.351 -31.941 1.00 82.56 339 VAL A O 1
ATOM 2685 N N . ARG A 1 340 ? 21.003 -18.379 -31.880 1.00 84.06 340 ARG A N 1
ATOM 2686 C CA . ARG A 1 340 ? 20.957 -18.443 -30.404 1.00 84.06 340 ARG A CA 1
ATOM 2687 C C . ARG A 1 340 ? 22.344 -18.491 -29.772 1.00 84.06 340 ARG A C 1
ATOM 2689 O O . ARG A 1 340 ? 22.536 -17.903 -28.713 1.00 84.06 340 ARG A O 1
ATOM 2696 N N . LEU A 1 341 ? 23.307 -19.152 -30.408 1.00 81.12 341 LEU A N 1
ATOM 2697 C CA . LEU A 1 341 ? 24.675 -19.242 -29.902 1.00 81.12 341 LEU A CA 1
ATOM 2698 C C . LEU A 1 341 ? 25.353 -17.864 -29.856 1.00 81.12 341 LEU A C 1
ATOM 2700 O O . LEU A 1 341 ? 26.085 -17.566 -28.912 1.00 81.12 341 LEU A O 1
ATOM 2704 N N . VAL A 1 342 ? 25.081 -17.018 -30.852 1.00 80.94 342 VAL A N 1
ATOM 2705 C CA . VAL A 1 342 ? 25.643 -15.663 -30.945 1.00 80.94 342 VAL A CA 1
ATOM 2706 C C . VAL A 1 342 ? 24.811 -14.661 -30.140 1.00 80.94 342 VAL A C 1
ATOM 2708 O O . VAL A 1 342 ? 25.314 -14.045 -29.199 1.00 80.94 342 VAL A O 1
ATOM 2711 N N . GLU A 1 343 ? 23.522 -14.525 -30.454 1.00 83.31 343 GLU A N 1
ATOM 2712 C CA . GLU A 1 343 ? 22.642 -13.527 -29.833 1.00 83.31 343 GLU A CA 1
ATOM 2713 C C . GLU A 1 343 ? 22.269 -13.889 -28.395 1.00 83.31 343 GLU A C 1
ATOM 2715 O O . GLU A 1 343 ? 22.203 -13.023 -27.524 1.00 83.31 343 GLU A O 1
ATOM 2720 N N . GLY A 1 344 ? 22.098 -15.174 -28.095 1.00 85.31 344 GLY A N 1
ATOM 2721 C CA . GLY A 1 344 ? 21.810 -15.626 -26.740 1.00 85.31 344 GLY A CA 1
ATOM 2722 C C . GLY A 1 344 ? 22.974 -15.394 -25.777 1.00 85.31 344 GLY A C 1
ATOM 2723 O O . GLY A 1 344 ? 22.741 -15.068 -24.612 1.00 85.31 344 GLY A O 1
ATOM 2724 N N . ARG A 1 345 ? 24.224 -15.474 -26.258 1.00 85.88 345 ARG A N 1
ATOM 2725 C CA . ARG A 1 345 ? 25.406 -15.113 -25.462 1.00 85.88 345 ARG A CA 1
ATOM 2726 C C . ARG A 1 345 ? 25.412 -13.626 -25.108 1.00 85.88 345 ARG A C 1
ATOM 2728 O O . ARG A 1 345 ? 25.690 -13.286 -23.966 1.00 85.88 345 ARG A O 1
ATOM 2735 N N . ARG A 1 346 ? 25.015 -12.750 -26.038 1.00 89.69 346 ARG A N 1
ATOM 2736 C CA . ARG A 1 346 ? 24.851 -11.311 -25.765 1.00 89.69 346 ARG A CA 1
ATOM 2737 C C . ARG A 1 346 ? 23.829 -11.063 -24.652 1.00 89.69 346 ARG A C 1
ATOM 2739 O O . ARG A 1 346 ? 24.108 -10.290 -23.740 1.00 89.69 346 ARG A O 1
ATOM 2746 N N . LEU A 1 347 ? 22.666 -11.716 -24.703 1.00 89.44 347 LEU A N 1
ATOM 2747 C CA . LEU A 1 347 ? 21.640 -11.592 -23.656 1.00 89.44 347 LEU A CA 1
ATOM 2748 C C . LEU A 1 347 ? 22.162 -12.070 -22.294 1.00 89.44 347 LEU A C 1
ATOM 2750 O O . LEU A 1 347 ? 21.858 -11.463 -21.267 1.00 89.44 347 LEU A O 1
ATOM 2754 N N . GLU A 1 348 ? 22.947 -13.145 -22.288 1.00 89.31 348 GLU A N 1
ATOM 2755 C CA . GLU A 1 348 ? 23.568 -13.688 -21.084 1.00 89.31 348 GLU A CA 1
ATOM 2756 C C . GLU A 1 348 ? 24.617 -12.754 -20.477 1.00 89.31 348 GLU A C 1
ATOM 2758 O O . GLU A 1 348 ? 24.624 -12.521 -19.267 1.00 89.31 348 GLU A O 1
ATOM 2763 N N . ASP A 1 349 ? 25.490 -12.201 -21.311 1.00 87.75 349 ASP A N 1
ATOM 2764 C CA . ASP A 1 349 ? 26.523 -11.269 -20.873 1.00 87.75 349 ASP A CA 1
ATOM 2765 C C . ASP A 1 349 ? 25.885 -9.984 -20.325 1.00 87.75 349 ASP A C 1
ATOM 2767 O O . ASP A 1 349 ? 26.297 -9.488 -19.278 1.00 87.75 349 ASP A O 1
ATOM 2771 N N . GLY A 1 350 ? 24.793 -9.517 -20.941 1.00 88.19 350 GLY A N 1
ATOM 2772 C CA . GLY A 1 350 ? 23.979 -8.424 -20.414 1.00 88.19 350 GLY A CA 1
ATOM 2773 C C . GLY A 1 350 ? 23.371 -8.714 -19.038 1.00 88.19 350 GLY A C 1
ATOM 2774 O O . GLY A 1 350 ? 23.413 -7.857 -18.158 1.00 88.19 350 GLY A O 1
ATOM 2775 N N . PHE A 1 351 ? 22.859 -9.931 -18.817 1.00 89.94 351 PHE A N 1
ATOM 2776 C CA . PHE A 1 351 ? 22.331 -10.341 -17.511 1.00 89.94 351 PHE A CA 1
ATOM 2777 C C . PHE A 1 351 ? 23.411 -10.288 -16.422 1.00 89.94 351 PHE A C 1
ATOM 2779 O O . PHE A 1 351 ? 23.164 -9.769 -15.334 1.00 89.94 351 PHE A O 1
ATOM 2786 N N . ARG A 1 352 ? 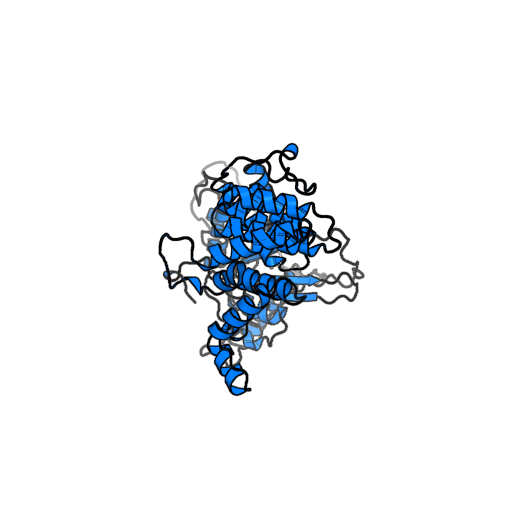24.619 -10.791 -16.712 1.00 85.44 352 ARG A N 1
ATOM 2787 C CA . ARG A 1 352 ? 25.765 -10.739 -15.785 1.00 85.44 352 ARG A CA 1
ATOM 2788 C C . ARG A 1 352 ? 26.249 -9.316 -15.538 1.00 85.44 352 ARG A C 1
ATOM 2790 O O . ARG A 1 352 ? 26.632 -8.974 -14.429 1.00 85.44 352 ARG A O 1
ATOM 2797 N N . LEU A 1 353 ? 26.219 -8.476 -16.562 1.00 84.75 353 LEU A N 1
ATOM 2798 C CA . LEU A 1 353 ? 26.675 -7.100 -16.441 1.00 84.75 353 LEU A CA 1
ATOM 2799 C C . LEU A 1 353 ? 25.726 -6.242 -15.598 1.00 84.75 353 LEU A C 1
ATOM 2801 O O . LEU A 1 353 ? 26.181 -5.419 -14.810 1.00 84.75 353 LEU A O 1
ATOM 2805 N N . HIS A 1 354 ? 24.414 -6.418 -15.771 1.00 84.75 354 HIS A N 1
ATOM 2806 C CA . HIS A 1 354 ? 23.418 -5.509 -15.205 1.00 84.75 354 HIS A CA 1
ATOM 2807 C C . HIS A 1 354 ? 22.744 -6.030 -13.931 1.00 84.75 354 HIS A C 1
ATOM 2809 O O . HIS A 1 354 ? 22.525 -5.245 -13.006 1.00 84.75 354 HIS A O 1
ATOM 2815 N N . ILE A 1 355 ? 22.430 -7.330 -13.873 1.00 84.94 355 ILE A N 1
ATOM 2816 C CA . ILE A 1 355 ? 21.660 -7.945 -12.780 1.00 84.94 355 ILE A CA 1
ATOM 2817 C C . ILE A 1 355 ? 22.580 -8.774 -11.885 1.00 84.94 355 ILE A C 1
ATOM 2819 O O . ILE A 1 355 ? 22.728 -8.478 -10.704 1.00 84.94 355 ILE A O 1
ATOM 2823 N N . ASN A 1 356 ? 23.242 -9.789 -12.442 1.00 81.12 356 ASN A N 1
ATOM 2824 C CA . ASN A 1 356 ? 24.159 -10.649 -11.695 1.00 81.12 356 ASN A CA 1
ATOM 2825 C C . ASN A 1 356 ? 25.587 -10.095 -11.726 1.00 81.12 356 ASN A C 1
ATOM 2827 O O . ASN A 1 356 ? 26.493 -10.723 -12.281 1.00 81.12 356 ASN A O 1
ATOM 2831 N N . ARG A 1 357 ? 25.757 -8.894 -11.163 1.00 73.31 357 ARG A N 1
ATOM 2832 C CA . ARG A 1 357 ? 27.030 -8.168 -11.152 1.00 73.31 357 ARG A CA 1
ATOM 2833 C C . ARG A 1 357 ? 28.062 -8.954 -10.345 1.00 73.31 357 ARG A C 1
ATOM 2835 O O . ARG A 1 357 ? 28.116 -8.847 -9.122 1.00 73.31 357 ARG A O 1
ATOM 2842 N N . MET A 1 358 ? 28.891 -9.748 -11.022 1.00 51.50 358 MET A N 1
ATOM 2843 C CA . MET A 1 358 ? 30.049 -10.374 -10.385 1.00 51.50 358 MET A CA 1
ATOM 2844 C C . MET A 1 358 ? 31.014 -9.266 -9.952 1.00 51.50 358 MET A C 1
ATOM 2846 O O . MET A 1 358 ? 31.636 -8.615 -10.793 1.00 51.50 358 MET A O 1
ATOM 2850 N N . ARG A 1 359 ? 31.164 -9.044 -8.642 1.00 52.31 359 ARG A N 1
ATOM 2851 C CA . ARG A 1 359 ? 32.352 -8.356 -8.124 1.00 52.31 359 ARG A CA 1
ATOM 2852 C C . ARG A 1 359 ? 33.550 -9.262 -8.423 1.00 52.31 359 ARG A C 1
ATOM 2854 O O . ARG A 1 359 ? 33.517 -10.432 -8.057 1.00 52.31 359 ARG A O 1
ATOM 2861 N N . SER A 1 360 ? 34.550 -8.736 -9.134 1.00 41.34 360 SER A N 1
ATOM 2862 C CA . SER A 1 360 ? 35.784 -9.457 -9.483 1.00 41.34 360 SER A CA 1
ATOM 2863 C C . SER A 1 360 ? 36.368 -10.177 -8.261 1.00 41.34 360 SER A C 1
ATOM 2865 O O . SER A 1 360 ? 36.420 -9.590 -7.180 1.00 41.34 360 SER A O 1
ATOM 2867 N N . GLU A 1 361 ? 36.822 -11.420 -8.440 1.00 42.16 361 GLU A N 1
ATOM 2868 C CA . GLU A 1 361 ? 37.390 -12.283 -7.389 1.00 42.16 361 GLU A CA 1
ATOM 2869 C C . GLU A 1 361 ? 38.627 -11.673 -6.692 1.00 42.16 361 GLU A C 1
ATOM 2871 O O . GLU A 1 361 ? 38.943 -12.057 -5.568 1.00 42.16 361 GLU A O 1
ATOM 2876 N N . ASP A 1 362 ? 39.268 -10.666 -7.296 1.00 39.38 362 ASP A N 1
ATOM 2877 C CA . ASP A 1 362 ? 40.389 -9.916 -6.703 1.00 39.38 362 ASP A CA 1
ATOM 2878 C C . ASP A 1 362 ? 39.961 -8.889 -5.633 1.00 39.38 362 ASP A C 1
ATOM 2880 O O . ASP A 1 362 ? 40.800 -8.336 -4.920 1.00 39.38 362 ASP A O 1
ATOM 2884 N N . ALA A 1 363 ? 38.659 -8.634 -5.478 1.00 41.78 363 ALA A N 1
ATOM 2885 C CA . ALA A 1 363 ? 38.110 -7.841 -4.385 1.00 41.78 363 ALA A CA 1
ATOM 2886 C C . ALA A 1 363 ? 37.487 -8.789 -3.354 1.00 41.78 363 ALA A C 1
ATOM 2888 O O . ALA A 1 363 ? 36.295 -9.092 -3.424 1.00 41.78 363 ALA A O 1
ATOM 2889 N N . ALA A 1 364 ? 38.303 -9.277 -2.409 1.00 36.72 364 ALA A N 1
ATOM 2890 C CA . ALA A 1 364 ? 37.846 -10.008 -1.222 1.00 36.72 364 ALA A CA 1
ATOM 2891 C C . ALA A 1 364 ? 36.537 -9.396 -0.716 1.00 36.72 364 ALA A C 1
ATOM 2893 O O . ALA A 1 364 ? 36.569 -8.207 -0.417 1.00 36.72 364 ALA A O 1
ATOM 2894 N N . ARG A 1 365 ? 35.423 -10.161 -0.686 1.00 42.47 365 ARG A N 1
ATOM 2895 C CA . ARG A 1 365 ? 34.063 -9.663 -0.376 1.00 42.47 365 ARG A CA 1
ATOM 2896 C C . ARG A 1 365 ? 34.126 -8.669 0.787 1.00 42.47 365 ARG A C 1
ATOM 2898 O O . ARG A 1 365 ? 34.185 -9.111 1.936 1.00 42.47 365 ARG A O 1
ATOM 2905 N N . PRO A 1 366 ? 34.099 -7.348 0.541 1.00 36.81 366 PRO A N 1
ATOM 2906 C CA . PRO A 1 366 ? 33.801 -6.434 1.611 1.00 36.81 366 PRO A CA 1
ATOM 2907 C C . PRO A 1 366 ? 32.290 -6.558 1.766 1.00 36.81 366 PRO A C 1
ATOM 2909 O O . PRO A 1 366 ? 31.564 -6.467 0.763 1.00 36.81 366 PRO A O 1
ATOM 2912 N N . CYS A 1 367 ? 31.810 -6.771 2.992 1.00 36.19 367 CYS A N 1
ATOM 2913 C CA . CYS A 1 367 ? 30.431 -6.423 3.319 1.00 36.19 367 CYS A CA 1
ATOM 2914 C C . CYS A 1 367 ? 30.108 -5.084 2.633 1.00 36.19 367 CYS A C 1
ATOM 2916 O O . CYS A 1 367 ? 31.001 -4.223 2.570 1.00 36.19 367 CYS A O 1
ATOM 2918 N N . PRO A 1 368 ? 28.905 -4.904 2.057 1.00 42.84 368 PRO A N 1
ATOM 2919 C CA . PRO A 1 368 ? 28.502 -3.584 1.594 1.00 42.84 368 PRO A CA 1
ATOM 2920 C C . PRO A 1 368 ? 28.836 -2.598 2.725 1.00 42.84 368 PRO A C 1
ATOM 2922 O O . PRO A 1 368 ? 28.486 -2.901 3.867 1.00 42.84 368 PRO A O 1
ATOM 2925 N N . PRO A 1 369 ? 29.606 -1.517 2.482 1.00 41.84 369 PRO A N 1
ATOM 2926 C CA . PRO A 1 369 ? 29.780 -0.493 3.505 1.00 41.84 369 PRO A CA 1
ATOM 2927 C C . PRO A 1 369 ? 28.396 -0.098 4.031 1.00 41.84 369 PRO A C 1
ATOM 2929 O O . PRO A 1 369 ? 27.439 -0.124 3.257 1.00 41.84 369 PRO A O 1
ATOM 2932 N N . ASP A 1 370 ? 28.295 0.280 5.307 1.00 44.06 370 ASP A N 1
ATOM 2933 C CA . ASP A 1 370 ? 27.034 0.668 5.974 1.00 44.06 370 ASP A CA 1
ATOM 2934 C C . ASP A 1 370 ? 26.243 1.781 5.236 1.00 44.06 370 ASP A C 1
ATOM 2936 O O . ASP A 1 370 ? 25.106 2.070 5.586 1.00 44.06 370 ASP A O 1
ATOM 2940 N N . ASP A 1 371 ? 26.838 2.374 4.197 1.00 46.56 371 ASP A N 1
ATOM 2941 C CA . ASP A 1 371 ? 26.341 3.459 3.349 1.00 46.56 371 ASP A CA 1
ATOM 2942 C C . ASP A 1 371 ? 25.905 3.007 1.932 1.00 46.56 371 ASP A C 1
ATOM 2944 O O . ASP A 1 371 ? 25.784 3.831 1.023 1.00 46.56 371 ASP A O 1
ATOM 2948 N N . PHE A 1 372 ? 25.721 1.703 1.678 1.00 50.06 372 PHE A N 1
ATOM 2949 C CA . PHE A 1 372 ? 25.202 1.237 0.383 1.00 50.06 372 PHE A CA 1
ATOM 2950 C C . PHE A 1 372 ? 23.741 1.683 0.227 1.00 50.06 372 PHE A C 1
ATOM 2952 O O . PHE A 1 372 ? 22.836 1.088 0.808 1.00 50.06 372 PHE A O 1
ATOM 2959 N N . GLN A 1 373 ? 23.526 2.757 -0.531 1.00 61.22 373 GLN A N 1
ATOM 2960 C CA . GLN A 1 373 ? 22.191 3.260 -0.843 1.00 61.22 373 GLN A CA 1
ATOM 2961 C C . GLN A 1 373 ? 21.482 2.319 -1.824 1.00 61.22 373 GLN A C 1
ATOM 2963 O O . GLN A 1 373 ? 22.123 1.703 -2.684 1.00 61.22 373 GLN A O 1
ATOM 2968 N N . ASP A 1 374 ? 20.163 2.199 -1.668 1.00 74.12 374 ASP A N 1
ATOM 2969 C CA . ASP A 1 374 ? 19.309 1.477 -2.607 1.00 74.12 374 ASP A CA 1
ATOM 2970 C C . ASP A 1 374 ? 19.501 2.056 -4.014 1.00 74.12 374 ASP A C 1
ATOM 2972 O O . ASP A 1 374 ? 19.399 3.264 -4.203 1.00 74.12 374 ASP A O 1
ATOM 2976 N N . GLU A 1 375 ? 19.776 1.193 -4.996 1.00 82.44 375 GLU A N 1
ATOM 2977 C CA . GLU A 1 375 ? 19.936 1.607 -6.390 1.00 82.44 375 GLU A CA 1
ATOM 2978 C C . GLU A 1 375 ? 18.717 1.193 -7.220 1.00 82.44 375 GLU A C 1
ATOM 2980 O O . GLU A 1 375 ? 18.387 0.005 -7.327 1.00 82.44 375 GLU A O 1
ATOM 2985 N N . THR A 1 376 ? 18.104 2.158 -7.898 1.00 87.06 376 THR A N 1
ATOM 2986 C CA . THR A 1 376 ? 17.005 1.941 -8.837 1.00 87.06 376 THR A CA 1
ATOM 2987 C C . THR A 1 376 ? 17.488 2.105 -10.273 1.00 87.06 376 THR A C 1
ATOM 2989 O O . THR A 1 376 ? 17.880 3.187 -10.712 1.00 87.06 376 THR A O 1
ATOM 2992 N N . ILE A 1 377 ? 17.386 1.027 -11.056 1.00 90.50 377 ILE A N 1
ATOM 2993 C CA . ILE A 1 377 ? 17.698 1.046 -12.489 1.00 90.50 377 ILE A CA 1
ATOM 2994 C C . ILE A 1 377 ? 16.460 0.736 -13.314 1.00 90.50 377 ILE A C 1
ATOM 2996 O O . ILE A 1 377 ? 15.817 -0.302 -13.142 1.00 90.50 377 ILE A O 1
ATOM 3000 N N . VAL A 1 378 ? 16.186 1.599 -14.287 1.00 92.75 378 VAL A N 1
ATOM 3001 C CA . VAL A 1 378 ? 15.127 1.404 -15.273 1.00 92.75 378 VAL A CA 1
ATOM 3002 C C . VAL A 1 378 ? 15.727 0.855 -16.563 1.00 92.75 378 VAL A C 1
ATOM 3004 O O . VAL A 1 378 ? 16.546 1.504 -17.210 1.00 92.75 378 VAL A O 1
ATOM 3007 N N . PHE A 1 379 ? 15.289 -0.337 -16.970 1.00 94.50 379 PHE A N 1
ATOM 3008 C CA . PHE A 1 379 ? 15.663 -0.930 -18.254 1.00 94.50 379 PHE A CA 1
ATOM 3009 C C . PHE A 1 379 ? 14.538 -0.772 -19.278 1.00 94.50 379 PHE A C 1
ATOM 3011 O O . PHE A 1 379 ? 13.402 -1.166 -19.020 1.00 94.50 379 PHE A O 1
ATOM 3018 N N . VAL A 1 380 ? 14.862 -0.276 -20.474 1.00 94.31 380 VAL A N 1
ATOM 3019 C CA . VAL A 1 380 ? 13.901 -0.097 -21.575 1.00 94.31 380 VAL A CA 1
ATOM 3020 C C . VAL A 1 380 ? 14.378 -0.862 -22.808 1.00 94.31 380 VAL A C 1
ATOM 3022 O O . VAL A 1 380 ? 15.411 -0.558 -23.396 1.00 94.31 380 VAL A O 1
ATOM 3025 N N . GLY A 1 381 ? 13.653 -1.894 -23.226 1.00 92.88 381 GLY A N 1
ATOM 3026 C CA . GLY A 1 381 ? 14.160 -2.816 -24.242 1.00 92.88 381 GLY A CA 1
ATOM 3027 C C . GLY A 1 381 ? 13.144 -3.838 -24.725 1.00 92.88 381 GLY A C 1
ATOM 3028 O O . GLY A 1 381 ? 11.942 -3.714 -24.491 1.00 92.88 381 GLY A O 1
ATOM 3029 N N . HIS A 1 382 ? 13.631 -4.850 -25.440 1.00 91.88 382 HIS A N 1
ATOM 3030 C CA . HIS A 1 382 ? 12.759 -5.844 -26.053 1.00 91.88 382 HIS A CA 1
ATOM 3031 C C . HIS A 1 382 ? 12.250 -6.893 -25.052 1.00 91.88 382 HIS A C 1
ATOM 3033 O O . HIS A 1 382 ? 13.001 -7.419 -24.229 1.00 91.88 382 HIS A O 1
ATOM 3039 N N . ALA A 1 383 ? 10.985 -7.299 -25.193 1.00 91.12 383 ALA A N 1
ATOM 3040 C CA . ALA A 1 383 ? 10.325 -8.218 -24.265 1.00 91.12 383 ALA A CA 1
ATOM 3041 C C . ALA A 1 383 ? 10.998 -9.603 -24.168 1.00 91.12 383 ALA A C 1
ATOM 3043 O O . ALA A 1 383 ? 10.975 -10.218 -23.106 1.00 91.12 383 ALA A O 1
ATOM 3044 N N . ASN A 1 384 ? 11.633 -10.101 -25.235 1.00 91.19 384 ASN A N 1
ATOM 3045 C CA . ASN A 1 384 ? 12.359 -11.384 -25.186 1.00 91.19 384 ASN A CA 1
ATOM 3046 C C . ASN A 1 384 ? 13.552 -11.345 -24.224 1.00 91.19 384 ASN A C 1
ATOM 3048 O O . ASN A 1 384 ? 13.786 -12.325 -23.518 1.00 91.19 384 ASN A O 1
ATOM 3052 N N . VAL A 1 385 ? 14.260 -10.211 -24.167 1.00 92.94 385 VAL A N 1
ATOM 3053 C CA . VAL A 1 385 ? 15.387 -10.009 -23.248 1.00 92.94 385 VAL A CA 1
ATOM 3054 C C . VAL A 1 385 ? 14.876 -10.081 -21.814 1.00 92.94 385 VAL A C 1
ATOM 3056 O O . VAL A 1 385 ? 15.383 -10.865 -21.019 1.00 92.94 385 VAL A O 1
ATOM 3059 N N . PHE A 1 386 ? 13.803 -9.347 -21.509 1.00 94.69 386 PHE A N 1
ATOM 3060 C CA . PHE A 1 386 ? 13.252 -9.289 -20.156 1.00 94.69 386 PHE A CA 1
ATOM 3061 C C . PHE A 1 386 ? 12.587 -10.583 -19.704 1.00 94.69 386 PHE A C 1
ATOM 3063 O O . PHE A 1 386 ? 12.767 -10.965 -18.555 1.00 94.69 386 PHE A O 1
ATOM 3070 N N . ARG A 1 387 ? 11.884 -11.308 -20.583 1.00 94.00 387 ARG A N 1
ATOM 3071 C CA . ARG A 1 387 ? 11.360 -12.648 -20.259 1.00 94.00 387 ARG A CA 1
ATOM 3072 C C . ARG A 1 387 ? 12.487 -13.598 -19.864 1.00 94.00 387 ARG A C 1
ATOM 3074 O O . ARG A 1 387 ? 12.377 -14.301 -18.865 1.00 94.00 387 ARG A O 1
ATOM 3081 N N . TYR A 1 388 ? 13.577 -13.593 -20.631 1.00 93.69 388 TYR A N 1
ATOM 3082 C CA . TYR A 1 388 ? 14.741 -14.419 -20.336 1.00 93.69 388 TYR A CA 1
ATOM 3083 C C . TYR A 1 388 ? 15.434 -13.984 -19.040 1.00 93.69 388 TYR A C 1
ATOM 3085 O O . TYR A 1 388 ? 15.655 -14.815 -18.163 1.00 93.69 388 TYR A O 1
ATOM 3093 N N . TRP A 1 389 ? 15.720 -12.691 -18.867 1.00 94.81 389 TRP A N 1
ATOM 3094 C CA . TRP A 1 389 ? 16.336 -12.162 -17.644 1.00 94.81 389 TRP A CA 1
ATOM 3095 C C . TRP A 1 389 ? 15.478 -12.400 -16.405 1.00 94.81 389 TRP A C 1
ATOM 3097 O O . TRP A 1 389 ? 16.025 -12.714 -15.355 1.00 94.81 389 TRP A O 1
ATOM 3107 N N . LEU A 1 390 ? 14.153 -12.327 -16.525 1.00 95.12 390 LEU A N 1
ATOM 3108 C CA . LEU A 1 390 ? 13.216 -12.660 -15.457 1.00 95.12 390 LEU A CA 1
ATOM 3109 C C . LEU A 1 390 ? 13.347 -14.129 -15.046 1.00 95.12 390 LEU A C 1
ATOM 3111 O O . LEU A 1 390 ? 13.496 -14.413 -13.859 1.00 95.12 390 LEU A O 1
ATOM 3115 N N . CYS A 1 391 ? 13.363 -15.057 -16.012 1.00 94.12 391 CYS A N 1
ATOM 3116 C CA . CYS A 1 391 ? 13.625 -16.467 -15.719 1.00 94.12 391 CYS A CA 1
ATOM 3117 C C . CYS A 1 391 ? 14.982 -16.649 -15.030 1.00 94.12 391 CYS A C 1
ATOM 3119 O O . CYS A 1 391 ? 15.079 -17.374 -14.045 1.00 94.12 391 CYS A O 1
ATOM 3121 N N . ARG A 1 392 ? 16.019 -15.955 -15.507 1.00 93.19 392 ARG A N 1
ATOM 3122 C CA . ARG A 1 392 ? 17.371 -16.036 -14.947 1.00 93.19 392 ARG A CA 1
ATOM 3123 C C . ARG A 1 392 ? 17.482 -15.475 -13.534 1.00 93.19 392 ARG A C 1
ATOM 3125 O O . ARG A 1 392 ? 18.126 -16.105 -12.703 1.00 93.19 392 ARG A O 1
ATOM 3132 N N . ALA A 1 393 ? 16.854 -14.338 -13.259 1.00 91.25 393 ALA A N 1
ATOM 3133 C CA . ALA A 1 393 ? 16.880 -13.686 -11.955 1.00 91.25 393 ALA A CA 1
ATOM 3134 C C . ALA A 1 393 ? 16.103 -14.496 -10.907 1.00 91.25 393 ALA A C 1
ATOM 3136 O O . ALA A 1 393 ? 16.586 -14.700 -9.799 1.00 91.25 393 ALA A O 1
ATOM 3137 N N . LEU A 1 394 ? 14.927 -15.011 -11.279 1.00 91.25 394 LEU A N 1
ATOM 3138 C CA . LEU A 1 394 ? 14.069 -15.815 -10.403 1.00 91.25 394 LEU A CA 1
ATOM 3139 C C . LEU A 1 394 ? 14.454 -17.300 -10.352 1.00 91.25 394 LEU A C 1
ATOM 3141 O O . LEU A 1 394 ? 13.759 -18.083 -9.710 1.00 91.25 394 LEU A O 1
ATOM 3145 N N . GLN A 1 395 ? 15.522 -17.697 -11.049 1.00 90.31 395 GLN A N 1
ATOM 3146 C CA . GLN A 1 395 ? 15.980 -19.088 -11.146 1.00 90.31 395 GLN A CA 1
ATOM 3147 C C . GLN A 1 395 ? 14.891 -20.050 -11.664 1.00 90.31 395 GLN A C 1
ATOM 3149 O O . GLN A 1 395 ? 14.828 -21.221 -11.292 1.00 90.31 395 GLN A O 1
ATOM 3154 N N . LEU A 1 396 ? 14.026 -19.556 -12.549 1.00 90.75 396 LEU A N 1
ATOM 3155 C CA . LEU A 1 396 ? 13.058 -20.374 -13.273 1.00 90.75 396 LEU A CA 1
ATOM 3156 C C . LEU A 1 396 ? 13.749 -21.083 -14.446 1.00 90.75 396 LEU A C 1
ATOM 3158 O O . LEU A 1 396 ? 14.734 -20.559 -14.978 1.00 90.75 396 LEU A O 1
ATOM 3162 N N . PRO A 1 397 ? 13.207 -22.222 -14.920 1.00 92.75 397 PRO A N 1
ATOM 3163 C CA . PRO A 1 397 ? 13.680 -22.855 -16.146 1.00 92.75 397 PRO A CA 1
ATOM 3164 C C . PRO A 1 397 ? 13.729 -21.832 -17.291 1.00 92.75 397 PRO A C 1
ATOM 3166 O O . PRO A 1 397 ? 12.693 -21.238 -17.617 1.00 92.75 397 PRO A O 1
ATOM 3169 N N . PRO A 1 398 ? 14.904 -21.568 -17.888 1.00 89.88 398 PRO A N 1
ATOM 3170 C CA . PRO A 1 398 ? 15.054 -20.491 -18.858 1.00 89.88 398 PRO A CA 1
ATOM 3171 C C . PRO A 1 398 ? 14.240 -20.746 -20.130 1.00 89.88 398 PRO A C 1
ATOM 3173 O O . PRO A 1 398 ? 13.851 -19.791 -20.790 1.00 89.88 398 PRO A O 1
ATOM 3176 N N . GLU A 1 399 ? 13.898 -21.998 -20.442 1.00 90.38 399 GLU A N 1
ATOM 3177 C CA . GLU A 1 399 ? 13.030 -22.413 -21.552 1.00 90.38 399 GLU A CA 1
ATOM 3178 C C . GLU A 1 399 ? 11.576 -21.939 -21.381 1.00 90.38 399 GLU A C 1
ATOM 3180 O O . GLU A 1 399 ? 10.799 -21.933 -22.340 1.00 90.38 399 GLU A O 1
ATOM 3185 N N . ALA A 1 400 ? 11.188 -21.525 -20.172 1.00 90.44 400 ALA A N 1
ATOM 3186 C CA . ALA A 1 400 ? 9.855 -21.011 -19.882 1.00 90.44 400 ALA A CA 1
ATOM 3187 C C . ALA A 1 400 ? 9.647 -19.562 -20.351 1.00 90.44 400 ALA A C 1
ATOM 3189 O O . ALA A 1 400 ? 8.542 -19.045 -20.207 1.00 90.44 400 ALA A O 1
ATOM 3190 N N . TRP A 1 401 ? 10.655 -18.902 -20.933 1.00 90.06 401 TRP A N 1
ATOM 3191 C CA . TRP A 1 401 ? 10.604 -17.476 -21.269 1.00 90.06 401 TRP A CA 1
ATOM 3192 C C . TRP A 1 401 ? 9.395 -17.081 -22.141 1.00 90.06 401 TRP A C 1
ATOM 3194 O O . TRP A 1 401 ? 8.759 -16.066 -21.873 1.00 90.06 401 TRP A O 1
ATOM 3204 N N . LEU A 1 402 ? 8.992 -17.900 -23.124 1.00 89.19 402 LEU A N 1
ATOM 3205 C CA . LEU A 1 402 ? 7.781 -17.641 -23.930 1.00 89.19 402 LEU A CA 1
ATOM 3206 C C . LEU A 1 402 ? 6.456 -17.964 -23.227 1.00 89.19 402 LEU A C 1
ATOM 3208 O O . LEU A 1 402 ? 5.395 -17.626 -23.748 1.00 89.19 402 LEU A O 1
ATOM 3212 N N . ARG A 1 403 ? 6.484 -18.588 -22.046 1.00 89.44 403 ARG A N 1
ATOM 3213 C CA . ARG A 1 403 ? 5.284 -18.787 -21.219 1.00 89.44 403 ARG A CA 1
ATOM 3214 C C . ARG A 1 403 ? 4.886 -17.522 -20.459 1.00 89.44 403 ARG A C 1
ATOM 3216 O O . ARG A 1 403 ? 3.818 -17.493 -19.856 1.00 89.44 403 ARG A O 1
ATOM 3223 N N . ILE A 1 404 ? 5.728 -16.489 -20.490 1.00 90.00 404 ILE A N 1
ATOM 3224 C CA . ILE A 1 404 ? 5.501 -15.212 -19.821 1.00 90.00 404 ILE A CA 1
ATOM 3225 C C . ILE A 1 404 ? 5.035 -14.193 -20.859 1.00 90.00 404 ILE A C 1
ATOM 3227 O O . ILE A 1 404 ? 5.795 -13.740 -21.718 1.00 90.00 404 ILE A O 1
ATOM 3231 N N . GLN A 1 405 ? 3.763 -13.818 -20.782 1.00 89.00 405 GLN A N 1
ATOM 3232 C CA . GLN A 1 405 ? 3.191 -12.795 -21.646 1.00 89.00 405 GLN A CA 1
ATOM 3233 C C . GLN A 1 405 ? 3.432 -11.403 -21.061 1.00 89.00 405 GLN A C 1
ATOM 3235 O O . GLN A 1 405 ? 3.220 -11.184 -19.876 1.00 89.00 405 GLN A O 1
ATOM 3240 N N . LEU A 1 406 ? 3.856 -10.470 -21.912 1.00 92.06 406 LEU A N 1
ATOM 3241 C CA . LEU A 1 406 ? 4.082 -9.065 -21.568 1.00 92.06 406 LEU A CA 1
ATOM 3242 C C . LEU A 1 406 ? 3.383 -8.219 -22.628 1.00 92.06 406 LEU A C 1
ATOM 3244 O O . LEU A 1 406 ? 3.429 -8.593 -23.801 1.00 92.06 406 LEU A O 1
ATOM 3248 N N . TYR A 1 407 ? 2.746 -7.127 -22.217 1.00 90.88 407 TYR A N 1
ATOM 3249 C CA . TYR A 1 407 ? 2.209 -6.132 -23.143 1.00 90.88 407 TYR A CA 1
ATOM 3250 C C . TYR A 1 407 ? 3.317 -5.151 -23.547 1.00 90.88 407 TYR A C 1
ATOM 3252 O O . TYR A 1 407 ? 4.285 -4.940 -22.811 1.00 90.88 407 TYR A O 1
ATOM 3260 N N . HIS A 1 408 ? 3.187 -4.520 -24.708 1.00 88.31 408 HIS A N 1
ATOM 3261 C CA . HIS A 1 408 ? 4.021 -3.377 -25.059 1.00 88.31 408 HIS A CA 1
ATOM 3262 C C . HIS A 1 408 ? 3.843 -2.263 -24.019 1.00 88.31 408 HIS A C 1
ATOM 3264 O O . HIS A 1 408 ? 2.723 -1.963 -23.621 1.00 88.31 408 HIS A O 1
ATOM 3270 N N . GLY A 1 409 ? 4.957 -1.693 -23.550 1.00 87.06 409 GLY A N 1
ATOM 3271 C CA . GLY A 1 409 ? 4.950 -0.677 -22.492 1.00 87.06 409 GLY A CA 1
ATOM 3272 C C . GLY A 1 409 ? 4.676 -1.210 -21.080 1.00 87.06 409 GLY A C 1
ATOM 3273 O O . GLY A 1 409 ? 4.649 -0.425 -20.143 1.00 87.06 409 GLY A O 1
ATOM 3274 N N . SER A 1 410 ? 4.487 -2.523 -20.888 1.00 92.12 410 SER A N 1
ATOM 3275 C CA . SER A 1 410 ? 4.253 -3.066 -19.545 1.00 92.12 410 SER A CA 1
ATOM 3276 C C . SER A 1 410 ? 5.474 -2.912 -18.636 1.00 92.12 410 SER A C 1
ATOM 3278 O O . SER A 1 410 ? 6.609 -3.081 -19.090 1.00 92.12 410 SER A O 1
ATOM 3280 N N . VAL A 1 411 ? 5.238 -2.694 -17.344 1.00 92.50 411 VAL A N 1
ATOM 3281 C CA . VAL A 1 411 ? 6.285 -2.530 -16.330 1.00 92.50 411 VAL A CA 1
ATOM 3282 C C . VAL A 1 411 ? 6.451 -3.824 -15.537 1.00 92.50 411 VAL A C 1
ATOM 3284 O O . VAL A 1 411 ? 5.487 -4.421 -15.059 1.00 92.50 411 VAL A O 1
ATOM 3287 N N . SER A 1 412 ? 7.694 -4.271 -15.378 1.00 93.88 412 SER A N 1
ATOM 3288 C CA . SER A 1 412 ? 8.049 -5.368 -14.471 1.00 93.88 412 SER A CA 1
ATOM 3289 C C . SER A 1 412 ? 9.067 -4.860 -13.460 1.00 93.88 412 SER A C 1
ATOM 3291 O O . SER A 1 412 ? 9.971 -4.117 -13.829 1.00 93.88 412 SER A O 1
ATOM 3293 N N . CYS A 1 413 ? 8.916 -5.246 -12.197 1.00 93.81 413 CYS A N 1
ATOM 3294 C CA . CYS A 1 413 ? 9.759 -4.784 -11.102 1.00 93.81 413 CYS A CA 1
ATOM 3295 C C . CYS A 1 413 ? 10.357 -5.988 -10.372 1.00 93.81 413 CYS A C 1
ATOM 3297 O O . CYS A 1 413 ? 9.632 -6.867 -9.894 1.00 93.81 413 CYS A O 1
ATOM 3299 N N . LEU A 1 414 ? 11.689 -6.010 -10.319 1.00 91.75 414 LEU A N 1
ATOM 3300 C CA . LEU A 1 414 ? 12.484 -6.963 -9.558 1.00 91.75 414 LEU A CA 1
ATOM 3301 C C . LEU A 1 414 ? 13.195 -6.213 -8.437 1.00 91.75 414 LEU A C 1
ATOM 3303 O O . LEU A 1 414 ? 13.858 -5.215 -8.698 1.00 91.75 414 LEU A O 1
ATOM 3307 N N . VAL A 1 415 ? 13.073 -6.719 -7.216 1.00 89.38 415 VAL A N 1
ATOM 3308 C CA . VAL A 1 415 ? 13.795 -6.236 -6.038 1.00 89.38 415 VAL A CA 1
ATOM 3309 C C . VAL A 1 415 ? 14.836 -7.283 -5.675 1.00 89.38 415 VAL A C 1
ATOM 3311 O O . VAL A 1 415 ? 14.498 -8.453 -5.483 1.00 89.38 415 VAL A O 1
ATOM 3314 N N . LEU A 1 416 ? 16.100 -6.870 -5.626 1.00 85.81 416 LEU A N 1
ATOM 3315 C CA . LEU A 1 416 ? 17.225 -7.715 -5.241 1.00 85.81 416 LEU A CA 1
ATOM 3316 C C . LEU A 1 416 ? 17.703 -7.261 -3.864 1.00 85.81 416 LEU A C 1
ATOM 3318 O O . LEU A 1 416 ? 18.259 -6.177 -3.733 1.00 85.81 416 LEU A O 1
ATOM 3322 N N . HIS A 1 417 ? 17.479 -8.090 -2.850 1.00 81.31 417 HIS A N 1
ATOM 3323 C CA . HIS A 1 417 ? 17.926 -7.833 -1.487 1.00 81.31 417 HIS A CA 1
ATOM 3324 C C . HIS A 1 417 ? 19.176 -8.660 -1.195 1.00 81.31 417 HIS A C 1
ATOM 3326 O O . HIS A 1 417 ? 19.143 -9.891 -1.262 1.00 81.31 417 HIS A O 1
ATOM 3332 N N . PHE A 1 418 ? 20.273 -7.988 -0.863 1.00 74.69 418 PHE A N 1
ATOM 3333 C CA . PHE A 1 418 ? 21.529 -8.629 -0.494 1.00 74.69 418 PHE A CA 1
ATOM 3334 C C . PHE A 1 418 ? 21.655 -8.641 1.023 1.00 74.69 418 PHE A C 1
ATOM 3336 O O . PHE A 1 418 ? 21.631 -7.593 1.662 1.00 74.69 418 PHE A O 1
ATOM 3343 N N . GLU A 1 419 ? 21.777 -9.829 1.606 1.00 69.50 419 GLU A N 1
ATOM 3344 C CA . GLU A 1 419 ? 22.086 -9.944 3.028 1.00 69.50 419 GLU A CA 1
ATOM 3345 C C . GLU A 1 419 ? 23.487 -9.388 3.322 1.00 69.50 419 GLU A C 1
ATOM 3347 O O . GLU A 1 419 ? 24.423 -9.571 2.544 1.00 69.50 419 GLU A O 1
ATOM 3352 N N . SER A 1 420 ? 23.639 -8.721 4.467 1.00 65.12 420 SER A N 1
ATOM 3353 C CA . SER A 1 420 ? 24.891 -8.067 4.873 1.00 65.12 420 SER A CA 1
ATOM 3354 C C . SER A 1 420 ? 26.021 -9.044 5.231 1.00 65.12 420 SER A C 1
ATOM 3356 O O . SER A 1 420 ? 27.164 -8.621 5.403 1.00 65.12 420 SER A O 1
ATOM 3358 N N . ASP A 1 421 ? 25.718 -10.338 5.375 1.00 65.00 421 ASP A N 1
ATOM 3359 C CA . ASP A 1 421 ? 26.712 -11.380 5.644 1.00 65.00 421 ASP A CA 1
ATOM 3360 C C . ASP A 1 421 ? 27.647 -11.533 4.426 1.00 65.00 421 ASP A C 1
ATOM 3362 O O . ASP A 1 421 ? 27.173 -11.569 3.288 1.00 65.00 421 ASP A O 1
ATOM 3366 N N . PRO A 1 422 ? 28.974 -11.667 4.615 1.00 55.72 422 PRO A N 1
ATOM 3367 C CA . PRO A 1 422 ? 29.883 -12.005 3.531 1.00 55.72 422 PRO A CA 1
ATOM 3368 C C . PRO A 1 422 ? 29.448 -13.243 2.738 1.00 55.72 422 PRO A C 1
ATOM 3370 O O . PRO A 1 422 ? 29.744 -13.297 1.554 1.00 55.72 422 PRO A O 1
ATOM 3373 N N . ASN A 1 423 ? 28.753 -14.218 3.331 1.00 59.50 423 ASN A N 1
ATOM 3374 C CA . ASN A 1 423 ? 28.140 -15.383 2.672 1.00 59.50 423 ASN A CA 1
ATOM 3375 C C . ASN A 1 423 ? 26.633 -15.240 2.411 1.00 59.50 423 ASN A C 1
ATOM 3377 O O . ASN A 1 423 ? 25.986 -16.222 2.044 1.00 59.50 423 ASN A O 1
ATOM 3381 N N . GLY A 1 424 ? 26.098 -14.039 2.602 1.00 60.56 424 GLY A N 1
ATOM 3382 C CA . GLY A 1 424 ? 24.685 -13.716 2.527 1.00 60.56 424 GLY A CA 1
ATOM 3383 C C . GLY A 1 424 ? 24.063 -14.068 1.184 1.00 60.56 424 GLY A C 1
ATOM 3384 O O . GLY A 1 424 ? 24.671 -13.910 0.118 1.00 60.56 424 GLY A O 1
ATOM 3385 N N . ALA A 1 425 ? 22.831 -14.564 1.235 1.00 68.19 425 ALA A N 1
ATOM 3386 C CA . ALA A 1 425 ? 22.076 -14.857 0.033 1.00 68.19 425 ALA A CA 1
ATOM 3387 C C . ALA A 1 425 ? 21.610 -13.553 -0.641 1.00 68.19 425 ALA A C 1
ATOM 3389 O O . ALA A 1 425 ? 21.295 -12.558 0.014 1.00 68.19 425 ALA A O 1
ATOM 3390 N N . CYS A 1 426 ? 21.527 -13.569 -1.974 1.00 79.94 426 CYS A N 1
ATOM 3391 C CA . CYS A 1 426 ? 20.753 -12.576 -2.713 1.00 79.94 426 CYS A CA 1
ATOM 3392 C C . CYS A 1 426 ? 19.329 -13.109 -2.876 1.00 79.94 426 CYS A C 1
ATOM 3394 O O . CYS A 1 426 ? 19.110 -14.101 -3.580 1.00 79.94 426 CYS A O 1
ATOM 3396 N N . LEU A 1 427 ? 18.365 -12.458 -2.228 1.00 81.31 427 LEU A N 1
ATOM 3397 C CA . LEU A 1 427 ? 16.952 -12.743 -2.420 1.00 81.31 427 LEU A CA 1
ATOM 3398 C C . LEU A 1 427 ? 16.420 -11.893 -3.574 1.00 81.31 427 LEU A C 1
ATOM 3400 O O . LEU A 1 427 ? 16.397 -10.666 -3.499 1.00 81.31 427 LEU A O 1
ATOM 3404 N N . VAL A 1 428 ? 15.939 -12.555 -4.624 1.00 86.25 428 VAL A N 1
ATOM 3405 C CA . VAL A 1 428 ? 15.298 -11.896 -5.765 1.00 86.25 428 VAL A CA 1
ATOM 3406 C C . VAL A 1 428 ? 13.787 -12.042 -5.648 1.00 86.25 428 VAL A C 1
ATOM 3408 O O . VAL A 1 428 ? 13.264 -13.155 -5.638 1.00 86.25 428 VAL A O 1
ATOM 3411 N N . THR A 1 429 ? 13.077 -10.918 -5.609 1.00 88.19 429 THR A N 1
ATOM 3412 C CA . THR A 1 429 ? 11.612 -10.882 -5.566 1.00 88.19 429 THR A CA 1
ATOM 3413 C C . THR A 1 429 ? 11.069 -10.138 -6.776 1.00 88.19 429 THR A C 1
ATOM 3415 O O . THR A 1 429 ? 11.403 -8.978 -7.000 1.00 88.19 429 THR A O 1
ATOM 3418 N N . ALA A 1 430 ? 10.183 -10.774 -7.542 1.00 90.50 430 ALA A N 1
ATOM 3419 C CA . ALA A 1 430 ? 9.383 -10.071 -8.539 1.00 90.50 430 ALA A CA 1
ATOM 3420 C C . ALA A 1 430 ? 8.122 -9.511 -7.882 1.00 90.50 430 ALA A C 1
ATOM 3422 O O . ALA A 1 430 ? 7.207 -10.261 -7.548 1.00 90.50 430 ALA A O 1
ATOM 3423 N N . THR A 1 431 ? 8.069 -8.195 -7.695 1.00 89.06 431 THR A N 1
ATOM 3424 C CA . THR A 1 431 ? 6.904 -7.529 -7.092 1.00 89.06 431 THR A CA 1
ATOM 3425 C C . THR A 1 431 ? 5.803 -7.289 -8.122 1.00 89.06 431 THR A C 1
ATOM 3427 O O . THR A 1 431 ? 4.622 -7.273 -7.779 1.00 89.06 431 THR A O 1
ATOM 3430 N N . LYS A 1 432 ? 6.184 -7.115 -9.394 1.00 90.50 432 LYS A N 1
ATOM 3431 C CA . LYS A 1 432 ? 5.281 -6.882 -10.528 1.00 90.50 432 LYS A CA 1
ATOM 3432 C C . LYS A 1 432 ? 5.857 -7.531 -11.784 1.00 90.50 432 LYS A C 1
ATOM 3434 O O . LYS A 1 432 ? 7.051 -7.402 -12.046 1.00 90.50 432 LYS A O 1
ATOM 3439 N N . ILE A 1 433 ? 5.020 -8.186 -12.584 1.00 93.75 433 ILE A N 1
ATOM 3440 C CA . ILE A 1 433 ? 5.408 -8.751 -13.885 1.00 93.75 433 ILE A CA 1
ATOM 3441 C C . ILE A 1 433 ? 4.346 -8.352 -14.906 1.00 93.75 433 ILE A C 1
ATOM 3443 O O . ILE A 1 433 ? 3.183 -8.720 -14.754 1.00 93.75 433 ILE A O 1
ATOM 3447 N N . GLY A 1 434 ? 4.748 -7.616 -15.943 1.00 92.44 434 GLY A N 1
ATOM 3448 C CA . GLY A 1 434 ? 3.861 -7.217 -17.037 1.00 92.44 434 GLY A CA 1
ATOM 3449 C C . GLY A 1 434 ? 2.692 -6.320 -16.614 1.00 92.44 434 GLY A C 1
ATOM 3450 O O . GLY A 1 434 ? 1.604 -6.452 -17.168 1.00 92.44 434 GLY A O 1
ATOM 3451 N N . GLU A 1 435 ? 2.903 -5.443 -15.632 1.00 92.81 435 GLU A N 1
ATOM 3452 C CA . GLU A 1 435 ? 1.907 -4.506 -15.104 1.00 92.81 435 GLU A CA 1
ATOM 3453 C C . GLU A 1 435 ? 1.544 -3.446 -16.160 1.00 92.81 435 GLU A C 1
ATOM 3455 O O . GLU A 1 435 ? 2.420 -2.937 -16.865 1.00 92.81 435 GLU A O 1
ATOM 3460 N N . VAL A 1 436 ? 0.250 -3.144 -16.297 1.00 91.38 436 VAL A N 1
ATOM 3461 C CA . VAL A 1 436 ? -0.288 -2.248 -17.337 1.00 91.38 436 VAL A CA 1
ATOM 3462 C C . VAL A 1 436 ? -1.347 -1.272 -16.821 1.00 91.38 436 VAL A C 1
ATOM 3464 O O . VAL A 1 436 ? -2.034 -0.643 -17.615 1.00 91.38 436 VAL A O 1
ATOM 3467 N N . GLY A 1 437 ? -1.515 -1.137 -15.508 1.00 82.88 437 GLY A N 1
ATOM 3468 C CA . GLY A 1 437 ? -2.558 -0.329 -14.876 1.00 82.88 437 GLY A CA 1
ATOM 3469 C C . GLY A 1 437 ? -2.422 1.168 -15.140 1.00 82.88 437 GLY A C 1
ATOM 3470 O O . GLY A 1 437 ? -3.398 1.897 -15.013 1.00 82.88 437 GLY A O 1
ATOM 3471 N N . HIS A 1 438 ? -1.239 1.612 -15.567 1.00 80.75 438 HIS A N 1
ATOM 3472 C CA . HIS A 1 438 ? -0.997 2.974 -16.042 1.00 80.75 438 HIS A CA 1
ATOM 3473 C C . HIS A 1 438 ? -1.493 3.223 -17.481 1.00 80.75 438 HIS A C 1
ATOM 3475 O O . HIS A 1 438 ? -1.510 4.367 -17.926 1.00 80.75 438 HIS A O 1
ATOM 3481 N N . MET A 1 439 ? -1.884 2.179 -18.226 1.00 81.88 439 MET A N 1
ATOM 3482 C CA . MET A 1 439 ? -2.353 2.291 -19.609 1.00 81.88 439 MET A CA 1
ATOM 3483 C C . MET A 1 439 ? -3.877 2.120 -19.718 1.00 81.88 439 MET A C 1
ATOM 3485 O O . MET A 1 439 ? -4.439 1.179 -19.150 1.00 81.88 439 MET A O 1
ATOM 3489 N N . PRO A 1 440 ? -4.557 2.959 -20.523 1.00 83.06 440 PRO A N 1
ATOM 3490 C CA . PRO A 1 440 ? -5.933 2.720 -20.941 1.00 83.06 440 PRO A CA 1
ATOM 3491 C C . PRO A 1 440 ? -6.098 1.366 -21.639 1.00 83.06 440 PRO A C 1
ATOM 3493 O O . PRO A 1 440 ? -5.218 0.904 -22.373 1.00 83.06 440 PRO A O 1
ATOM 3496 N N . LYS A 1 441 ? -7.261 0.735 -21.451 1.00 86.25 441 LYS A N 1
ATOM 3497 C CA . LYS A 1 441 ? -7.548 -0.626 -21.937 1.00 86.25 441 LYS A CA 1
ATOM 3498 C C . LYS A 1 441 ? -7.397 -0.755 -23.457 1.00 86.25 441 LYS A C 1
ATOM 3500 O O . LYS A 1 441 ? -6.975 -1.796 -23.952 1.00 86.25 441 LYS A O 1
ATOM 3505 N N . GLU A 1 442 ? -7.753 0.291 -24.185 1.00 91.06 442 GLU A N 1
ATOM 3506 C CA . GLU A 1 442 ? -7.714 0.398 -25.641 1.00 91.06 442 GLU A CA 1
ATOM 3507 C C . GLU A 1 442 ? -6.296 0.478 -26.224 1.00 91.06 442 GLU A C 1
ATOM 3509 O O . GLU A 1 442 ? -6.117 0.178 -27.402 1.00 91.06 442 GLU A O 1
ATOM 3514 N N . LEU A 1 443 ? -5.288 0.826 -25.416 1.00 83.56 443 LEU A N 1
ATOM 3515 C CA . LEU A 1 443 ? -3.887 0.910 -25.849 1.00 83.56 443 LEU A CA 1
ATOM 3516 C C . LEU A 1 443 ? -3.102 -0.389 -25.599 1.00 83.56 443 LEU A C 1
ATOM 3518 O O . LEU A 1 443 ? -1.949 -0.515 -26.017 1.00 83.56 443 LEU A O 1
ATOM 3522 N N . LEU A 1 444 ? -3.719 -1.380 -24.948 1.00 87.31 444 LEU A N 1
ATOM 3523 C CA . LEU A 1 444 ? -3.066 -2.641 -24.609 1.00 87.31 444 LEU A CA 1
ATOM 3524 C C . LEU A 1 444 ? -2.818 -3.492 -25.861 1.00 87.31 444 LEU A C 1
ATOM 3526 O O . LEU A 1 444 ? -3.740 -4.016 -26.485 1.00 87.31 444 LEU A O 1
ATOM 3530 N N . SER A 1 445 ? -1.541 -3.691 -26.185 1.00 85.75 445 SER A N 1
ATOM 3531 C CA . SER A 1 445 ? -1.071 -4.534 -27.292 1.00 85.75 445 SER A CA 1
ATOM 3532 C C . SER A 1 445 ? 0.023 -5.496 -26.818 1.00 85.75 445 SER A C 1
ATOM 3534 O O . SER A 1 445 ? 0.701 -5.219 -25.829 1.00 85.75 445 SER A O 1
ATOM 3536 N N . ARG A 1 446 ? 0.142 -6.663 -27.460 1.00 76.88 446 ARG A N 1
ATOM 3537 C CA . ARG A 1 446 ? 1.008 -7.782 -27.039 1.00 76.88 446 ARG A CA 1
ATOM 3538 C C . ARG A 1 446 ? 2.195 -7.972 -27.964 1.00 76.88 446 ARG A C 1
ATOM 3540 O O . ARG A 1 446 ? 1.957 -7.905 -29.189 1.00 76.88 446 ARG A O 1
#

pLDDT: mean 76.44, std 19.1, range [25.73, 96.56]

InterPro domains:
  IPR011990 Tetratricopeptide-like helical domain superfamily [G3DSA:1.25.40.10] (51-181)
  IPR011990 Tetratricopeptide-like helical domain superfamily [SSF48452] (76-178)
  IPR019412 IML2-like/Tetratricopeptide repeat protein 39-like [PF10300] (1-196)
  IPR019412 IML2-like/Tetratricopeptide repeat protein 39-like [PTHR31859] (1-177)
  IPR029033 Histidine phosphatase superfamily [G3DSA:3.40.50.1240] (202-446)
  IPR029033 Histidine phosphatase superfamily [SSF53254] (215-419)

Foldseek 3Di:
DLVLDPPVSQVVCVVVPDDDDPVVLLVVLVVQLVVVVDPSNVVSLLVLLCCLLPSCVVSVVPVPDPDPDPPVSLVVNVVSLVVVCVVCVLDLSSLLSVLSSCVSVVNLVVSLVSLVVSLVRPDPDVVSNLSSLVSNLVSCVVQLVLVSNLLSLVVCCVPPPPPVVVSVVSNVVSLVSCLVPVRPHDDDPVRDPGPDDDCVCVNDSVSVVVVVVVVVDAAEEEFELDLLLLVLVLVVVVVVDPDPVDPSQPQPLSVCSNDRDDVDPPDDPDDDDDDDDDDDDDDDDDDDDDDPPPPPFKDDWDDSDPPRNYTYIYGNLQEDAAALDAAVVHDPDDDDNVRSVVNNVSLVVVLCVPPVPDDPPVPQQDQDPPPPDDHHYHYGHDLNSVLQSVCVLQVHDSSCSVVADAWRVFDWDWDWDFDSDSPTDTDIDTPDGRHDPVDDPVPTHD

Secondary structure (DSSP, 8-state):
-GGGS-HHHHHHHHHTT----HHHHHHHHHHHHH-TTSTHHHHHHHHHHHIIIIIHHHTTGGGG---SS--HHHHHHHHHHHHHHHH-TT-HHHHHHHHHHHHHTT-HHHHHHHHHHHHTS--S-HHHHHHHHHHHHHHHHHTT-HHHHHHHHHHHHHH--S-HHHHHHHHHHHHHHHHH---S----GGG--S-----GGGSSHHHHHHHHHHHS---EEEE-SSHHHHHHHHHHHHHH---TT--TT-SHHHHHHHS---S---S----------------------------TTBPPPB-SSTT-SSEEEEBGGGS----SS--SSPPSS---HHHHHHHHHHHHHHHHHHTS----TTS------TT-----EEEE--HHHHHHHHHHHTT--GGGGGGS---TT-EEEEEEEEPSSTT--EEEEEEEEEE-TTS-GGG---

Organism: Fasciola hepatica (NCBI:txid6192)

Sequence (446 aa):
MISLLPKRVLKLLEFVGFSGDRQFGLQQLRIGAGMRESLRAPLCALLLLVHDLYATHMLGDTVSSVSFEQPEHVVEAKELLSYWQIIYPKSAIFMLLAGRSEAVAGDLEKAIETFERATELPVDWPQYRHICYWELMWCYALRAEWMKAVQCAETLVCESQWSQASYRYMKAAFLLQWLDDPGVGTPKPSETKFPNTDFSQYETREKTIEHIDKLLIIDRIIHSNLIRARQTTAALLIGLSNDPDDILFDVPTLANLSAPYRAELQGNYSIGVDRPATSYPSVSPPESTKEMINLCGMADPYKPYPDSPFDCQESRYLAEGPPPVAPQPPGASSTSDEVRLVEGRRLEDGFRLHINRMRSEDAARPCPPDDFQDETIVFVGHANVFRYWLCRALQLPPEAWLRIQLYHGSVSCLVLHFESDPNGACLVTATKIGEVGHMPKELLSR